Protein AF-A0A1G3A8X4-F1 (afdb_monomer_lite)

Sequence (562 aa):
MVLQKHGITQIYDESEYLGPGRPSWSQWYNFGFSRSKGTWAMYASDDLVFEKGSIAKAVNLLRSQKSRSVAGGVFFYKEVIPEYPGWEKQGICFALGHKLLMNFGLIRLDVFRELGGFDEDYVFRCPDIDLSFKIYESGRQLIPLADCLLIHNNELDELKKKNLRTADIDYEHLLRKWKHFVPSRLAPPNRLFWEPSYEAALTMPNELEDVNSGIEHFWHGLACLQIGRFQEAVRWFSQAMNASCKHWTVFWLAAEALYQIGYYEQAQKTADFVLRINPGCAEIQSLLNRLEERYAQSTADTGRNTWSRPIIYTPRSHFVIEVKYGGIGDHLFYSHLPRIAKQSGKFDRIYVSNHSEFRSPEYRRLVWECNPYVDGFCDENGEYPLFDSVEEGMNILDKIMLLQGLDDGKRFHEPELYVRFQPRPDLCDAVVYDPNFVSYVGDISSEEIESFLRNNHIHVTHQMKLWEKNCAIEYYDTILRTDSLEEFCRVIISCRQLLCLSSGTATLAAAIGKPAIVFYGNGQKPMFHPSRLHRYLNCSAKNAHRKMIEPANAMAKVFVHK

Radius of gyration: 32.56 Å; chains: 1; bounding box: 62×74×102 Å

Foldseek 3Di:
DVCVVVVNPDDDDCCVPVNPDDAAPQVVQLVVLVPDDDQKDWDDDPQKFWDPCLVVLQVVLVVLFLAPLAFWEAAFEAEPDDPDPPSNAGWFFADFPLATFRPTIMGGSVLCVVLVHFDRPAQHDDSSVVSSQSSVVVQGHYAYSAPGYMYGHPDDDPVNVVSVVCVVVNLVVVCVVCVVPGPPDDDDPGIQGHDPVCSCVRSVSSVDNHDGPLVSLQSRLNRCVVVLVLVSSLVSLVSSVVRVVPDLVSLQSNLVSCVSVPVLVSSVVSLVVSCVVPVPPPSSVVVVVVSVVVQVVVCVVPVDSPPPDDPPPPVFA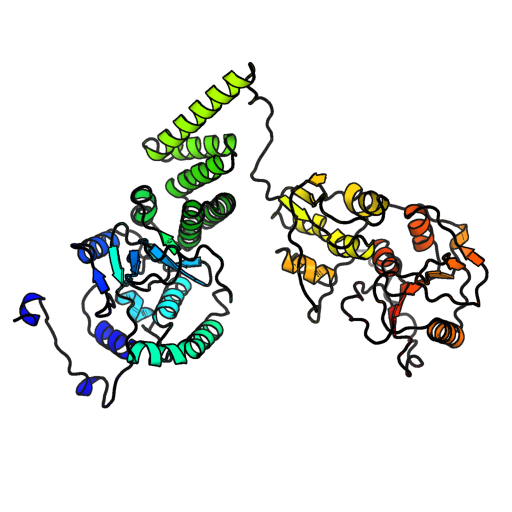EAEDAQADAFLLSLLLQLCQLVQCVVVVNGPAYAYAPNHDHPDVVSCVWRAVLRPSHPYYDNDDHDDDDDDDDDPPAASSQVRQVSSVTDPPDGLDAGATNDDADADQVQQAAEEEEFDADDAQAPDALVLVVVVCVLVVNAHAEYEDDDPDGRDHDGYNYYDYDPDVSVVLNNLVRHNAYEYELHSVQSSSRNSLHEYAYEGEPPDGCSSVRHPSYHYDHSHPPPSNDDDDDDDDDDDDDDDDD

Secondary structure (DSSP, 8-state):
-HHHHTT------HHHHT-SS---HHHHHHHHHHH--SSEEEE--TTEEEPTTHHHHHHHHHHT---TTEEEEEEEEEESS-SSTTTTS-EEEEEGGGEEP-SSEEEEHHHHHHTT-S-TT-SSS-HHHHHHHHHHHTT-EEEEEEEEEEEE-----HHHHHHHTTHHHHHHHHHHHHTTTS-SSPPSP-EEEP-GGGHHHHHGGGG-S---THHHHHHHHHHHHHTT-HHHHHHHHHHHHHTT---HHHHHHHHHHHHHTT-HHHHHHHHHHHHHH-TT-HHHHHHHHHHHHHHHHHHHHHSS----S----S---EEEE--SS-SHHHHHTTTTHHHHHHHTTS-SEEEEETTS--SSHHHIIIIIIT-TT--EEESSPPP----S---TT--HHHHHHHHTT---S--SPPP---PPPPP-GGGTT-EEEE-B-SS---B--HHHHHHHHHHTT--EEEEEPP-SSB---S-EEEEE--SSHHHHHHHHHH-SEEEEESSHHHHHHHHHT--EEEEE-BT--GGG---TTSEEEESSSTTTTS----------------

pLDDT: mean 87.61, std 15.43, range [24.56, 98.69]

Structure (mmCIF, N/CA/C/O backbone):
data_AF-A0A1G3A8X4-F1
#
_entry.id   AF-A0A1G3A8X4-F1
#
loop_
_atom_site.group_PDB
_atom_site.id
_atom_site.type_symbol
_atom_site.label_atom_id
_atom_site.label_alt_id
_atom_site.label_comp_id
_atom_site.label_asym_id
_atom_site.label_entity_id
_atom_site.label_seq_id
_atom_site.pdbx_PDB_ins_code
_atom_site.Cartn_x
_atom_site.Cartn_y
_atom_site.Cartn_z
_atom_site.occupancy
_atom_site.B_iso_or_equiv
_atom_site.auth_seq_id
_atom_site.auth_comp_id
_atom_site.auth_asym_id
_atom_site.auth_atom_id
_atom_site.pdbx_PDB_model_num
ATOM 1 N N . MET A 1 1 ? -13.192 -11.103 52.913 1.00 59.22 1 MET A N 1
ATOM 2 C CA . MET A 1 1 ? -13.469 -9.648 52.968 1.00 59.22 1 MET A CA 1
ATOM 3 C C . MET A 1 1 ? -13.326 -8.966 51.602 1.00 59.22 1 MET A C 1
ATOM 5 O O . MET A 1 1 ? -14.246 -8.259 51.218 1.00 59.22 1 MET A O 1
ATOM 9 N N . VAL A 1 2 ? -12.255 -9.214 50.829 1.00 63.50 2 VAL A N 1
ATOM 10 C CA . VAL A 1 2 ? -12.108 -8.670 49.456 1.00 63.50 2 VAL A CA 1
ATOM 11 C C . VAL A 1 2 ? -13.175 -9.218 48.496 1.00 63.50 2 VAL A C 1
ATOM 13 O O . VAL A 1 2 ? -13.886 -8.438 47.878 1.00 63.50 2 VAL A O 1
ATOM 16 N N . LEU A 1 3 ? -13.381 -10.540 48.445 1.00 67.56 3 LEU A N 1
ATOM 17 C CA . LEU A 1 3 ? -14.319 -11.170 47.497 1.00 67.56 3 LEU A CA 1
ATOM 18 C C . LEU A 1 3 ? -15.779 -10.673 47.634 1.00 67.56 3 LEU A C 1
ATOM 20 O O . LEU A 1 3 ? -16.441 -10.406 46.635 1.00 67.56 3 LEU A O 1
ATOM 24 N N . GLN A 1 4 ? -16.259 -10.464 48.867 1.00 63.56 4 GLN A N 1
ATOM 25 C CA . GLN A 1 4 ? -17.605 -9.928 49.140 1.00 63.56 4 GLN A CA 1
ATOM 26 C C . GLN A 1 4 ? -17.781 -8.475 48.675 1.00 63.56 4 GLN A C 1
ATOM 28 O O . GLN A 1 4 ? -18.867 -8.102 48.242 1.00 63.56 4 GLN A O 1
ATOM 33 N N . LYS A 1 5 ? -16.720 -7.656 48.719 1.00 74.88 5 LYS A N 1
ATOM 34 C CA . LYS A 1 5 ? -16.759 -6.247 48.290 1.00 74.88 5 LYS A CA 1
ATOM 35 C C . LYS A 1 5 ? -16.949 -6.099 46.775 1.00 74.88 5 LYS A C 1
ATOM 37 O O . LYS A 1 5 ? -17.450 -5.074 46.325 1.00 74.88 5 LYS A O 1
ATOM 42 N N . HIS A 1 6 ? -16.569 -7.114 46.001 1.00 73.06 6 HIS A N 1
ATOM 43 C CA . HIS A 1 6 ? -16.614 -7.095 44.537 1.00 73.06 6 HIS A CA 1
ATOM 44 C C . HIS A 1 6 ? -17.823 -7.832 43.945 1.00 73.06 6 HIS A C 1
ATOM 46 O O . HIS A 1 6 ? -17.859 -8.067 42.742 1.00 73.06 6 HIS A O 1
ATOM 52 N N . GLY A 1 7 ? -18.820 -8.193 44.764 1.00 74.62 7 GLY A N 1
ATOM 53 C CA . GLY A 1 7 ? -20.046 -8.826 44.270 1.00 74.62 7 GLY A CA 1
ATOM 54 C C . GLY A 1 7 ? -19.808 -10.190 43.617 1.00 74.62 7 GLY A C 1
ATOM 55 O O . GLY A 1 7 ? -20.537 -10.565 42.700 1.00 74.62 7 GLY A O 1
ATOM 56 N N . ILE A 1 8 ? -18.779 -10.925 44.054 1.00 79.88 8 ILE A N 1
ATOM 57 C CA . ILE A 1 8 ? -18.474 -12.258 43.529 1.00 79.88 8 ILE A CA 1
ATOM 58 C C . ILE A 1 8 ? -19.622 -13.199 43.883 1.00 79.88 8 ILE A C 1
ATOM 60 O O . ILE A 1 8 ? -19.922 -13.421 45.054 1.00 79.88 8 ILE A O 1
ATOM 64 N N . THR A 1 9 ? -20.271 -13.736 42.851 1.00 77.06 9 THR A N 1
ATOM 65 C CA . THR A 1 9 ? -21.468 -14.576 42.998 1.00 77.06 9 THR A CA 1
ATOM 66 C C . THR A 1 9 ? -21.179 -16.068 42.886 1.00 77.06 9 THR A C 1
ATOM 68 O O . THR A 1 9 ? -22.008 -16.870 43.308 1.00 77.06 9 THR A O 1
ATOM 71 N N . GLN A 1 10 ? -20.032 -16.449 42.317 1.00 84.56 10 GLN A N 1
ATOM 72 C CA . GLN A 1 10 ? -19.631 -17.837 42.087 1.00 84.56 10 GLN A CA 1
ATOM 73 C C . GLN A 1 10 ? -18.106 -17.973 42.163 1.00 84.56 10 GLN A C 1
ATOM 75 O O . GLN A 1 10 ? -17.385 -17.054 41.777 1.00 84.56 10 GLN A O 1
ATOM 80 N N . ILE A 1 11 ? -17.637 -19.117 42.660 1.00 87.06 11 ILE A N 1
ATOM 81 C CA . ILE A 1 11 ? -16.225 -19.506 42.755 1.00 87.06 11 ILE A CA 1
ATOM 82 C C . ILE A 1 11 ? -16.125 -20.929 42.201 1.00 87.06 11 ILE A C 1
ATOM 84 O O . ILE A 1 11 ? -16.988 -21.752 42.499 1.00 87.06 11 ILE A O 1
ATOM 88 N N . TYR A 1 12 ? -15.100 -21.194 41.395 1.00 87.44 12 TYR A N 1
ATOM 89 C CA . TYR A 1 12 ? -14.844 -22.490 40.768 1.00 87.44 12 TYR A CA 1
ATOM 90 C C . TYR A 1 12 ? -13.457 -22.986 41.181 1.00 87.44 12 TYR A C 1
ATOM 92 O O . TYR A 1 12 ? -12.520 -22.187 41.214 1.00 87.44 12 TYR A O 1
ATOM 100 N N . ASP A 1 13 ? -13.334 -24.276 41.490 1.00 86.62 13 ASP A N 1
ATOM 101 C CA . ASP A 1 13 ? -12.048 -24.916 41.777 1.00 86.62 13 ASP A CA 1
ATOM 102 C C . ASP A 1 13 ? -11.390 -25.383 40.473 1.00 86.62 13 ASP A C 1
ATOM 104 O O . ASP A 1 13 ? -11.944 -26.192 39.736 1.00 86.62 13 ASP A O 1
ATOM 108 N N . GLU A 1 14 ? -10.202 -24.876 40.163 1.00 84.81 14 GLU A N 1
ATOM 109 C CA . GLU A 1 14 ? -9.491 -25.214 38.926 1.00 84.81 14 GLU A CA 1
ATOM 110 C C . GLU A 1 14 ? -9.317 -26.725 38.722 1.00 84.81 14 GLU A C 1
ATOM 112 O O . GLU A 1 14 ? -9.570 -27.231 37.626 1.00 84.81 14 GLU A O 1
ATOM 117 N N . SER A 1 15 ? -8.936 -27.448 39.777 1.00 84.75 15 SER A N 1
ATOM 118 C CA . SER A 1 15 ? -8.628 -28.877 39.697 1.00 84.75 15 SER A CA 1
ATOM 119 C C . SER A 1 15 ? -9.865 -29.729 39.410 1.00 84.75 15 SER A C 1
ATOM 121 O O . SER A 1 15 ? -9.759 -30.782 38.778 1.00 84.75 15 SER A O 1
ATOM 123 N N . GLU A 1 16 ? -11.042 -29.251 39.822 1.00 88.06 16 GLU A N 1
ATOM 124 C CA . GLU A 1 16 ? -12.328 -29.905 39.586 1.00 88.06 16 GLU A CA 1
ATOM 125 C C . GLU A 1 16 ? -12.786 -29.750 38.129 1.00 88.06 16 GLU A C 1
ATOM 127 O O . GLU A 1 16 ? -13.306 -30.698 37.539 1.00 88.06 16 GLU A O 1
ATOM 132 N N . TYR A 1 17 ? -12.592 -28.568 37.534 1.00 87.19 17 TYR A N 1
ATOM 133 C CA . TYR A 1 17 ? -13.191 -28.234 36.235 1.00 87.19 17 TYR A CA 1
ATOM 134 C C . TYR A 1 17 ? -12.236 -28.331 35.042 1.00 87.19 17 TYR A C 1
ATOM 136 O O . TYR A 1 17 ? -12.701 -28.577 33.929 1.00 87.19 17 TYR A O 1
ATOM 144 N N . LEU A 1 18 ? -10.934 -28.124 35.247 1.00 87.38 18 LEU A N 1
ATOM 145 C CA . LEU A 1 18 ? -9.915 -28.169 34.188 1.00 87.38 18 LEU A CA 1
ATOM 146 C C . LEU A 1 18 ? -8.991 -29.389 34.305 1.00 87.38 18 LEU A C 1
ATOM 148 O O . LEU A 1 18 ? -8.191 -29.648 33.408 1.00 87.38 18 LEU A O 1
ATOM 152 N N . GLY A 1 19 ? -9.156 -30.183 35.366 1.00 82.00 19 GLY A N 1
ATOM 153 C CA . GLY A 1 19 ? -8.384 -31.393 35.614 1.00 82.00 19 GLY A CA 1
ATOM 154 C C . GLY A 1 19 ? -7.012 -31.127 36.247 1.00 82.00 19 GLY A C 1
ATOM 155 O O . GLY A 1 19 ? -6.664 -29.990 36.570 1.00 82.00 19 GLY A O 1
ATOM 156 N N . PRO A 1 20 ? -6.218 -32.188 36.474 1.00 75.88 20 PRO A N 1
ATOM 157 C CA . PRO A 1 20 ? -4.907 -32.066 37.096 1.00 75.88 20 PRO A CA 1
ATOM 158 C C . PRO A 1 20 ? -3.890 -31.447 36.125 1.00 75.88 20 PRO A C 1
ATOM 160 O O . PRO A 1 20 ? -3.692 -31.951 35.021 1.00 75.88 20 PRO A O 1
ATOM 163 N N . GLY A 1 21 ? -3.192 -30.392 36.548 1.00 80.69 21 GLY A N 1
ATOM 164 C CA . GLY A 1 21 ? -2.156 -29.735 35.747 1.00 80.69 21 GLY A CA 1
ATOM 165 C C . GLY A 1 21 ? -2.120 -28.229 35.975 1.00 80.69 21 GLY A C 1
ATOM 166 O O . GLY A 1 21 ? -2.713 -27.735 36.926 1.00 80.69 21 GLY A O 1
ATOM 167 N N . ARG A 1 22 ? -1.405 -27.504 35.108 1.00 80.38 22 ARG A N 1
ATOM 168 C CA . ARG A 1 22 ? -1.439 -26.038 35.051 1.00 80.38 22 ARG A CA 1
ATOM 169 C C . ARG A 1 22 ? -2.077 -25.638 33.718 1.00 80.38 22 ARG A C 1
ATOM 171 O O . ARG A 1 22 ? -1.382 -25.742 32.704 1.00 80.38 22 ARG A O 1
ATOM 178 N N . PRO A 1 23 ? -3.361 -25.245 33.697 1.00 85.75 23 PRO A N 1
ATOM 179 C CA . PRO A 1 23 ? -4.033 -24.830 32.474 1.00 85.75 23 PRO A CA 1
ATOM 180 C C . PRO A 1 23 ? -3.314 -23.656 31.806 1.00 85.75 23 PRO A C 1
ATOM 182 O O . PRO A 1 23 ? -2.652 -22.847 32.468 1.00 85.75 23 PRO A O 1
ATOM 185 N N . SER A 1 24 ? -3.441 -23.560 30.485 1.00 87.00 24 SER A N 1
ATOM 186 C CA . SER A 1 24 ? -2.970 -22.392 29.751 1.00 87.00 24 SER A CA 1
ATOM 187 C C . SER A 1 24 ? -3.819 -21.165 30.091 1.00 87.00 24 SER A C 1
ATOM 189 O O . SER A 1 24 ? -4.959 -21.256 30.552 1.00 87.00 24 SER A O 1
ATOM 191 N N . TRP A 1 25 ? -3.270 -19.982 29.823 1.00 87.25 25 TRP A N 1
ATOM 192 C CA . TRP A 1 25 ? -4.015 -18.733 29.962 1.00 87.25 25 TRP A CA 1
ATOM 193 C C . TRP A 1 25 ? -5.307 -18.762 29.125 1.00 87.25 25 TRP A C 1
ATOM 195 O O . TRP A 1 25 ? -6.373 -18.429 29.640 1.00 87.25 25 TRP A O 1
ATOM 205 N N . SER A 1 26 ? -5.245 -19.262 27.884 1.00 91.94 26 SER A N 1
ATOM 206 C CA . SER A 1 26 ? -6.420 -19.417 27.015 1.00 91.94 26 SER A CA 1
ATOM 207 C C . SER A 1 26 ? -7.494 -20.302 27.653 1.00 91.94 26 SER A C 1
ATOM 209 O O . SER A 1 26 ? -8.664 -19.922 27.662 1.00 91.94 26 SER A O 1
ATOM 211 N N . GLN A 1 27 ? -7.097 -21.425 28.265 1.00 91.94 27 GLN A N 1
ATOM 212 C CA . GLN A 1 27 ? -8.007 -22.343 28.962 1.00 91.94 27 GLN A CA 1
ATOM 213 C C . GLN A 1 27 ? -8.727 -21.672 30.132 1.00 91.94 27 GLN A C 1
ATOM 215 O O . GLN A 1 27 ? -9.948 -21.801 30.272 1.00 91.94 27 GLN A O 1
ATOM 220 N N . TRP A 1 28 ? -8.002 -20.902 30.949 1.00 90.56 28 TRP A N 1
ATOM 221 C CA . TRP A 1 28 ? -8.603 -20.158 32.057 1.00 90.56 28 TRP A CA 1
ATOM 222 C C . TRP A 1 28 ? -9.649 -19.157 31.586 1.00 90.56 28 TRP A C 1
ATOM 224 O O . TRP A 1 28 ? -10.750 -19.108 32.144 1.00 90.56 28 TRP A O 1
ATOM 234 N N . TYR A 1 29 ? -9.339 -18.379 30.549 1.00 93.19 29 TYR A N 1
ATOM 235 C CA . TYR A 1 29 ? -10.279 -17.387 30.040 1.00 93.19 29 TYR A CA 1
ATOM 236 C C . TYR A 1 29 ? -11.467 -18.017 29.327 1.00 93.19 29 TYR A C 1
ATOM 238 O O . TYR A 1 29 ? -12.597 -17.597 29.579 1.00 93.19 29 TYR A O 1
ATOM 246 N N . ASN A 1 30 ? -11.255 -19.058 28.519 1.00 95.56 30 ASN A N 1
ATOM 247 C CA . ASN A 1 30 ? -12.341 -19.812 27.896 1.00 95.56 30 ASN A CA 1
ATOM 248 C C . ASN A 1 30 ? -13.308 -20.356 28.951 1.00 95.56 30 ASN A C 1
ATOM 250 O O . ASN A 1 30 ? -14.520 -20.129 28.863 1.00 95.56 30 ASN A O 1
ATOM 254 N N . PHE A 1 31 ? -12.786 -20.993 30.003 1.00 94.56 31 PHE A N 1
ATOM 255 C CA . PHE A 1 31 ? -13.606 -21.492 31.100 1.00 94.56 31 PHE A CA 1
ATOM 256 C C . PHE A 1 31 ? -14.331 -20.363 31.838 1.00 94.56 31 PHE A C 1
ATOM 258 O O . PHE A 1 31 ? -15.561 -20.385 31.940 1.00 94.56 31 PHE A O 1
ATOM 265 N N . GLY A 1 32 ? -13.607 -19.344 32.307 1.00 92.50 32 GLY A N 1
ATOM 266 C CA . GLY A 1 32 ? -14.186 -18.230 33.057 1.00 92.50 32 GLY A CA 1
ATOM 267 C C . GLY A 1 32 ? -15.275 -17.498 32.270 1.00 92.50 32 GLY A C 1
ATOM 268 O O . GLY A 1 32 ? -16.361 -17.218 32.791 1.00 92.50 32 GLY A O 1
ATOM 269 N N . PHE A 1 33 ? -15.043 -17.245 30.983 1.00 95.00 33 PHE A N 1
ATOM 270 C CA . PHE A 1 33 ? -16.009 -16.586 30.107 1.00 95.00 33 PHE A CA 1
ATOM 271 C C . PHE A 1 33 ? -17.186 -17.507 29.758 1.00 95.00 33 PHE A C 1
ATOM 273 O O . PHE A 1 33 ? -18.321 -17.031 29.682 1.00 95.00 33 PHE A O 1
ATOM 280 N N . SER A 1 34 ? -16.999 -18.829 29.667 1.00 93.31 34 SER A N 1
ATOM 281 C CA . SER A 1 34 ? -18.120 -19.775 29.515 1.00 93.31 34 SER A CA 1
ATOM 282 C C . SER A 1 34 ? -19.102 -19.724 30.697 1.00 93.31 34 SER A C 1
ATOM 284 O O . SER A 1 34 ? -20.309 -19.866 30.504 1.00 93.31 34 SER A O 1
ATOM 286 N N . ARG A 1 35 ? -18.611 -19.442 31.913 1.00 92.12 35 ARG A N 1
ATOM 287 C CA . ARG A 1 35 ? -19.422 -19.361 33.144 1.00 92.12 35 ARG A CA 1
ATOM 288 C C . ARG A 1 35 ? -19.941 -17.959 33.462 1.00 92.12 35 ARG A C 1
ATOM 290 O O . ARG A 1 35 ? -20.864 -17.800 34.262 1.00 92.12 35 ARG A O 1
ATOM 297 N N . SER A 1 36 ? -19.360 -16.940 32.838 1.00 92.38 36 SER A N 1
ATOM 298 C CA . SER A 1 36 ? -19.684 -15.537 33.094 1.00 92.38 36 SER A CA 1
ATOM 299 C C . SER A 1 36 ? -21.097 -15.162 32.624 1.00 92.38 36 SER A C 1
ATOM 301 O O . SER A 1 36 ? -21.594 -15.652 31.613 1.00 92.38 36 SER A O 1
ATOM 303 N N . LYS A 1 37 ? -21.766 -14.260 33.349 1.00 90.50 37 LYS A N 1
ATOM 304 C CA . LYS A 1 37 ? -23.134 -13.791 33.029 1.00 90.50 37 LYS A CA 1
ATOM 305 C C . LYS A 1 37 ? -23.185 -12.339 32.541 1.00 90.50 37 LYS A C 1
ATOM 307 O O . LYS A 1 37 ? -24.260 -11.842 32.223 1.00 90.50 37 LYS A O 1
ATOM 312 N N . GLY A 1 38 ? -22.044 -11.649 32.528 1.00 90.81 38 GLY A N 1
ATOM 313 C CA . GLY A 1 38 ? -21.952 -10.265 32.072 1.00 90.81 38 GLY A CA 1
ATOM 314 C C . GLY A 1 38 ? -22.150 -10.137 30.562 1.00 90.81 38 GLY A C 1
ATOM 315 O O . GLY A 1 38 ? -21.908 -11.074 29.811 1.00 90.81 38 GLY A O 1
ATOM 316 N N . THR A 1 39 ? -22.567 -8.955 30.111 1.00 94.12 39 THR A N 1
ATOM 317 C CA . THR A 1 39 ? -22.624 -8.625 28.676 1.00 94.12 39 THR A CA 1
ATOM 318 C C . THR A 1 39 ? -21.228 -8.476 28.076 1.00 94.12 39 THR A C 1
ATOM 320 O O . THR A 1 39 ? -20.995 -8.873 26.939 1.00 94.12 39 THR A O 1
ATOM 323 N N . TRP A 1 40 ? -20.309 -7.910 28.856 1.00 95.62 40 TRP A N 1
ATOM 324 C CA . TRP A 1 40 ? -18.934 -7.631 28.463 1.00 95.62 40 TRP A CA 1
ATOM 325 C C . TRP A 1 40 ? -17.985 -8.465 29.313 1.00 95.62 40 TRP A C 1
ATOM 327 O O . TRP A 1 40 ? -18.190 -8.596 30.522 1.00 95.62 40 TRP A O 1
ATOM 337 N N . ALA A 1 41 ? -16.957 -9.004 28.675 1.00 94.69 41 ALA A N 1
ATOM 338 C CA . ALA A 1 41 ? -15.883 -9.748 29.303 1.00 94.69 41 ALA A CA 1
ATOM 339 C C . ALA A 1 41 ? -14.558 -9.030 29.050 1.00 94.69 41 ALA A C 1
ATOM 341 O O . ALA A 1 41 ? -14.323 -8.522 27.958 1.00 94.69 41 ALA A O 1
ATOM 342 N N . MET A 1 42 ? -13.712 -8.971 30.071 1.00 94.19 42 MET A N 1
ATOM 343 C CA . MET A 1 42 ? -12.375 -8.389 30.006 1.00 94.19 42 MET A CA 1
ATOM 344 C C . MET A 1 42 ? -11.392 -9.442 30.480 1.00 94.19 42 MET A C 1
ATOM 346 O O . MET A 1 42 ? -11.634 -10.087 31.503 1.00 94.19 42 MET A O 1
ATOM 350 N N . TYR A 1 43 ? -10.295 -9.597 29.751 1.00 91.19 43 TYR A N 1
ATOM 351 C CA . TYR A 1 43 ? -9.126 -10.309 30.242 1.00 91.19 43 TYR A CA 1
ATOM 352 C C . TYR A 1 43 ? -8.062 -9.300 30.645 1.00 91.19 43 TYR A C 1
ATOM 354 O O . TYR A 1 43 ? -7.862 -8.287 29.976 1.00 91.19 43 TYR A O 1
ATOM 362 N N . ALA A 1 44 ? -7.438 -9.550 31.790 1.00 88.69 44 ALA A N 1
ATOM 363 C CA . ALA A 1 44 ? -6.467 -8.653 32.389 1.00 88.69 44 ALA A CA 1
ATOM 364 C C . ALA A 1 44 ? -5.475 -9.463 33.224 1.00 88.69 44 ALA A C 1
ATOM 366 O O . ALA A 1 44 ? -5.862 -10.353 33.981 1.00 88.69 44 ALA A O 1
ATOM 367 N N . SER A 1 45 ? -4.198 -9.144 33.080 1.00 85.38 45 SER A N 1
ATOM 368 C CA . SER A 1 45 ? -3.120 -9.653 33.920 1.00 85.38 45 SER A CA 1
ATOM 369 C C . SER A 1 45 ? -2.917 -8.764 35.150 1.00 85.38 45 SER A C 1
ATOM 371 O O . SER A 1 45 ? -3.424 -7.644 35.240 1.00 85.38 45 SER A O 1
ATOM 373 N N . ASP A 1 46 ? -2.185 -9.288 36.127 1.00 87.62 46 ASP A N 1
ATOM 374 C CA . ASP A 1 46 ? -1.813 -8.607 37.371 1.00 87.62 46 ASP A CA 1
ATOM 375 C C . ASP A 1 46 ? -0.776 -7.486 37.177 1.00 87.62 46 ASP A C 1
ATOM 377 O O . ASP A 1 46 ? -0.524 -6.710 38.097 1.00 87.62 46 ASP A O 1
ATOM 381 N N . ASP A 1 47 ? -0.221 -7.356 35.971 1.00 90.88 47 ASP A N 1
ATOM 382 C CA . ASP A 1 47 ? 0.700 -6.297 35.565 1.00 90.88 47 ASP A CA 1
ATOM 383 C C . ASP A 1 47 ? 0.007 -5.075 34.932 1.00 90.88 47 ASP A C 1
ATOM 385 O O . ASP A 1 47 ? 0.673 -4.195 34.383 1.00 90.88 47 ASP A O 1
ATOM 389 N N . LEU A 1 48 ? -1.321 -4.979 35.033 1.00 94.62 48 LEU A N 1
ATOM 390 C CA . LEU A 1 48 ? -2.101 -3.854 34.517 1.00 94.62 48 LEU A CA 1
ATOM 391 C C . LEU A 1 48 ? -2.608 -2.953 35.644 1.00 94.62 48 LEU A C 1
ATOM 393 O O . LEU A 1 48 ? -3.267 -3.399 36.584 1.00 94.62 48 LEU A O 1
ATOM 397 N N . VAL A 1 49 ? -2.377 -1.648 35.504 1.00 96.19 49 VAL A N 1
ATOM 398 C CA . VAL A 1 49 ? -2.921 -0.622 36.400 1.00 96.19 49 VAL A CA 1
ATOM 399 C C . VAL A 1 49 ? -3.856 0.282 35.609 1.00 96.19 49 VAL A C 1
ATOM 401 O O . VAL A 1 49 ? -3.419 1.120 34.824 1.00 96.19 49 VAL A O 1
ATOM 404 N N . PHE A 1 50 ? -5.159 0.121 35.820 1.00 96.25 50 PHE A N 1
ATOM 405 C CA . PHE A 1 50 ? -6.171 0.966 35.189 1.00 96.25 50 PHE A CA 1
ATOM 406 C C . PHE A 1 50 ? -6.242 2.330 35.867 1.00 96.25 50 PHE A C 1
ATOM 408 O O . PHE A 1 50 ? -6.280 2.422 37.098 1.00 96.25 50 PHE A O 1
ATOM 415 N N . GLU A 1 51 ? -6.348 3.389 35.068 1.00 96.50 51 GLU A N 1
ATOM 416 C CA . GLU A 1 51 ? -6.675 4.698 35.614 1.00 96.50 51 GLU A CA 1
ATOM 417 C C . GLU A 1 51 ? -8.079 4.695 36.239 1.00 96.50 51 GLU A C 1
ATOM 419 O O . GLU A 1 51 ? -8.974 3.906 35.898 1.00 96.50 51 GLU A O 1
ATOM 424 N N . LYS A 1 52 ? -8.266 5.563 37.236 1.00 95.50 52 LYS A N 1
ATOM 425 C CA . LYS A 1 52 ? -9.482 5.579 38.046 1.00 95.50 52 LYS A CA 1
ATOM 426 C C . LYS A 1 52 ? -10.696 5.870 37.162 1.00 95.50 52 LYS A C 1
ATOM 428 O O . LYS A 1 52 ? -10.843 6.964 36.636 1.00 95.50 52 LYS A O 1
ATOM 433 N N . GLY A 1 53 ? -11.614 4.909 37.090 1.00 95.75 53 GLY A N 1
ATOM 434 C CA . GLY A 1 53 ? -12.856 5.037 36.325 1.00 95.75 53 GLY A CA 1
ATOM 435 C C . GLY A 1 53 ? -12.775 4.545 34.877 1.00 95.75 53 GLY A C 1
ATOM 436 O O . GLY A 1 53 ? -13.834 4.385 34.272 1.00 95.75 53 GLY A O 1
ATOM 437 N N . SER A 1 54 ? -11.588 4.202 34.357 1.00 96.56 54 SER A N 1
ATOM 438 C CA . SER A 1 54 ? -11.403 3.746 32.968 1.00 96.56 54 SER A CA 1
ATOM 439 C C . SER A 1 54 ? -12.294 2.560 32.605 1.00 96.56 54 SER A C 1
ATOM 441 O O . SER A 1 54 ? -12.942 2.572 31.566 1.00 96.56 54 SER A O 1
ATOM 443 N N . ILE A 1 55 ? -12.402 1.552 33.478 1.00 95.50 55 ILE A N 1
ATOM 444 C CA . ILE A 1 55 ? -13.246 0.373 33.218 1.00 95.50 55 ILE A CA 1
ATOM 445 C C . ILE A 1 55 ? -14.729 0.766 33.126 1.00 95.50 55 ILE A C 1
ATOM 447 O O . ILE A 1 55 ? -15.441 0.316 32.230 1.00 95.50 55 ILE A O 1
ATOM 451 N N . ALA A 1 56 ? -15.207 1.627 34.030 1.00 95.88 56 ALA A N 1
ATOM 452 C CA . ALA A 1 56 ? -16.598 2.076 34.016 1.00 95.88 56 ALA A CA 1
ATOM 453 C C . ALA A 1 56 ? -16.901 2.922 32.767 1.00 95.88 56 ALA A C 1
ATOM 455 O O . ALA A 1 56 ? -17.938 2.726 32.132 1.00 95.88 56 ALA A O 1
ATOM 456 N N . LYS A 1 57 ? -15.977 3.815 32.385 1.00 96.62 57 LYS A N 1
ATOM 457 C CA . LYS A 1 57 ? -16.064 4.617 31.157 1.00 96.62 57 LYS A CA 1
ATOM 458 C C . LYS A 1 57 ? -16.103 3.725 29.915 1.00 96.62 57 LYS A C 1
ATOM 460 O O . LYS A 1 57 ? -17.001 3.887 29.095 1.00 96.62 57 LYS A O 1
ATOM 465 N N . ALA A 1 58 ? -15.225 2.727 29.836 1.00 97.44 58 ALA A N 1
ATOM 466 C CA . ALA A 1 58 ? -15.184 1.770 28.737 1.00 97.44 58 ALA A CA 1
ATOM 467 C C . ALA A 1 58 ? -16.501 0.998 28.575 1.00 97.44 58 ALA A C 1
ATOM 469 O O . ALA A 1 58 ? -17.050 0.921 27.478 1.00 97.44 58 ALA A O 1
ATOM 470 N N . VAL A 1 59 ? -17.059 0.475 29.673 1.00 96.69 59 VAL A N 1
ATOM 471 C CA . VAL A 1 59 ? -18.356 -0.220 29.641 1.00 96.69 59 VAL A CA 1
ATOM 472 C C . VAL A 1 59 ? -19.479 0.715 29.186 1.00 96.69 59 VAL A C 1
ATOM 474 O O . VAL A 1 59 ? -20.359 0.285 28.442 1.00 96.69 59 VAL A O 1
ATOM 477 N N . ASN A 1 60 ? -19.462 1.985 29.598 1.00 96.12 60 ASN A N 1
ATOM 478 C CA . ASN A 1 60 ? -20.459 2.962 29.163 1.00 96.12 60 ASN A CA 1
ATOM 479 C C . ASN A 1 60 ? -20.336 3.288 27.667 1.00 96.12 60 ASN A C 1
ATOM 481 O O . ASN A 1 60 ? -21.355 3.264 26.982 1.00 96.12 60 ASN A O 1
ATOM 485 N N . LEU A 1 61 ? -19.118 3.501 27.156 1.00 96.00 61 LEU A N 1
ATOM 486 C CA . LEU A 1 61 ? -18.853 3.721 25.725 1.00 96.00 61 LEU A CA 1
ATOM 487 C C . LEU A 1 61 ? -19.320 2.541 24.867 1.00 96.00 61 LEU A C 1
ATOM 489 O O . LEU A 1 61 ? -19.909 2.715 23.803 1.00 96.00 61 LEU A O 1
ATOM 493 N N . LEU A 1 62 ? -19.086 1.319 25.340 1.00 96.69 62 LEU A N 1
ATOM 494 C CA . LEU A 1 62 ? -19.512 0.113 24.639 1.00 96.69 62 LEU A CA 1
ATOM 495 C C . LEU A 1 62 ? -21.032 -0.089 24.695 1.00 96.69 62 LEU A C 1
ATOM 497 O O . LEU A 1 62 ? -21.635 -0.541 23.726 1.00 96.69 62 LEU A O 1
ATOM 501 N N . ARG A 1 63 ? -21.679 0.283 25.804 1.00 95.25 63 ARG A N 1
ATOM 502 C CA . ARG A 1 63 ? -23.146 0.257 25.928 1.00 95.25 63 ARG A CA 1
ATOM 503 C C . ARG A 1 63 ? -23.843 1.317 25.081 1.00 95.25 63 ARG A C 1
ATOM 505 O O . ARG A 1 63 ? -24.991 1.098 24.714 1.00 95.25 63 ARG A O 1
ATOM 512 N N . SER A 1 64 ? -23.187 2.442 24.799 1.00 93.81 64 SER A N 1
ATOM 513 C CA . SER A 1 64 ? -23.751 3.504 23.960 1.00 93.81 64 SER A CA 1
ATOM 514 C C . SER A 1 64 ? -23.645 3.230 22.461 1.00 93.81 64 SER A C 1
ATOM 516 O O . SER A 1 64 ? -24.193 4.005 21.682 1.00 93.81 64 SER A O 1
ATOM 518 N N . GLN A 1 65 ? -22.962 2.159 22.040 1.00 95.00 65 GLN A N 1
ATOM 519 C CA . GLN A 1 65 ? -22.885 1.798 20.624 1.00 95.00 65 GLN A CA 1
ATOM 520 C C . GLN A 1 65 ? -24.271 1.471 20.073 1.00 95.00 65 GLN A C 1
ATOM 522 O O . GLN A 1 65 ? -24.971 0.600 20.595 1.00 95.00 65 GLN A O 1
ATOM 527 N N . LYS A 1 66 ? -24.641 2.138 18.979 1.00 91.75 66 LYS A N 1
ATOM 528 C CA . LYS A 1 66 ? -25.849 1.810 18.215 1.00 91.75 66 LYS A CA 1
ATOM 529 C C . LYS A 1 66 ? -25.636 0.569 17.354 1.00 91.75 66 LYS A C 1
ATOM 531 O O . LYS A 1 66 ? -26.511 -0.295 17.274 1.00 91.75 66 LYS A O 1
ATOM 536 N N . SER A 1 67 ? -24.455 0.470 16.742 1.00 91.25 67 SER A N 1
ATOM 537 C CA . SER A 1 67 ? -24.124 -0.642 15.864 1.00 91.25 67 SER A CA 1
ATOM 538 C C . SER A 1 67 ? -23.928 -1.946 16.637 1.00 91.25 67 SER A C 1
ATOM 540 O O . SER A 1 67 ? -23.140 -2.040 17.581 1.00 91.25 67 SER A O 1
ATOM 542 N N . ARG A 1 68 ? -24.579 -3.010 16.158 1.00 87.62 68 ARG A N 1
ATOM 543 C CA . ARG A 1 68 ? -24.354 -4.378 16.649 1.00 87.62 68 ARG A CA 1
ATOM 544 C C . ARG A 1 68 ? -23.050 -4.996 16.148 1.00 87.62 68 ARG A C 1
ATOM 546 O O . ARG A 1 68 ? -22.656 -6.027 16.694 1.00 87.62 68 ARG A O 1
ATOM 553 N N . SER A 1 69 ? -22.414 -4.400 15.138 1.00 95.19 69 SER A N 1
ATOM 554 C CA . SER A 1 69 ? -21.145 -4.875 14.581 1.00 95.19 69 SER A CA 1
ATOM 555 C C . SER A 1 69 ? -19.953 -4.591 15.499 1.00 95.19 69 SER A C 1
ATOM 557 O O . SER A 1 69 ? -18.911 -5.223 15.337 1.00 95.19 69 SER A O 1
ATOM 559 N N . VAL A 1 70 ? -20.095 -3.705 16.494 1.00 97.50 70 VAL A N 1
ATOM 560 C CA . VAL A 1 70 ? -19.054 -3.483 17.503 1.00 97.50 70 VAL A CA 1
ATOM 561 C C . VAL A 1 70 ? -18.991 -4.693 18.434 1.00 97.50 70 VAL A C 1
ATOM 563 O O . VAL A 1 70 ? -19.878 -4.930 19.260 1.00 97.50 70 VAL A O 1
ATOM 566 N N . ALA A 1 71 ? -17.927 -5.479 18.285 1.00 97.69 71 ALA A N 1
ATOM 567 C CA . ALA A 1 71 ? -17.680 -6.669 19.091 1.00 97.69 71 ALA A CA 1
ATOM 568 C C . ALA A 1 71 ? -17.001 -6.343 20.418 1.00 97.69 71 ALA A C 1
ATOM 570 O O . ALA A 1 71 ? -17.139 -7.101 21.372 1.00 97.69 71 ALA A O 1
ATOM 571 N N . GLY A 1 72 ? -16.260 -5.245 20.491 1.00 97.75 72 GLY A N 1
ATOM 572 C CA . GLY A 1 72 ? -15.429 -4.935 21.641 1.00 97.75 72 GLY A CA 1
ATOM 573 C C . GLY A 1 72 ? -14.689 -3.621 21.487 1.00 97.75 72 GLY A C 1
ATOM 574 O O . GLY A 1 72 ? -14.780 -2.954 20.456 1.00 97.75 72 GLY A O 1
ATOM 575 N N . GLY A 1 73 ? -13.949 -3.264 22.528 1.00 97.69 73 GLY A N 1
ATOM 576 C CA . GLY A 1 73 ? -13.129 -2.068 22.546 1.00 97.69 73 GLY A CA 1
ATOM 577 C C . GLY A 1 73 ? -11.774 -2.302 23.192 1.00 97.69 73 GLY A C 1
ATOM 578 O O . GLY A 1 73 ? -11.628 -3.167 24.057 1.00 97.69 73 GLY A O 1
ATOM 579 N N . VAL A 1 74 ? -10.793 -1.512 22.763 1.00 98.25 74 VAL A N 1
ATOM 580 C CA . VAL A 1 74 ? -9.392 -1.629 23.177 1.00 98.25 74 VAL A CA 1
ATOM 581 C C . VAL A 1 74 ? -8.996 -0.435 24.041 1.00 98.25 74 VAL A C 1
ATOM 583 O O . VAL A 1 74 ? -9.238 0.712 23.662 1.00 98.25 74 VAL A O 1
ATOM 586 N N . PHE A 1 75 ? -8.400 -0.701 25.203 1.00 98.25 75 PHE A N 1
ATOM 587 C CA . PHE A 1 75 ? -7.866 0.337 26.084 1.00 98.25 75 PHE A CA 1
ATOM 588 C C . PHE A 1 75 ? -6.581 0.926 25.503 1.00 98.25 75 PHE A C 1
ATOM 590 O O . PHE A 1 75 ? -5.755 0.211 24.931 1.00 98.25 75 PHE A O 1
ATOM 597 N N . PHE A 1 76 ? -6.379 2.222 25.717 1.00 98.12 76 PHE A N 1
ATOM 598 C CA . PHE A 1 76 ? -5.079 2.834 25.480 1.00 98.12 76 PHE A CA 1
ATOM 599 C C . PHE A 1 76 ? -4.147 2.500 26.638 1.00 98.12 76 PHE A C 1
ATOM 601 O O . PHE A 1 76 ? -4.547 2.555 27.804 1.00 98.12 76 PHE A O 1
ATOM 608 N N . TYR A 1 77 ? -2.905 2.155 26.310 1.00 97.31 77 TYR A N 1
ATOM 609 C CA . TYR A 1 77 ? -1.906 1.834 27.316 1.00 97.31 77 TYR A CA 1
ATOM 610 C C . TYR A 1 77 ? -0.537 2.426 27.002 1.00 97.31 77 TYR A C 1
ATOM 612 O O . TYR A 1 77 ? -0.199 2.695 25.846 1.00 97.31 77 TYR A O 1
ATOM 620 N N . LYS A 1 78 ? 0.273 2.580 28.044 1.00 96.75 78 LYS A N 1
ATOM 621 C CA . LYS A 1 78 ? 1.712 2.845 27.953 1.00 96.75 78 LYS A CA 1
ATOM 622 C C . LYS A 1 78 ? 2.486 1.828 28.780 1.00 96.75 78 LYS A C 1
ATOM 624 O O . LYS A 1 78 ? 1.940 1.276 29.738 1.00 96.75 78 LYS A O 1
ATOM 629 N N . GLU A 1 79 ? 3.744 1.625 28.434 1.00 95.25 79 GLU A N 1
ATOM 630 C CA . GLU A 1 79 ? 4.652 0.756 29.180 1.00 95.25 79 GLU A CA 1
ATOM 631 C C . GLU A 1 79 ? 5.415 1.530 30.255 1.00 95.25 79 GLU A C 1
ATOM 633 O O . GLU A 1 79 ? 5.745 2.707 30.086 1.00 95.25 79 GLU A O 1
ATOM 638 N N . VAL A 1 80 ? 5.696 0.857 31.374 1.00 93.94 80 VAL A N 1
ATOM 639 C CA . VAL A 1 80 ? 6.571 1.392 32.429 1.00 93.94 80 VAL A CA 1
ATOM 640 C C . VAL A 1 80 ? 8.028 1.406 31.963 1.00 93.94 80 VAL A C 1
ATOM 642 O O . VAL A 1 80 ? 8.744 2.370 32.231 1.00 93.94 80 VAL A O 1
ATOM 645 N N . ILE A 1 81 ? 8.455 0.360 31.249 1.00 91.38 81 ILE A N 1
ATOM 646 C CA . ILE A 1 81 ? 9.814 0.187 30.726 1.00 91.38 81 ILE A CA 1
ATOM 647 C C . ILE A 1 81 ? 9.738 0.149 29.189 1.00 91.38 81 ILE A C 1
ATOM 649 O O . ILE A 1 81 ? 9.726 -0.932 28.609 1.00 91.38 81 ILE A O 1
ATOM 653 N N . PRO A 1 82 ? 9.633 1.298 28.501 1.00 87.19 82 PRO A N 1
ATOM 654 C CA . PRO A 1 82 ? 9.445 1.318 27.052 1.00 87.19 82 PRO A CA 1
ATOM 655 C C . PRO A 1 82 ? 10.699 0.818 26.322 1.00 87.19 82 PRO A C 1
ATOM 657 O O . PRO A 1 82 ? 11.764 1.431 26.410 1.00 87.19 82 PRO A O 1
ATOM 660 N N . GLU A 1 83 ? 10.572 -0.274 25.564 1.00 80.56 83 GLU A N 1
ATOM 661 C CA . GLU A 1 83 ? 11.676 -0.819 24.751 1.00 80.56 83 GLU A CA 1
ATOM 662 C C . GLU A 1 83 ? 11.883 -0.042 23.438 1.00 80.56 83 GLU A C 1
ATOM 664 O O . GLU A 1 83 ? 12.986 -0.013 22.889 1.00 80.56 83 GLU A O 1
ATOM 669 N N . TYR A 1 84 ? 10.832 0.619 22.938 1.00 83.56 84 TYR A N 1
ATOM 670 C CA . TYR A 1 84 ? 10.839 1.344 21.667 1.00 83.56 84 TYR A CA 1
ATOM 671 C C . TYR A 1 84 ? 10.223 2.747 21.799 1.00 83.56 84 TYR A C 1
ATOM 673 O O . TYR A 1 84 ? 9.302 2.939 22.599 1.00 83.56 84 TYR A O 1
ATOM 681 N N . PRO A 1 85 ? 10.645 3.723 20.971 1.00 85.31 85 PRO A N 1
ATOM 682 C CA . PRO A 1 85 ? 10.042 5.054 20.956 1.00 85.31 85 PRO A CA 1
ATOM 683 C C . PRO A 1 85 ? 8.527 5.014 20.718 1.00 85.31 85 PRO A C 1
ATOM 685 O O . PRO A 1 85 ? 8.041 4.317 19.823 1.00 85.31 85 PRO A O 1
ATOM 688 N N . GLY A 1 86 ? 7.781 5.791 21.501 1.00 88.00 86 GLY A N 1
ATOM 689 C CA . GLY A 1 86 ? 6.324 5.866 21.463 1.00 88.00 86 GLY A CA 1
ATOM 690 C C . GLY A 1 86 ? 5.622 4.911 22.431 1.00 88.00 86 GLY A C 1
ATOM 691 O O . GLY A 1 86 ? 4.415 5.053 22.620 1.00 88.00 86 GLY A O 1
ATOM 692 N N . TRP A 1 87 ? 6.315 3.962 23.067 1.00 93.12 87 TRP A N 1
ATOM 693 C CA . TRP A 1 87 ? 5.716 3.070 24.077 1.00 93.12 87 TRP A CA 1
ATOM 694 C C . TRP A 1 87 ? 5.542 3.730 25.447 1.00 93.12 87 TRP A C 1
ATOM 696 O O . TRP A 1 87 ? 4.694 3.311 26.233 1.00 93.12 87 TRP A O 1
ATOM 706 N N . GLU A 1 88 ? 6.230 4.848 25.681 1.00 94.25 88 GLU A N 1
ATOM 707 C CA . GLU A 1 88 ? 5.995 5.751 26.809 1.00 94.25 88 GLU A CA 1
ATOM 708 C C . GLU A 1 88 ? 4.658 6.513 26.710 1.00 94.25 88 GLU A C 1
ATOM 710 O O . GLU A 1 88 ? 4.185 7.086 27.697 1.00 94.25 88 GLU A O 1
ATOM 715 N N . LYS A 1 89 ? 4.038 6.524 25.521 1.00 96.06 89 LYS A N 1
ATOM 716 C CA . LYS A 1 89 ? 2.769 7.207 25.236 1.00 96.06 89 LYS A CA 1
ATOM 717 C C . LYS A 1 89 ? 1.588 6.241 25.270 1.00 96.06 89 LYS A C 1
ATOM 719 O O . LYS A 1 89 ? 1.712 5.065 24.920 1.00 96.06 89 LYS A O 1
ATOM 724 N N . GLN A 1 90 ? 0.424 6.782 25.632 1.00 97.50 90 GLN A N 1
ATOM 725 C CA . GLN A 1 90 ? -0.850 6.070 25.591 1.00 97.50 90 GLN A CA 1
ATOM 726 C C . GLN A 1 90 ? -1.213 5.727 24.140 1.00 97.50 90 GLN A C 1
ATOM 728 O O . GLN A 1 90 ? -1.389 6.622 23.313 1.00 97.50 90 GLN A O 1
ATOM 733 N N . GLY A 1 91 ? -1.308 4.437 23.820 1.00 97.38 91 GLY A N 1
ATOM 734 C CA . GLY A 1 91 ? -1.539 3.959 22.459 1.00 97.38 91 GLY A CA 1
ATOM 735 C C . GLY A 1 91 ? -2.193 2.580 22.389 1.00 97.38 91 GLY A C 1
ATOM 736 O O . GLY A 1 91 ? -2.219 1.838 23.368 1.00 97.38 91 GLY A O 1
ATOM 737 N N . ILE A 1 92 ? -2.689 2.235 21.205 1.00 97.38 92 ILE A N 1
ATOM 738 C CA . ILE A 1 92 ? -3.244 0.929 20.832 1.00 97.38 92 ILE A CA 1
ATOM 739 C C . ILE A 1 92 ? -2.406 0.374 19.686 1.00 97.38 92 ILE A C 1
ATOM 741 O O . ILE A 1 92 ? -2.076 1.110 18.761 1.00 97.38 92 ILE A O 1
ATOM 745 N N . CYS A 1 93 ? -2.059 -0.909 19.725 1.00 95.62 93 CYS A N 1
ATOM 746 C CA . CYS A 1 93 ? -1.290 -1.544 18.657 1.00 95.62 93 CYS A CA 1
ATOM 747 C C . CYS A 1 93 ? -2.162 -1.939 17.460 1.00 95.62 93 CYS A C 1
ATOM 749 O O . CYS A 1 93 ? -3.336 -2.276 17.609 1.00 95.62 93 CYS A O 1
ATOM 751 N N . PHE A 1 94 ? -1.552 -1.958 16.275 1.00 95.19 94 PHE A N 1
ATOM 752 C CA . PHE A 1 94 ? -2.110 -2.625 15.102 1.00 95.19 94 PHE A CA 1
ATOM 753 C C . PHE A 1 94 ? -1.553 -4.048 14.971 1.00 95.19 94 PHE A C 1
ATOM 755 O O . PHE A 1 94 ? -0.361 -4.284 15.160 1.00 95.19 94 PHE A O 1
ATOM 762 N N . ALA A 1 95 ? -2.423 -4.984 14.606 1.00 92.62 95 ALA A N 1
ATOM 763 C CA . ALA A 1 95 ? -2.079 -6.297 14.084 1.00 92.62 95 ALA A CA 1
ATOM 764 C C . ALA A 1 95 ? -1.922 -6.251 12.549 1.00 92.62 95 ALA A C 1
ATOM 766 O O . ALA A 1 95 ? -2.124 -5.215 11.904 1.00 92.62 95 ALA A O 1
ATOM 767 N N . LEU A 1 96 ? -1.561 -7.392 11.949 1.00 87.19 96 LEU A N 1
ATOM 768 C CA . LEU A 1 96 ? -1.431 -7.536 10.494 1.00 87.19 96 LEU A CA 1
ATOM 769 C C . LEU A 1 96 ? -2.710 -7.092 9.768 1.00 87.19 96 LEU A C 1
ATOM 771 O O . LEU A 1 96 ? -3.825 -7.295 10.248 1.00 87.19 96 LEU A O 1
ATOM 775 N N . GLY A 1 97 ? -2.533 -6.472 8.599 1.00 84.62 97 GLY A N 1
ATOM 776 C CA . GLY A 1 97 ? -3.646 -5.918 7.824 1.00 84.62 97 GLY A CA 1
ATOM 777 C C . GLY A 1 97 ? -4.245 -4.635 8.408 1.00 84.62 97 GLY A C 1
ATOM 778 O O . GLY A 1 97 ? -5.379 -4.316 8.076 1.00 84.62 97 GLY A O 1
ATOM 779 N N . HIS A 1 98 ? -3.502 -3.907 9.254 1.00 87.81 98 HIS A N 1
ATOM 780 C CA . HIS A 1 98 ? -3.910 -2.612 9.829 1.00 87.81 98 HIS A CA 1
ATOM 781 C C . HIS A 1 98 ? -5.133 -2.686 10.753 1.00 87.81 98 HIS A C 1
ATOM 783 O O . HIS A 1 98 ? -5.862 -1.714 10.941 1.00 87.81 98 HIS A O 1
ATOM 789 N N . LYS A 1 99 ? -5.338 -3.851 11.363 1.00 92.56 99 LYS A N 1
ATOM 790 C CA . LYS A 1 99 ? -6.442 -4.133 12.280 1.00 92.56 99 LYS A CA 1
ATOM 791 C C . LYS A 1 99 ? -6.060 -3.717 13.694 1.00 92.56 99 LYS A C 1
ATOM 793 O O . LYS A 1 99 ? -4.934 -3.979 14.103 1.00 92.56 99 LYS A O 1
ATOM 798 N N . LEU A 1 100 ? -6.954 -3.094 14.464 1.00 96.88 100 LEU A N 1
ATOM 799 C CA . LEU A 1 100 ? -6.664 -2.830 15.880 1.00 96.88 100 LEU A CA 1
ATOM 800 C C . LEU A 1 100 ? -6.472 -4.159 16.615 1.00 96.88 100 LEU A C 1
ATOM 802 O O . LEU A 1 100 ? -7.308 -5.058 16.496 1.00 96.88 100 LEU A O 1
ATOM 806 N N . LEU A 1 101 ? -5.380 -4.264 17.366 1.00 96.25 101 LEU A N 1
ATOM 807 C CA . LEU A 1 101 ? -5.091 -5.402 18.223 1.00 96.25 101 LEU A CA 1
ATOM 808 C C . LEU A 1 101 ? -5.744 -5.180 19.583 1.00 96.25 101 LEU A C 1
ATOM 810 O O . LEU A 1 101 ? -5.364 -4.266 20.317 1.00 96.25 101 LEU A O 1
ATOM 814 N N . MET A 1 102 ? -6.679 -6.051 19.952 1.00 95.94 102 MET A N 1
ATOM 815 C CA . MET A 1 102 ? -7.176 -6.105 21.319 1.00 95.94 102 MET A CA 1
ATOM 816 C C . MET A 1 102 ? -6.136 -6.801 22.202 1.00 95.94 102 MET A C 1
ATOM 818 O O . MET A 1 102 ? -6.258 -7.979 22.481 1.00 95.94 102 MET A O 1
ATOM 822 N N . ASN A 1 103 ? -5.091 -6.095 22.629 1.00 90.94 103 ASN A N 1
ATOM 823 C CA . ASN A 1 103 ? -4.162 -6.626 23.638 1.00 90.94 103 ASN A CA 1
ATOM 824 C C . ASN A 1 103 ? -4.803 -6.528 25.035 1.00 90.94 103 ASN A C 1
ATOM 826 O O . ASN A 1 103 ? -4.912 -7.503 25.766 1.00 90.94 103 ASN A O 1
ATOM 830 N N . PHE A 1 104 ? -5.353 -5.352 25.354 1.00 94.56 104 PHE A N 1
ATOM 831 C CA . PHE A 1 104 ? -6.125 -5.107 26.570 1.00 94.56 104 PHE A CA 1
ATOM 832 C C . PHE A 1 104 ? -7.480 -4.526 26.187 1.00 94.56 104 PHE A C 1
ATOM 834 O O . PHE A 1 104 ? -7.554 -3.450 25.589 1.00 94.56 104 PHE A O 1
ATOM 841 N N . GLY A 1 105 ? -8.567 -5.221 26.509 1.00 95.94 105 GLY A N 1
ATOM 842 C CA . GLY A 1 105 ? -9.874 -4.816 26.011 1.00 95.94 105 GLY A CA 1
ATOM 843 C C . GLY A 1 105 ? -11.058 -5.510 26.654 1.00 95.94 105 GLY A C 1
ATOM 844 O O . GLY A 1 105 ? -10.932 -6.408 27.485 1.00 95.94 105 GLY A O 1
ATOM 845 N N . LEU A 1 106 ? -12.230 -5.050 26.237 1.00 97.50 106 LEU A N 1
ATOM 846 C CA . LEU A 1 106 ? -13.525 -5.622 26.569 1.00 97.50 106 LEU A CA 1
ATOM 847 C C . LEU A 1 106 ? -14.144 -6.185 25.295 1.00 97.50 106 LEU A C 1
ATOM 849 O O . LEU A 1 106 ? -14.216 -5.485 24.289 1.00 97.50 106 LEU A O 1
ATOM 853 N N . ILE A 1 107 ? -14.659 -7.406 25.360 1.00 97.62 107 ILE A N 1
ATOM 854 C CA . ILE A 1 107 ? -15.385 -8.055 24.269 1.00 97.62 107 ILE A CA 1
ATOM 855 C C . ILE A 1 107 ? -16.810 -8.385 24.706 1.00 97.62 107 ILE A C 1
ATOM 857 O O . ILE A 1 107 ? -17.069 -8.722 25.864 1.00 97.62 107 ILE A O 1
ATOM 861 N N . ARG A 1 108 ? -17.756 -8.295 23.775 1.00 97.06 108 ARG A N 1
ATOM 862 C CA . ARG A 1 108 ? -19.098 -8.841 23.925 1.00 97.06 108 ARG A CA 1
ATOM 863 C C . ARG A 1 108 ? -19.006 -10.337 24.183 1.00 97.06 108 ARG A C 1
ATOM 865 O O . ARG A 1 108 ? -18.452 -11.088 23.382 1.00 97.06 108 ARG A O 1
ATOM 872 N N . LEU A 1 109 ? -19.567 -10.776 25.302 1.00 97.00 109 LEU A N 1
ATOM 873 C CA . LEU A 1 109 ? -19.420 -12.157 25.738 1.00 97.00 109 LEU A CA 1
ATOM 874 C C . LEU A 1 109 ? -20.153 -13.146 24.816 1.00 97.00 109 LEU A C 1
ATOM 876 O O . LEU A 1 109 ? -19.709 -14.280 24.656 1.00 97.00 109 LEU A O 1
ATOM 880 N N . ASP A 1 110 ? -21.255 -12.727 24.193 1.00 96.62 110 ASP A N 1
ATOM 881 C CA . ASP A 1 110 ? -21.944 -13.532 23.183 1.00 96.62 110 ASP A CA 1
ATOM 882 C C . ASP A 1 110 ? -21.102 -13.692 21.910 1.00 96.62 110 ASP A C 1
ATOM 884 O O . ASP A 1 110 ? -20.955 -14.814 21.435 1.00 96.62 110 ASP A O 1
ATOM 888 N N . VAL A 1 111 ? -20.463 -12.618 21.433 1.00 97.44 111 VAL A N 1
ATOM 889 C CA . VAL A 1 111 ? -19.533 -12.670 20.292 1.00 97.44 111 VAL A CA 1
ATOM 890 C C . VAL A 1 111 ? -18.328 -13.561 20.600 1.00 97.44 111 VAL A C 1
ATOM 892 O O . VAL A 1 111 ? -17.978 -14.406 19.786 1.00 97.44 111 VAL A O 1
ATOM 895 N N . PHE A 1 112 ? -17.724 -13.440 21.787 1.00 97.88 112 PHE A N 1
ATOM 896 C CA . PHE A 1 112 ? -16.612 -14.307 22.196 1.00 97.88 112 PHE A CA 1
ATOM 897 C C . PHE A 1 112 ? -16.974 -15.796 22.088 1.00 97.88 112 PHE A C 1
ATOM 899 O O . PHE A 1 112 ? -16.207 -16.591 21.550 1.00 97.88 112 PHE A O 1
ATOM 906 N N . ARG A 1 113 ? -18.164 -16.170 22.575 1.00 97.44 113 ARG A N 1
ATOM 907 C CA . ARG A 1 113 ? -18.655 -17.556 22.549 1.00 97.44 113 ARG A CA 1
ATOM 908 C C . ARG A 1 113 ? -18.985 -18.029 21.142 1.00 97.44 113 ARG A C 1
ATOM 910 O O . ARG A 1 113 ? -18.661 -19.160 20.803 1.00 97.44 113 ARG A O 1
ATOM 917 N N . GLU A 1 114 ? -19.613 -17.176 20.339 1.00 97.75 114 GLU A N 1
ATOM 918 C CA . GLU A 1 114 ? -19.924 -17.464 18.937 1.00 97.75 114 GLU A CA 1
ATOM 919 C C . GLU A 1 114 ? -18.655 -17.777 18.133 1.00 97.75 114 GLU A C 1
ATOM 921 O O . GLU A 1 114 ? -18.645 -18.714 17.342 1.00 97.75 114 GLU A O 1
ATOM 926 N N . LEU A 1 115 ? -17.572 -17.037 18.385 1.00 97.56 115 LEU A N 1
ATOM 927 C CA . LEU A 1 115 ? -16.283 -17.204 17.708 1.00 97.56 115 LEU A CA 1
ATOM 928 C C . LEU A 1 115 ? -15.430 -18.359 18.265 1.00 97.56 115 LEU A C 1
ATOM 930 O O . LEU A 1 115 ? -14.290 -18.539 17.836 1.00 97.56 115 LEU A O 1
ATOM 934 N N . GLY A 1 116 ? -15.950 -19.128 19.227 1.00 96.88 116 GLY A N 1
ATOM 935 C CA . GLY A 1 116 ? -15.238 -20.252 19.838 1.00 96.88 116 GLY A CA 1
ATOM 936 C C . GLY A 1 116 ? -14.134 -19.853 20.823 1.00 96.88 116 GLY A C 1
ATOM 937 O O . GLY A 1 116 ? -13.321 -20.695 21.183 1.00 96.88 116 GLY A O 1
ATOM 938 N N . GLY A 1 117 ? -14.104 -18.594 21.271 1.00 96.62 117 GLY A N 1
ATOM 939 C CA . GLY A 1 117 ? -13.158 -18.101 22.270 1.00 96.62 117 GLY A CA 1
ATOM 940 C C . GLY A 1 117 ? -11.693 -18.067 21.822 1.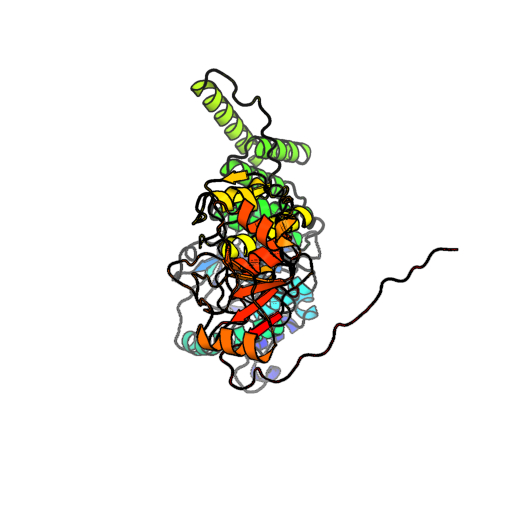00 96.62 117 GLY A C 1
ATOM 941 O O . GLY A 1 117 ? -11.370 -17.957 20.630 1.00 96.62 117 GLY A O 1
ATOM 942 N N . PHE A 1 118 ? -10.795 -18.117 22.806 1.00 96.81 118 PHE A N 1
ATOM 943 C CA . PHE A 1 118 ? -9.358 -18.200 22.575 1.00 96.81 118 PHE A CA 1
ATOM 944 C C . PHE A 1 118 ? -8.983 -19.567 22.024 1.00 96.81 118 PHE A C 1
ATOM 946 O O . PHE A 1 118 ? -9.496 -20.592 22.466 1.00 96.81 118 PHE A O 1
ATOM 953 N N . ASP A 1 119 ? -8.061 -19.571 21.070 1.00 95.56 119 ASP A N 1
ATOM 954 C CA . ASP A 1 119 ? -7.462 -20.810 20.601 1.00 95.56 119 ASP A CA 1
ATOM 955 C C . ASP A 1 119 ? -6.457 -21.320 21.649 1.00 95.56 119 ASP A C 1
ATOM 957 O O . ASP A 1 119 ? -5.592 -20.576 22.128 1.00 95.56 119 ASP A O 1
ATOM 961 N N . GLU A 1 120 ? -6.636 -22.572 22.055 1.00 93.31 120 GLU A N 1
ATOM 962 C CA . GLU A 1 120 ? -5.835 -23.230 23.088 1.00 93.31 120 GLU A CA 1
ATOM 963 C C . GLU A 1 120 ? -4.584 -23.910 22.515 1.00 93.31 120 GLU A C 1
ATOM 965 O O . GLU A 1 120 ? -3.743 -24.354 23.294 1.00 93.31 120 GLU A O 1
ATOM 970 N N . ASP A 1 121 ? -4.425 -23.933 21.185 1.00 92.00 121 ASP A N 1
ATOM 971 C CA . ASP A 1 121 ? -3.243 -24.480 20.510 1.00 92.00 121 ASP A CA 1
ATOM 972 C C . ASP A 1 121 ? -2.031 -23.530 20.556 1.00 92.00 121 ASP A C 1
ATOM 974 O O . ASP A 1 121 ? -0.912 -23.930 20.223 1.00 92.00 121 ASP A O 1
ATOM 978 N N . TYR A 1 122 ? -2.226 -22.270 20.959 1.00 90.88 122 TYR A N 1
ATOM 979 C CA . TYR A 1 122 ? -1.120 -21.349 21.228 1.00 90.88 122 TYR A CA 1
ATOM 980 C C . TYR A 1 122 ? -0.477 -21.656 22.581 1.00 90.88 122 TYR A C 1
ATOM 982 O O . TYR A 1 122 ? -1.153 -21.832 23.596 1.00 90.88 122 TYR A O 1
ATOM 990 N N . VAL A 1 123 ? 0.853 -21.656 22.610 1.00 82.38 123 VAL A N 1
ATOM 991 C CA . VAL A 1 123 ? 1.643 -21.964 23.803 1.00 82.38 123 VAL A CA 1
ATOM 992 C C . VAL A 1 123 ? 1.596 -20.804 24.797 1.00 82.38 123 VAL A C 1
ATOM 994 O O . VAL A 1 123 ? 1.416 -21.023 25.998 1.00 82.38 123 VAL A O 1
ATOM 997 N N . PHE A 1 124 ? 1.775 -19.568 24.320 1.00 80.00 124 PHE A N 1
ATOM 998 C CA . PHE A 1 124 ? 1.760 -18.381 25.177 1.00 80.00 124 PHE A CA 1
ATOM 999 C C . PHE A 1 124 ? 1.373 -17.081 24.458 1.00 80.00 124 PHE A C 1
ATOM 1001 O O . PHE A 1 124 ? 0.606 -16.294 25.009 1.00 80.00 124 PHE A O 1
ATOM 1008 N N . ARG A 1 125 ? 1.912 -16.818 23.261 1.00 83.81 125 ARG A N 1
ATOM 1009 C CA . ARG A 1 125 ? 1.676 -15.580 22.498 1.00 83.81 125 ARG A CA 1
ATOM 1010 C C . ARG A 1 125 ? 0.637 -15.797 21.408 1.00 83.81 125 ARG A C 1
ATOM 1012 O O . ARG A 1 125 ? 0.466 -16.907 20.927 1.00 83.81 125 ARG A O 1
ATOM 1019 N N . CYS A 1 126 ? -0.027 -14.711 21.011 1.00 91.50 126 CYS A N 1
ATOM 1020 C CA . CYS A 1 126 ? -0.978 -14.637 19.899 1.00 91.50 126 CYS A CA 1
ATOM 1021 C C . CYS A 1 126 ? -2.453 -15.062 20.110 1.00 91.50 126 CYS A C 1
ATOM 1023 O O . CYS A 1 126 ? -3.204 -14.799 19.167 1.00 91.50 126 CYS A O 1
ATOM 1025 N N . PRO A 1 127 ? -2.957 -15.601 21.250 1.00 93.69 127 PRO A N 1
ATOM 1026 C CA . PRO A 1 127 ? -4.404 -15.805 21.414 1.00 93.69 127 PRO A CA 1
ATOM 1027 C C . PRO A 1 127 ? -5.241 -14.531 21.229 1.00 93.69 127 PRO A C 1
ATOM 1029 O O . PRO A 1 127 ? -6.343 -14.572 20.687 1.00 93.69 127 PRO A O 1
ATOM 1032 N N . ASP A 1 128 ? -4.714 -13.394 21.672 1.00 94.06 128 ASP A N 1
ATOM 1033 C CA . ASP A 1 128 ? -5.301 -12.060 21.554 1.00 94.06 128 ASP A CA 1
ATOM 1034 C C . ASP A 1 128 ? -5.341 -11.561 20.097 1.00 94.06 128 ASP A C 1
ATOM 1036 O O . ASP A 1 128 ? -6.357 -11.021 19.639 1.00 94.06 128 ASP A O 1
ATOM 1040 N N . ILE A 1 129 ? -4.265 -11.801 19.341 1.00 95.56 129 ILE A N 1
ATOM 1041 C CA . ILE A 1 129 ? -4.191 -11.496 17.907 1.00 95.56 129 ILE A CA 1
ATOM 1042 C C . ILE A 1 129 ? -5.154 -12.398 17.119 1.00 95.56 129 ILE A C 1
ATOM 1044 O O . ILE A 1 129 ? -5.914 -11.905 16.287 1.00 95.56 129 ILE A O 1
ATOM 1048 N N . ASP A 1 130 ? -5.171 -13.700 17.414 1.00 97.25 130 ASP A N 1
ATOM 1049 C CA . ASP A 1 130 ? -6.078 -14.679 16.805 1.00 97.25 130 ASP A CA 1
ATOM 1050 C C . ASP A 1 130 ? -7.548 -14.322 17.043 1.00 97.25 130 ASP A C 1
ATOM 1052 O O . ASP A 1 130 ? -8.339 -14.276 16.100 1.00 97.25 130 ASP A O 1
ATOM 1056 N N . LEU A 1 131 ? -7.908 -13.997 18.290 1.00 97.50 131 LEU A N 1
ATOM 1057 C CA . LEU A 1 131 ? -9.254 -13.550 18.635 1.00 97.50 131 LEU A CA 1
ATOM 1058 C C . LEU A 1 131 ? -9.618 -12.258 17.899 1.00 97.50 131 LEU A C 1
ATOM 1060 O O . LEU A 1 131 ? -10.733 -12.140 17.391 1.00 97.50 131 LEU A O 1
ATOM 1064 N N . SER A 1 132 ? -8.683 -11.310 17.799 1.00 97.75 132 SER A N 1
ATOM 1065 C CA . SER A 1 132 ? -8.892 -10.089 17.018 1.00 97.75 132 SER A CA 1
ATOM 1066 C C . SER A 1 132 ? -9.214 -10.437 15.559 1.00 97.75 132 SER A C 1
ATOM 1068 O O . SER A 1 132 ? -10.210 -9.955 15.026 1.00 97.75 132 SER A O 1
ATOM 1070 N N . PHE A 1 133 ? -8.457 -11.330 14.916 1.00 97.94 133 PHE A N 1
ATOM 1071 C CA . PHE A 1 133 ? -8.734 -11.745 13.536 1.00 97.94 133 PHE A CA 1
ATOM 1072 C C . PHE A 1 133 ? -10.065 -12.482 13.369 1.00 97.94 133 PHE A C 1
ATOM 1074 O O . PHE A 1 133 ? -10.784 -12.158 12.425 1.00 97.94 133 PHE A O 1
ATOM 1081 N N . LYS A 1 134 ? -10.463 -13.357 14.304 1.00 98.25 134 LYS A N 1
ATOM 1082 C CA . LYS A 1 134 ? -11.808 -13.972 14.315 1.00 98.25 134 LYS A CA 1
ATOM 1083 C C . LYS A 1 134 ? -12.919 -12.920 14.319 1.00 98.25 134 LYS A C 1
ATOM 1085 O O . LYS A 1 134 ? -13.911 -13.060 13.606 1.00 98.25 134 LYS A O 1
ATOM 1090 N N . ILE A 1 135 ? -12.754 -11.849 15.101 1.00 98.12 135 ILE A N 1
ATOM 1091 C CA . ILE A 1 135 ? -13.718 -10.740 15.148 1.00 98.12 135 ILE A CA 1
ATOM 1092 C C . ILE A 1 135 ? -13.842 -10.095 13.766 1.00 98.12 135 ILE A C 1
ATOM 1094 O O . ILE A 1 135 ? -14.953 -10.019 13.235 1.00 98.12 135 ILE A O 1
ATOM 1098 N N . TYR A 1 136 ? -12.721 -9.691 13.166 1.00 97.75 136 TYR A N 1
ATOM 1099 C CA . TYR A 1 136 ? -12.731 -9.019 11.864 1.00 97.75 136 TYR A CA 1
ATOM 1100 C C . TYR A 1 136 ? -13.205 -9.924 10.723 1.00 97.75 136 TYR A C 1
ATOM 1102 O O . TYR A 1 136 ? -13.948 -9.465 9.859 1.00 97.75 136 TYR A O 1
ATOM 1110 N N . GLU A 1 137 ? -12.817 -11.202 10.709 1.00 97.12 137 GLU A N 1
ATOM 1111 C CA . GLU A 1 137 ? -13.254 -12.168 9.691 1.00 97.12 137 GLU A CA 1
ATOM 1112 C C . GLU A 1 137 ? -14.772 -12.394 9.749 1.00 97.12 137 GLU A C 1
ATOM 1114 O O . GLU A 1 137 ? -15.417 -12.555 8.715 1.00 97.12 137 GLU A O 1
ATOM 1119 N N . SER A 1 138 ? -15.376 -12.287 10.939 1.00 96.88 138 SER A N 1
ATOM 1120 C CA . SER A 1 138 ? -16.835 -12.325 11.106 1.00 96.88 138 SER A CA 1
ATOM 1121 C C . SER A 1 138 ? -17.566 -11.048 10.653 1.00 96.88 138 SER A C 1
ATOM 1123 O O . SER A 1 138 ? -18.782 -10.944 10.817 1.00 96.88 138 SER A O 1
ATOM 1125 N N . GLY A 1 139 ? -16.845 -10.055 10.118 1.00 95.44 139 GLY A N 1
ATOM 1126 C CA . GLY A 1 139 ? -17.388 -8.759 9.698 1.00 95.44 139 GLY A CA 1
ATOM 1127 C C . GLY A 1 139 ? -17.644 -7.780 10.848 1.00 95.44 139 GLY A C 1
ATOM 1128 O O . GLY A 1 139 ? -18.243 -6.725 10.638 1.00 95.44 139 GLY A O 1
ATOM 1129 N N . ARG A 1 140 ? -17.202 -8.109 12.067 1.00 97.25 140 ARG A N 1
ATOM 1130 C CA . ARG A 1 140 ? -17.344 -7.265 13.259 1.00 97.25 140 ARG A CA 1
ATOM 1131 C C . ARG A 1 140 ? -16.103 -6.415 13.485 1.00 97.25 140 ARG A C 1
ATOM 1133 O O . ARG A 1 140 ? -15.035 -6.698 12.957 1.00 97.25 140 ARG A O 1
ATOM 1140 N N . GLN A 1 141 ? -16.253 -5.368 14.286 1.00 97.56 141 GLN A N 1
ATOM 1141 C CA . GLN A 1 141 ? -15.232 -4.342 14.461 1.00 97.56 141 GLN A CA 1
ATOM 1142 C C . GLN A 1 141 ? -14.861 -4.154 15.931 1.00 97.56 141 GLN A C 1
ATOM 1144 O O . GLN A 1 141 ? -15.705 -4.253 16.829 1.00 97.56 141 GLN A O 1
ATOM 1149 N N . LEU A 1 142 ? -13.580 -3.866 16.158 1.00 98.25 142 LEU A N 1
ATOM 1150 C CA . LEU A 1 142 ? -13.071 -3.339 17.419 1.00 98.25 142 LEU A CA 1
ATOM 1151 C C . LEU A 1 142 ? -12.957 -1.819 17.316 1.00 98.25 142 LEU A C 1
ATOM 1153 O O . LEU A 1 142 ? -12.621 -1.281 16.259 1.00 98.25 142 LEU A O 1
ATOM 1157 N N . ILE A 1 143 ? -13.204 -1.134 18.430 1.00 97.88 143 ILE A N 1
ATOM 1158 C CA . ILE A 1 143 ? -13.094 0.325 18.510 1.00 97.88 143 ILE A CA 1
ATOM 1159 C C . ILE A 1 143 ? -12.089 0.758 19.588 1.00 97.88 143 ILE A C 1
ATOM 1161 O O . ILE A 1 143 ? -11.921 0.064 20.594 1.00 97.88 143 ILE A O 1
ATOM 1165 N N . PRO A 1 144 ? -11.425 1.912 19.432 1.00 98.12 144 PRO A N 1
ATOM 1166 C CA . PRO A 1 144 ? -10.686 2.531 20.522 1.00 98.12 144 PRO A CA 1
ATOM 1167 C C . PRO A 1 144 ? -11.629 2.920 21.665 1.00 98.12 144 PRO A C 1
ATOM 1169 O O . PRO A 1 144 ? -12.691 3.499 21.440 1.00 98.12 144 PRO A O 1
ATOM 1172 N N . LEU A 1 145 ? -11.233 2.652 22.907 1.00 97.62 145 LEU A N 1
ATOM 1173 C CA . LEU A 1 145 ? -11.934 3.151 24.087 1.00 97.62 145 LEU A CA 1
ATOM 1174 C C . LEU A 1 145 ? -11.338 4.507 24.472 1.00 97.62 145 LEU A C 1
ATOM 1176 O O . LEU A 1 145 ? -10.407 4.582 25.272 1.00 97.62 145 LEU A O 1
ATOM 1180 N N . ALA A 1 146 ? -11.848 5.573 23.850 1.00 96.62 146 ALA A N 1
ATOM 1181 C CA . ALA A 1 146 ? -11.387 6.947 24.060 1.00 96.62 146 ALA A CA 1
ATOM 1182 C C . ALA A 1 146 ? -11.266 7.294 25.556 1.00 96.62 146 ALA A C 1
ATOM 1184 O O . ALA A 1 146 ? -12.195 7.050 26.334 1.00 96.62 146 ALA A O 1
ATOM 1185 N N . ASP A 1 147 ? -10.108 7.841 25.947 1.00 96.25 147 ASP A N 1
ATOM 1186 C CA . ASP A 1 147 ? -9.770 8.229 27.327 1.00 96.25 147 ASP A CA 1
ATOM 1187 C C . ASP A 1 147 ? -9.963 7.106 28.371 1.00 96.25 147 ASP A C 1
ATOM 1189 O O . ASP A 1 147 ? -10.201 7.342 29.555 1.00 96.25 147 ASP A O 1
ATOM 1193 N N . CYS A 1 148 ? -9.914 5.845 27.938 1.00 97.69 148 CYS A N 1
ATOM 1194 C CA . CYS A 1 148 ? -9.890 4.691 28.825 1.00 97.69 148 CYS A CA 1
ATOM 1195 C C . CYS A 1 148 ? -8.449 4.194 28.885 1.00 97.69 148 CYS A C 1
ATOM 1197 O O . CYS A 1 148 ? -7.994 3.441 28.020 1.00 97.69 148 CYS A O 1
ATOM 1199 N N . LEU A 1 149 ? -7.734 4.674 29.899 1.00 97.69 149 LEU A N 1
ATOM 1200 C CA . LEU A 1 149 ? -6.284 4.572 29.994 1.00 97.69 149 LEU A CA 1
ATOM 1201 C C . LEU A 1 149 ? -5.859 3.514 31.016 1.00 97.69 149 LEU A C 1
ATOM 1203 O O . LEU A 1 149 ? -6.499 3.350 32.067 1.00 97.69 149 LEU A O 1
ATOM 1207 N N . LEU A 1 150 ? -4.758 2.826 30.721 1.00 96.75 150 LEU A N 1
ATOM 1208 C CA . LEU A 1 150 ? -4.063 1.947 31.658 1.00 96.75 150 LEU A CA 1
ATOM 1209 C C . LEU A 1 150 ? -2.537 2.049 31.520 1.00 96.75 150 LEU A C 1
ATOM 1211 O O . LEU A 1 150 ? -2.003 2.593 30.553 1.00 96.75 150 LEU A O 1
ATOM 1215 N N . ILE A 1 151 ? -1.829 1.536 32.519 1.00 97.00 151 ILE A N 1
ATOM 1216 C CA . ILE A 1 151 ? -0.374 1.383 32.532 1.00 97.00 151 ILE A CA 1
ATOM 1217 C C . ILE A 1 151 ? -0.064 -0.111 32.547 1.00 97.00 151 ILE A C 1
ATOM 1219 O O . ILE A 1 151 ? -0.599 -0.840 33.383 1.00 97.00 151 ILE A O 1
ATOM 1223 N N . HIS A 1 152 ? 0.803 -0.552 31.638 1.00 95.06 152 HIS A N 1
ATOM 1224 C CA . HIS A 1 152 ? 1.304 -1.920 31.589 1.00 95.06 152 HIS A CA 1
ATOM 1225 C C . HIS A 1 152 ? 2.694 -1.986 32.224 1.00 95.06 152 HIS A C 1
ATOM 1227 O O . HIS A 1 152 ? 3.651 -1.390 31.726 1.00 95.06 152 HIS A O 1
ATOM 1233 N N . ASN A 1 153 ? 2.801 -2.694 33.347 1.00 92.56 153 ASN A N 1
ATOM 1234 C CA . ASN A 1 153 ? 4.072 -2.983 33.995 1.00 92.56 153 ASN A CA 1
ATOM 1235 C C . ASN A 1 153 ? 4.757 -4.169 33.303 1.00 92.56 153 ASN A C 1
ATOM 1237 O O . ASN A 1 153 ? 4.662 -5.319 33.727 1.00 92.56 153 ASN A O 1
ATOM 1241 N N . ASN A 1 154 ? 5.452 -3.875 32.212 1.00 87.44 154 ASN A N 1
ATOM 1242 C CA . ASN A 1 154 ? 6.079 -4.854 31.331 1.00 87.44 154 ASN A CA 1
ATOM 1243 C C . ASN A 1 154 ? 7.408 -5.430 31.864 1.00 87.44 154 ASN A C 1
ATOM 1245 O O . ASN A 1 154 ? 8.195 -5.983 31.098 1.00 87.44 154 ASN A O 1
ATOM 1249 N N . GLU A 1 155 ? 7.660 -5.348 33.173 1.00 85.12 155 GLU A N 1
ATOM 1250 C CA . GLU A 1 155 ? 8.809 -6.003 33.788 1.00 85.12 155 GLU A CA 1
ATOM 1251 C C . GLU A 1 155 ? 8.725 -7.528 33.596 1.00 85.12 155 GLU A C 1
ATOM 1253 O O . GLU A 1 155 ? 7.738 -8.193 33.939 1.00 85.12 155 GLU A O 1
ATOM 1258 N N . LEU A 1 156 ? 9.775 -8.085 32.990 1.00 78.75 156 LEU A N 1
ATOM 1259 C CA . LEU A 1 156 ? 9.862 -9.505 32.684 1.00 78.75 156 LEU A CA 1
ATOM 1260 C C . LEU A 1 156 ? 10.467 -10.264 33.864 1.00 78.75 156 LEU A C 1
ATOM 1262 O O . LEU A 1 156 ? 11.682 -10.235 34.081 1.00 78.75 156 LEU A O 1
ATOM 1266 N N . ASP A 1 157 ? 9.629 -11.017 34.571 1.00 80.81 157 ASP A N 1
ATOM 1267 C CA . ASP A 1 157 ? 10.106 -12.058 35.476 1.00 80.81 157 ASP A CA 1
ATOM 1268 C C . ASP A 1 157 ? 10.696 -13.257 34.697 1.00 80.81 157 ASP A C 1
ATOM 1270 O O . ASP A 1 157 ? 10.563 -13.386 33.474 1.00 80.81 157 ASP A O 1
ATOM 1274 N N . GLU A 1 158 ? 11.377 -14.160 35.405 1.00 81.00 158 GLU A N 1
ATOM 1275 C CA . GLU A 1 158 ? 12.013 -15.334 34.792 1.00 81.00 158 GLU A CA 1
ATOM 1276 C C . GLU A 1 158 ? 11.017 -16.278 34.095 1.00 81.00 158 GLU A C 1
ATOM 1278 O O . GLU A 1 158 ? 11.371 -16.939 33.113 1.00 81.00 158 GLU A O 1
ATOM 1283 N N . LEU A 1 159 ? 9.760 -16.327 34.550 1.00 77.69 159 LEU A N 1
ATOM 1284 C CA . LEU A 1 159 ? 8.714 -17.127 33.918 1.00 77.69 159 LEU A CA 1
ATOM 1285 C C . LEU A 1 159 ? 8.283 -16.498 32.586 1.00 77.69 159 LEU A C 1
ATOM 1287 O O . LEU A 1 159 ? 8.248 -17.203 31.576 1.00 77.69 159 LEU A O 1
ATOM 1291 N N . LYS A 1 160 ? 8.037 -15.183 32.547 1.00 75.81 160 LYS A N 1
ATOM 1292 C CA . LYS A 1 160 ? 7.729 -14.435 31.319 1.00 75.81 160 LYS A CA 1
ATOM 1293 C C . LYS A 1 160 ? 8.870 -14.576 30.310 1.00 75.81 160 LYS A C 1
ATOM 1295 O O . LYS A 1 160 ? 8.619 -14.933 29.161 1.00 75.81 160 LYS A O 1
ATOM 1300 N N . LYS A 1 161 ? 10.133 -14.428 30.736 1.00 80.50 161 LYS A N 1
ATOM 1301 C CA . LYS A 1 161 ? 11.310 -14.656 29.867 1.00 80.50 161 LYS A CA 1
ATOM 1302 C C . LYS A 1 161 ? 11.366 -16.074 29.303 1.00 80.50 161 LYS A C 1
ATOM 1304 O O . LYS A 1 161 ? 11.732 -16.261 28.145 1.00 80.50 161 LYS A O 1
ATOM 1309 N N . LYS A 1 162 ? 11.034 -17.089 30.107 1.00 79.94 162 LYS A N 1
ATOM 1310 C CA . LYS A 1 162 ? 10.991 -18.483 29.646 1.00 79.94 162 LYS A CA 1
ATOM 1311 C C . LYS A 1 162 ? 9.890 -18.689 28.605 1.00 79.94 162 LYS A C 1
ATOM 1313 O O . LYS A 1 162 ? 10.162 -19.304 27.578 1.00 79.94 162 LYS A O 1
ATOM 1318 N N . ASN A 1 163 ? 8.700 -18.142 28.843 1.00 76.19 163 ASN A N 1
ATOM 1319 C CA . ASN A 1 163 ? 7.563 -18.241 27.927 1.00 76.19 163 ASN A CA 1
ATOM 1320 C C . ASN A 1 163 ? 7.818 -17.520 26.592 1.00 76.19 163 ASN A C 1
ATOM 1322 O O . ASN A 1 163 ? 7.368 -17.973 25.547 1.00 76.19 163 ASN A O 1
ATOM 1326 N N . LEU A 1 164 ? 8.604 -16.438 26.588 1.00 74.75 164 LEU A N 1
ATOM 1327 C CA . LEU A 1 164 ? 8.973 -15.731 25.356 1.00 74.75 164 LEU A CA 1
ATOM 1328 C C . LEU A 1 164 ? 9.824 -16.571 24.391 1.00 74.75 164 LEU A C 1
ATOM 1330 O O . LEU A 1 164 ? 9.838 -16.277 23.199 1.00 74.75 164 LEU A O 1
ATOM 1334 N N . ARG A 1 165 ? 10.491 -17.636 24.859 1.00 78.38 165 ARG A N 1
ATOM 1335 C CA . ARG A 1 165 ? 11.319 -18.505 23.999 1.00 78.38 165 ARG A CA 1
ATOM 1336 C C . ARG A 1 165 ? 10.506 -19.321 22.995 1.00 78.38 165 ARG A C 1
ATOM 1338 O O . ARG A 1 165 ? 11.086 -19.846 22.053 1.00 78.38 165 ARG A O 1
ATOM 1345 N N . THR A 1 166 ? 9.196 -19.451 23.200 1.00 78.94 166 THR A N 1
ATOM 1346 C CA . THR A 1 166 ? 8.286 -20.147 22.279 1.00 78.94 166 THR A CA 1
ATOM 1347 C C . THR A 1 166 ? 7.474 -19.184 21.414 1.00 78.94 166 THR A C 1
ATOM 1349 O O . THR A 1 166 ? 6.635 -19.635 20.643 1.00 78.94 166 THR A O 1
ATOM 1352 N N . ALA A 1 167 ? 7.723 -17.871 21.504 1.00 81.19 167 ALA A N 1
ATOM 1353 C CA . ALA A 1 167 ? 6.958 -16.857 20.779 1.00 81.19 167 ALA A CA 1
ATOM 1354 C C . ALA A 1 167 ? 6.993 -17.041 19.254 1.00 81.19 167 ALA A C 1
ATOM 1356 O O . ALA A 1 167 ? 5.988 -16.790 18.594 1.00 81.19 167 ALA A O 1
ATOM 1357 N N . ASP A 1 168 ? 8.122 -17.494 18.705 1.00 85.44 168 ASP A N 1
ATOM 1358 C CA . ASP A 1 168 ? 8.267 -17.705 17.261 1.00 85.44 168 ASP A CA 1
ATOM 1359 C C . ASP A 1 168 ? 7.367 -18.845 16.762 1.00 85.44 168 ASP A C 1
ATOM 1361 O O . ASP A 1 168 ? 6.781 -18.740 15.688 1.00 85.44 168 ASP A O 1
ATOM 1365 N N . ILE A 1 169 ? 7.177 -19.895 17.574 1.00 88.62 169 ILE A N 1
ATOM 1366 C CA . ILE A 1 169 ? 6.301 -21.033 17.249 1.00 88.62 169 ILE A CA 1
ATOM 1367 C C . ILE A 1 169 ? 4.851 -20.558 17.121 1.00 88.62 169 ILE A C 1
ATOM 1369 O O . ILE A 1 169 ? 4.168 -20.877 16.145 1.00 88.62 169 ILE A O 1
ATOM 1373 N N . ASP A 1 170 ? 4.398 -19.763 18.091 1.00 91.56 170 ASP A N 1
ATOM 1374 C CA . ASP A 1 170 ? 3.052 -19.194 18.093 1.00 91.56 170 ASP A CA 1
ATOM 1375 C C . ASP A 1 170 ? 2.845 -18.238 16.912 1.00 91.56 170 ASP A C 1
ATOM 1377 O O . ASP A 1 170 ? 1.808 -18.273 16.247 1.00 91.56 170 ASP A O 1
ATOM 1381 N N . TYR A 1 171 ? 3.852 -17.420 16.597 1.00 89.81 171 TYR A N 1
ATOM 1382 C CA . TYR A 1 171 ? 3.781 -16.487 15.477 1.00 89.81 171 TYR A CA 1
ATOM 1383 C C . TYR A 1 171 ? 3.740 -17.206 14.120 1.00 89.81 171 TYR A C 1
ATOM 1385 O O . TYR A 1 171 ? 2.942 -16.849 13.252 1.00 89.81 171 TYR A O 1
ATOM 1393 N N . GLU A 1 172 ? 4.536 -18.262 13.934 1.00 90.56 172 GLU A N 1
ATOM 1394 C CA . GLU A 1 172 ? 4.468 -19.108 12.739 1.00 90.56 172 GLU A CA 1
ATOM 1395 C C . GLU A 1 172 ? 3.112 -19.807 12.602 1.00 90.56 172 GLU A C 1
ATOM 1397 O O . GLU A 1 172 ? 2.577 -19.906 11.490 1.00 90.56 172 GLU A O 1
ATOM 1402 N N . HIS A 1 173 ? 2.538 -20.280 13.714 1.00 93.00 173 HIS A N 1
ATOM 1403 C CA . HIS A 1 173 ? 1.193 -20.847 13.724 1.00 93.00 173 HIS A CA 1
ATOM 1404 C C . HIS A 1 173 ? 0.164 -19.793 13.284 1.00 93.00 173 HIS A C 1
ATOM 1406 O O . HIS A 1 173 ? -0.577 -20.032 12.325 1.00 93.00 173 HIS A O 1
ATOM 1412 N N . LEU A 1 174 ? 0.186 -18.603 13.891 1.00 94.00 174 LEU A N 1
ATOM 1413 C CA . LEU A 1 174 ? -0.698 -17.490 13.545 1.00 94.00 174 LEU A CA 1
ATOM 1414 C C . LEU A 1 174 ? -0.612 -17.149 12.046 1.00 94.00 174 LEU A C 1
ATOM 1416 O O . LEU A 1 174 ? -1.636 -17.102 11.363 1.00 94.00 174 LEU A O 1
ATOM 1420 N N . LEU A 1 175 ? 0.597 -16.967 11.502 1.00 91.69 175 LEU A N 1
ATOM 1421 C CA . LEU A 1 175 ? 0.794 -16.650 10.082 1.00 91.69 175 LEU A CA 1
ATOM 1422 C C . LEU A 1 175 ? 0.265 -17.753 9.162 1.00 91.69 175 LEU A C 1
ATOM 1424 O O . LEU A 1 175 ? -0.378 -17.466 8.152 1.00 91.69 175 LEU A O 1
ATOM 1428 N N . ARG A 1 176 ? 0.510 -19.025 9.498 1.00 93.69 176 ARG A N 1
ATOM 1429 C CA . ARG A 1 176 ? 0.027 -20.162 8.704 1.00 93.69 176 ARG A CA 1
ATOM 1430 C C . ARG A 1 176 ? -1.498 -20.227 8.685 1.00 93.69 176 ARG A C 1
ATOM 1432 O O . ARG A 1 176 ? -2.065 -20.508 7.628 1.00 93.69 176 ARG A O 1
ATOM 1439 N N . LYS A 1 177 ? -2.127 -19.976 9.836 1.00 95.44 177 LYS A N 1
ATOM 1440 C CA . LYS A 1 177 ? -3.579 -20.020 10.035 1.00 95.44 177 LYS A CA 1
ATOM 1441 C C . LYS A 1 177 ? -4.300 -18.873 9.328 1.00 95.44 177 LYS A C 1
ATOM 1443 O O . LYS A 1 177 ? -5.350 -19.108 8.748 1.00 95.44 177 LYS A O 1
ATOM 1448 N N . TRP A 1 178 ? -3.726 -17.669 9.332 1.00 95.50 178 TRP A N 1
ATOM 1449 C CA . TRP A 1 178 ? -4.401 -16.447 8.872 1.00 95.50 178 TRP A CA 1
ATOM 1450 C C . TRP A 1 178 ? -3.916 -15.893 7.527 1.00 95.50 178 TRP A C 1
ATOM 1452 O O . TRP A 1 178 ? -4.365 -14.827 7.104 1.00 95.50 178 TRP A O 1
ATOM 1462 N N . LYS A 1 179 ? -3.042 -16.610 6.809 1.00 92.75 179 LYS A N 1
ATOM 1463 C CA . LYS A 1 179 ? -2.506 -16.189 5.496 1.00 92.75 179 LYS A CA 1
ATOM 1464 C C . LYS A 1 179 ? -3.563 -15.886 4.425 1.00 92.75 179 LYS A C 1
ATOM 1466 O O . LYS A 1 179 ? -3.247 -15.230 3.439 1.00 92.75 179 LYS A O 1
ATOM 1471 N N . HIS A 1 180 ? -4.781 -16.415 4.561 1.00 93.69 180 HIS A N 1
ATOM 1472 C CA . HIS A 1 180 ? -5.893 -16.148 3.641 1.00 93.69 180 HIS A CA 1
ATOM 1473 C C . HIS A 1 180 ? -6.586 -14.813 3.922 1.00 93.69 180 HIS A C 1
ATOM 1475 O O . HIS A 1 180 ? -7.298 -14.315 3.055 1.00 93.69 180 HIS A O 1
ATOM 1481 N N . PHE A 1 181 ? -6.393 -14.255 5.117 1.00 90.69 181 PHE A N 1
ATOM 1482 C CA . PHE A 1 181 ? -7.137 -13.102 5.609 1.00 90.69 181 PHE A CA 1
ATOM 1483 C C . PHE A 1 181 ? -6.267 -11.856 5.796 1.00 90.69 181 PHE A C 1
ATOM 1485 O O . PHE A 1 181 ? -6.712 -10.747 5.506 1.00 90.69 181 PHE A O 1
ATOM 1492 N N . VAL A 1 182 ? -5.022 -12.020 6.256 1.00 85.75 182 VAL A N 1
ATOM 1493 C CA . VAL A 1 182 ? -4.095 -10.906 6.509 1.00 85.75 182 VAL A CA 1
ATOM 1494 C C . VAL A 1 182 ? -2.759 -11.101 5.786 1.00 85.75 182 VAL A C 1
ATOM 1496 O O . VAL A 1 182 ? -2.321 -12.237 5.588 1.00 85.75 182 VAL A O 1
ATOM 1499 N N . PRO A 1 183 ? -2.083 -10.006 5.386 1.00 80.44 183 PRO A N 1
ATOM 1500 C CA . PRO A 1 183 ? -0.756 -10.082 4.785 1.00 80.44 183 PRO A CA 1
ATOM 1501 C C . PRO A 1 183 ? 0.280 -10.611 5.785 1.00 80.44 183 PRO A C 1
ATOM 1503 O O . PRO A 1 183 ? 0.106 -10.518 6.997 1.00 80.44 183 PRO A O 1
ATOM 1506 N N . SER A 1 184 ? 1.415 -11.095 5.278 1.00 69.62 184 SER A N 1
ATOM 1507 C CA . SER A 1 184 ? 2.504 -11.649 6.098 1.00 69.62 184 SER A CA 1
ATOM 1508 C C . SER A 1 184 ? 3.422 -10.601 6.743 1.00 69.62 184 SER A C 1
ATOM 1510 O O . SER A 1 184 ? 4.357 -10.967 7.453 1.00 69.62 184 SER A O 1
ATOM 1512 N N . ARG A 1 185 ? 3.192 -9.302 6.506 1.00 69.88 185 ARG A N 1
ATOM 1513 C CA . ARG A 1 185 ? 4.024 -8.213 7.035 1.00 69.88 185 ARG A CA 1
ATOM 1514 C C . ARG A 1 185 ? 3.176 -7.075 7.593 1.00 69.88 185 ARG A C 1
ATOM 1516 O O . ARG A 1 185 ? 2.222 -6.634 6.956 1.00 69.88 185 ARG A O 1
ATOM 1523 N N . LEU A 1 186 ? 3.578 -6.568 8.759 1.00 70.88 186 LEU A N 1
ATOM 1524 C CA . LEU A 1 186 ? 3.042 -5.340 9.339 1.00 70.88 186 LEU A CA 1
ATOM 1525 C C . LEU A 1 186 ? 3.751 -4.130 8.719 1.00 70.88 186 LEU A C 1
ATOM 1527 O O . LEU A 1 186 ? 4.984 -4.073 8.704 1.00 70.88 186 LEU A O 1
ATOM 1531 N N . ALA A 1 187 ? 2.980 -3.172 8.212 1.00 68.62 187 ALA A N 1
ATOM 1532 C CA . ALA A 1 187 ? 3.492 -1.885 7.755 1.00 68.62 187 ALA A CA 1
ATOM 1533 C C . ALA A 1 187 ? 3.190 -0.794 8.802 1.00 68.62 187 ALA A C 1
ATOM 1535 O O . ALA A 1 187 ? 2.125 -0.837 9.423 1.00 68.62 187 ALA A O 1
ATOM 1536 N N . PRO A 1 188 ? 4.110 0.167 9.017 1.00 77.12 188 PRO A N 1
ATOM 1537 C CA . PRO A 1 188 ? 3.890 1.267 9.951 1.00 77.12 188 PRO A CA 1
ATOM 1538 C C . PRO A 1 188 ? 2.740 2.178 9.483 1.00 77.12 188 PRO A C 1
ATOM 1540 O O . PRO A 1 188 ? 2.520 2.275 8.276 1.00 77.12 188 PRO A O 1
ATOM 1543 N N . PRO A 1 189 ? 2.080 2.921 10.395 1.00 86.25 189 PRO A N 1
ATOM 1544 C CA . PRO A 1 189 ? 2.288 2.979 11.848 1.00 86.25 189 PRO A CA 1
ATOM 1545 C C . PRO A 1 189 ? 1.883 1.705 12.601 1.00 86.25 189 PRO A C 1
ATOM 1547 O O . PRO A 1 189 ? 0.886 1.064 12.288 1.00 86.25 189 PRO A O 1
ATOM 1550 N N . ASN A 1 190 ? 2.633 1.395 13.662 1.00 89.12 190 ASN A N 1
ATOM 1551 C CA . ASN A 1 190 ? 2.378 0.229 14.518 1.00 89.12 190 ASN A CA 1
ATOM 1552 C C . ASN A 1 190 ? 1.433 0.539 15.692 1.00 89.12 190 ASN A C 1
ATOM 1554 O O . ASN A 1 190 ? 0.959 -0.390 16.346 1.00 89.12 190 ASN A O 1
ATOM 1558 N N . ARG A 1 191 ? 1.173 1.825 15.982 1.00 95.38 191 ARG A N 1
ATOM 1559 C CA . ARG A 1 191 ? 0.282 2.261 17.066 1.00 95.38 191 ARG A CA 1
ATOM 1560 C C . ARG A 1 191 ? -0.599 3.439 16.650 1.00 95.38 191 ARG A C 1
ATOM 1562 O O . ARG A 1 191 ? -0.160 4.294 15.886 1.00 95.38 191 ARG A O 1
ATOM 1569 N N . LEU A 1 192 ? -1.808 3.474 17.199 1.00 97.38 192 LEU A N 1
ATOM 1570 C CA . LEU A 1 192 ? -2.718 4.619 17.240 1.00 97.38 192 LEU A CA 1
ATOM 1571 C C . LEU A 1 192 ? -2.628 5.249 18.635 1.00 97.38 192 LEU A C 1
ATOM 1573 O O . LEU A 1 192 ? -2.793 4.537 19.623 1.00 97.38 192 LEU A O 1
ATOM 1577 N N . PHE A 1 193 ? -2.373 6.551 18.740 1.00 97.56 193 PHE A N 1
ATOM 1578 C CA . PHE A 1 193 ? -2.168 7.225 20.024 1.00 97.56 193 PHE A CA 1
ATOM 1579 C C . PHE A 1 193 ? -3.440 7.880 20.564 1.00 97.56 193 PHE A C 1
ATOM 1581 O O . PHE A 1 193 ? -4.297 8.340 19.807 1.00 97.56 193 PHE A O 1
ATOM 1588 N N . TRP A 1 194 ? -3.546 7.937 21.892 1.00 97.25 194 TRP A N 1
ATOM 1589 C CA . TRP A 1 194 ? -4.509 8.792 22.574 1.00 97.25 194 TRP A CA 1
ATOM 1590 C C . TRP A 1 194 ? -3.949 10.209 22.655 1.00 97.25 194 TRP A C 1
ATOM 1592 O O . TRP A 1 194 ? -2.917 10.434 23.289 1.00 97.25 194 TRP A O 1
ATOM 1602 N N . GLU A 1 195 ? -4.664 11.162 22.065 1.00 94.31 195 GLU A N 1
ATOM 1603 C CA . GLU A 1 195 ? -4.439 12.587 22.292 1.00 94.31 195 GLU A CA 1
ATOM 1604 C C . GLU A 1 195 ? -5.800 13.273 22.466 1.00 94.31 195 GLU A C 1
ATOM 1606 O O . GLU A 1 195 ? -6.709 12.999 21.675 1.00 94.31 195 GLU A O 1
ATOM 1611 N N . PRO A 1 196 ? -5.959 14.176 23.452 1.00 92.56 196 PRO A N 1
ATOM 1612 C CA . PRO A 1 196 ? -7.237 14.847 23.697 1.00 92.56 196 PRO A CA 1
ATOM 1613 C C . PRO A 1 196 ? -7.809 15.579 22.472 1.00 92.56 196 PRO A C 1
ATOM 1615 O O . PRO A 1 196 ? -9.020 15.627 22.289 1.00 92.56 196 PRO A O 1
ATOM 1618 N N . SER A 1 197 ? -6.949 16.095 21.587 1.00 89.69 197 SER A N 1
ATOM 1619 C CA . SER A 1 197 ? -7.338 16.747 20.326 1.00 89.69 197 SER A CA 1
ATOM 1620 C C . SER A 1 197 ? -8.083 15.826 19.351 1.00 89.69 197 SER A C 1
ATOM 1622 O O . SER A 1 197 ? -8.801 16.318 18.484 1.00 89.69 197 SER A O 1
ATOM 1624 N N . TYR A 1 198 ? -7.938 14.505 19.487 1.00 92.88 198 TYR A N 1
ATOM 1625 C CA . TYR A 1 198 ? -8.602 13.508 18.646 1.00 92.88 198 TYR A CA 1
ATOM 1626 C C . TYR A 1 198 ? -9.765 12.798 19.357 1.00 92.88 198 TYR A C 1
ATOM 1628 O O . TYR A 1 198 ? -10.279 11.813 18.831 1.00 92.88 198 TYR A O 1
ATOM 1636 N N . GLU A 1 199 ? -10.228 13.274 20.520 1.00 91.56 199 GLU A N 1
ATOM 1637 C CA . GLU A 1 199 ? -11.325 12.629 21.263 1.00 91.56 199 GLU A CA 1
ATOM 1638 C C . GLU A 1 199 ? -12.600 12.465 20.415 1.00 91.56 199 GLU A C 1
ATOM 1640 O O . GLU A 1 199 ? -13.189 11.381 20.382 1.00 91.56 199 GLU A O 1
ATOM 1645 N N . ALA A 1 200 ? -12.985 13.495 19.654 1.00 88.56 200 ALA A N 1
ATOM 1646 C CA . ALA A 1 200 ? -14.129 13.427 18.740 1.00 88.56 200 ALA A CA 1
ATOM 1647 C C . ALA A 1 200 ? -13.940 12.351 17.654 1.00 88.56 200 ALA A C 1
ATOM 1649 O O . ALA A 1 200 ? -14.866 11.621 17.309 1.00 88.56 200 ALA A O 1
ATOM 1650 N N . ALA A 1 201 ? -12.714 12.188 17.150 1.00 94.00 201 ALA A N 1
ATOM 1651 C CA . ALA A 1 201 ? -12.404 11.171 16.153 1.00 94.00 201 ALA A CA 1
ATOM 1652 C C . ALA A 1 201 ? -12.448 9.751 16.728 1.00 94.00 201 ALA A C 1
ATOM 1654 O O . ALA A 1 201 ? -12.916 8.825 16.068 1.00 94.00 201 ALA A O 1
ATOM 1655 N N . LEU A 1 202 ? -11.993 9.583 17.968 1.00 96.25 202 LEU A N 1
ATOM 1656 C CA . LEU A 1 202 ? -11.956 8.292 18.651 1.00 96.25 202 LEU A CA 1
ATOM 1657 C C . LEU A 1 202 ? -13.330 7.859 19.182 1.00 96.25 202 LEU A C 1
ATOM 1659 O O . LEU A 1 202 ? -13.564 6.666 19.347 1.00 96.25 202 LEU A O 1
ATOM 1663 N N . THR A 1 203 ? -14.249 8.800 19.410 1.00 94.50 203 THR A N 1
ATOM 1664 C CA . THR A 1 203 ? -15.637 8.516 19.822 1.00 94.50 203 THR A CA 1
ATOM 1665 C C . THR A 1 203 ? -16.629 8.443 18.658 1.00 94.50 203 THR A C 1
ATOM 1667 O O . THR A 1 203 ? -17.754 7.988 18.859 1.00 94.50 203 THR A O 1
ATOM 1670 N N . MET A 1 204 ? -16.196 8.775 17.435 1.00 94.44 204 MET A N 1
ATOM 1671 C CA . MET A 1 204 ? -16.983 8.714 16.195 1.00 94.44 204 MET A CA 1
ATOM 1672 C C . MET A 1 204 ? -17.814 7.428 16.002 1.00 94.44 204 MET A C 1
ATOM 1674 O O . MET A 1 204 ? -18.956 7.546 15.557 1.00 94.44 204 MET A O 1
ATOM 1678 N N . PRO A 1 205 ? -17.351 6.212 16.373 1.00 95.88 205 PRO A N 1
ATOM 1679 C CA . PRO A 1 205 ? -18.182 5.009 16.276 1.00 95.88 205 PRO A CA 1
ATOM 1680 C C . PRO A 1 205 ? -19.533 5.099 17.003 1.00 95.88 205 PRO A C 1
ATOM 1682 O O . PRO A 1 205 ? -20.496 4.489 16.548 1.00 95.88 205 PRO A O 1
ATOM 1685 N N . ASN A 1 206 ? -19.644 5.904 18.070 1.00 94.12 206 ASN A N 1
ATOM 1686 C CA . ASN A 1 206 ? -20.900 6.128 18.801 1.00 94.12 206 ASN A CA 1
ATOM 1687 C C . ASN A 1 206 ? -21.984 6.786 17.932 1.00 94.12 206 ASN A C 1
ATOM 1689 O O . ASN A 1 206 ? -23.179 6.643 18.203 1.00 94.12 206 ASN A O 1
ATOM 1693 N N . GLU A 1 207 ? -21.569 7.550 16.923 1.00 92.50 207 GLU A N 1
ATOM 1694 C CA . GLU A 1 207 ? -22.456 8.295 16.030 1.00 92.50 207 GLU A CA 1
ATOM 1695 C C . GLU A 1 207 ? -22.904 7.447 14.831 1.00 92.50 207 GLU A C 1
ATOM 1697 O O . GLU A 1 207 ? -23.916 7.758 14.199 1.00 92.50 207 GLU A O 1
ATOM 1702 N N . LEU A 1 208 ? -22.200 6.345 14.549 1.00 92.06 208 LEU A N 1
ATOM 1703 C CA . LEU A 1 208 ? -22.458 5.480 13.405 1.00 92.06 208 LEU A CA 1
ATOM 1704 C C . LEU A 1 208 ? -23.590 4.481 13.680 1.00 92.06 208 LEU A C 1
ATOM 1706 O O . LEU A 1 208 ? -23.595 3.764 14.680 1.00 92.06 208 LEU A O 1
ATOM 1710 N N . GLU A 1 209 ? -24.532 4.389 12.739 1.00 90.38 209 GLU A N 1
ATOM 1711 C CA . GLU A 1 209 ? -25.584 3.360 12.762 1.00 90.38 209 GLU A CA 1
ATOM 1712 C C . GLU A 1 209 ? -25.026 1.963 12.443 1.00 90.38 209 GLU A C 1
ATOM 1714 O O . GLU A 1 209 ? -25.506 0.962 12.973 1.00 90.38 209 GLU A O 1
ATOM 1719 N N . ASP A 1 210 ? -23.980 1.902 11.616 1.00 92.25 210 ASP A N 1
ATOM 1720 C CA . ASP A 1 210 ? -23.228 0.689 11.311 1.00 92.25 210 ASP A CA 1
ATOM 1721 C C . ASP A 1 210 ? -21.722 0.976 11.305 1.00 92.25 210 ASP A C 1
ATOM 1723 O O . ASP A 1 210 ? -21.262 1.982 10.761 1.00 92.25 210 ASP A O 1
ATOM 1727 N N . VAL A 1 211 ? -20.954 0.069 11.907 1.00 93.44 211 VAL A N 1
ATOM 1728 C CA . VAL A 1 211 ? -19.490 0.144 11.987 1.00 93.44 211 VAL A CA 1
ATOM 1729 C C . VAL A 1 211 ? -18.933 -1.007 11.157 1.00 93.44 211 VAL A C 1
ATOM 1731 O O . VAL A 1 211 ? -18.914 -2.153 11.599 1.00 93.44 211 VAL A O 1
ATOM 1734 N N . ASN A 1 212 ? -18.509 -0.710 9.935 1.00 91.00 212 ASN A N 1
ATOM 1735 C CA . ASN A 1 212 ? -18.010 -1.696 8.975 1.00 91.00 212 ASN A CA 1
ATOM 1736 C C . ASN A 1 212 ? -16.481 -1.628 8.836 1.00 91.00 212 ASN A C 1
ATOM 1738 O O . ASN A 1 212 ? -15.819 -0.829 9.497 1.00 91.00 212 ASN A O 1
ATOM 1742 N N . SER A 1 213 ? -15.916 -2.442 7.942 1.00 89.75 213 SER A N 1
ATOM 1743 C CA . SER A 1 213 ? -14.467 -2.520 7.711 1.00 89.75 213 SER A CA 1
ATOM 1744 C C . SER A 1 213 ? -13.827 -1.204 7.250 1.00 89.75 213 SER A C 1
ATOM 1746 O O . SER A 1 213 ? -12.617 -1.042 7.376 1.00 89.75 213 SER A O 1
ATOM 1748 N N . GLY A 1 214 ? -14.601 -0.225 6.764 1.00 91.56 214 GLY A N 1
ATOM 1749 C CA . GLY A 1 214 ? -14.080 1.105 6.454 1.00 91.56 214 GLY A CA 1
ATOM 1750 C C . GLY A 1 214 ? -13.511 1.834 7.675 1.00 91.56 214 GLY A C 1
ATOM 1751 O O . GLY A 1 214 ? -12.613 2.663 7.518 1.00 91.56 214 GLY A O 1
ATOM 1752 N N . ILE A 1 215 ? -13.964 1.493 8.890 1.00 95.25 215 ILE A N 1
ATOM 1753 C CA . ILE A 1 215 ? -13.411 2.054 10.129 1.00 95.25 215 ILE A CA 1
ATOM 1754 C C . ILE A 1 215 ? -11.951 1.628 10.356 1.00 95.25 215 ILE A C 1
ATOM 1756 O O . ILE A 1 215 ? -11.177 2.372 10.951 1.00 95.25 215 ILE A O 1
ATOM 1760 N N . GLU A 1 216 ? -11.539 0.467 9.837 1.00 93.62 216 GLU A N 1
ATOM 1761 C CA . GLU A 1 216 ? -10.163 -0.031 9.957 1.00 93.62 216 GLU A CA 1
ATOM 1762 C C . GLU A 1 216 ? -9.193 0.900 9.213 1.00 93.62 216 GLU A C 1
ATOM 1764 O O . GLU A 1 216 ? -8.178 1.337 9.760 1.00 93.62 216 GLU A O 1
ATOM 1769 N N . HIS A 1 217 ? -9.562 1.294 7.988 1.00 93.56 217 HIS A N 1
ATOM 1770 C CA . HIS A 1 217 ? -8.822 2.280 7.199 1.00 93.56 217 HIS A CA 1
ATOM 1771 C C . HIS A 1 217 ? -8.789 3.649 7.881 1.00 93.56 217 HIS A C 1
ATOM 1773 O O . HIS A 1 217 ? -7.767 4.334 7.835 1.00 93.56 217 HIS A O 1
ATOM 1779 N N . PHE A 1 218 ? -9.881 4.040 8.543 1.00 96.88 218 PHE A N 1
ATOM 1780 C CA . PHE A 1 218 ? -9.932 5.289 9.293 1.00 96.88 218 PHE A CA 1
ATOM 1781 C C . PHE A 1 218 ? -8.919 5.309 10.442 1.00 96.88 218 PHE A C 1
ATOM 1783 O O . PHE A 1 218 ? -8.146 6.263 10.548 1.00 96.88 218 PHE A O 1
ATOM 1790 N N . TRP A 1 219 ? -8.866 4.252 11.260 1.00 97.81 219 TRP A N 1
ATOM 1791 C CA . TRP A 1 219 ? -7.911 4.166 12.369 1.00 97.81 219 TRP A CA 1
ATOM 1792 C C . TRP A 1 219 ? -6.471 4.247 11.893 1.00 97.81 219 TRP A C 1
ATOM 1794 O O . TRP A 1 219 ? -5.658 4.959 12.485 1.00 97.81 219 TRP A O 1
ATOM 1804 N N . HIS A 1 220 ? -6.157 3.555 10.802 1.00 95.56 220 HIS A N 1
ATOM 1805 C CA . HIS A 1 220 ? -4.813 3.579 10.257 1.00 95.56 220 HIS A CA 1
ATOM 1806 C C . HIS A 1 220 ? -4.462 4.943 9.635 1.00 95.56 220 HIS A C 1
ATOM 1808 O O . HIS A 1 220 ? -3.354 5.442 9.829 1.00 95.56 220 HIS A O 1
ATOM 1814 N N . GLY A 1 221 ? -5.421 5.612 8.984 1.00 96.12 221 GLY A N 1
ATOM 1815 C CA . GLY A 1 221 ? -5.265 6.989 8.507 1.00 96.12 221 GLY A CA 1
ATOM 1816 C C . GLY A 1 221 ? -5.020 7.992 9.636 1.00 96.12 221 GLY A C 1
ATOM 1817 O O . GLY A 1 221 ? -4.117 8.823 9.529 1.00 96.12 221 GLY A O 1
ATOM 1818 N N . LEU A 1 222 ? -5.752 7.871 10.747 1.00 98.06 222 LEU A N 1
ATOM 1819 C CA . LEU A 1 222 ? -5.549 8.691 11.943 1.00 98.06 222 LEU A CA 1
ATOM 1820 C C . LEU A 1 222 ? -4.164 8.456 12.561 1.00 98.06 222 LEU A C 1
ATOM 1822 O O . LEU A 1 222 ? -3.473 9.411 12.907 1.00 98.06 222 LEU A O 1
ATOM 1826 N N . ALA A 1 223 ? -3.712 7.205 12.630 1.00 97.50 223 ALA A N 1
ATOM 1827 C CA . ALA A 1 223 ? -2.367 6.898 13.100 1.00 97.50 223 ALA A CA 1
ATOM 1828 C C . ALA A 1 223 ? -1.283 7.497 12.181 1.00 97.50 223 ALA A C 1
ATOM 1830 O O . ALA A 1 223 ? -0.311 8.065 12.676 1.00 97.50 223 ALA A O 1
ATOM 1831 N N . CYS A 1 224 ? -1.458 7.441 10.852 1.00 94.38 224 CYS A N 1
ATOM 1832 C CA . CYS A 1 224 ? -0.551 8.088 9.896 1.00 94.38 224 CYS A CA 1
ATOM 1833 C C . CYS A 1 224 ? -0.494 9.606 10.104 1.00 94.38 224 CYS A C 1
ATOM 1835 O O . CYS A 1 224 ? 0.593 10.185 10.076 1.00 94.38 224 CYS A O 1
ATOM 1837 N N . LEU A 1 225 ? -1.647 10.238 10.343 1.00 96.12 225 LEU A N 1
ATOM 1838 C CA . LEU A 1 225 ? -1.752 11.667 10.633 1.00 96.12 225 LEU A CA 1
ATOM 1839 C C . LEU A 1 225 ? -0.959 12.039 11.897 1.00 96.12 225 LEU A C 1
ATOM 1841 O O . LEU A 1 225 ? -0.155 12.967 11.854 1.00 96.12 225 LEU A O 1
ATOM 1845 N N . GLN A 1 226 ? -1.118 11.274 12.982 1.00 95.75 226 GLN A N 1
ATOM 1846 C CA . GLN A 1 226 ? -0.429 11.498 14.261 1.00 95.75 226 GLN A CA 1
ATOM 1847 C C . GLN A 1 226 ? 1.099 11.422 14.152 1.00 95.75 226 GLN A C 1
ATOM 1849 O O . GLN A 1 226 ? 1.805 12.152 14.843 1.00 95.75 226 GLN A O 1
ATOM 1854 N N . ILE A 1 227 ? 1.626 10.563 13.274 1.00 93.38 227 ILE A N 1
ATOM 1855 C CA . ILE A 1 227 ? 3.076 10.422 13.069 1.00 93.38 227 ILE A CA 1
ATOM 1856 C C . ILE A 1 227 ? 3.624 11.282 11.918 1.00 93.38 227 ILE A C 1
ATOM 1858 O O . ILE A 1 227 ? 4.765 11.089 11.500 1.00 93.38 227 ILE A O 1
ATOM 1862 N N . GLY A 1 228 ? 2.826 12.210 11.380 1.00 91.88 228 GLY A N 1
ATOM 1863 C CA . GLY A 1 228 ? 3.250 13.146 10.332 1.00 91.88 228 GLY A CA 1
ATOM 1864 C C . GLY A 1 228 ? 3.328 12.555 8.920 1.00 91.88 228 GLY A C 1
ATOM 1865 O O . GLY A 1 228 ? 3.854 13.186 8.005 1.00 91.88 228 GLY A O 1
ATOM 1866 N N . ARG A 1 229 ? 2.792 11.351 8.696 1.00 85.25 229 ARG A N 1
ATOM 1867 C CA . ARG A 1 229 ? 2.719 10.707 7.374 1.00 85.25 229 ARG A CA 1
ATOM 1868 C C . ARG A 1 229 ? 1.470 11.156 6.621 1.00 85.25 229 ARG A C 1
ATOM 1870 O O . ARG A 1 229 ? 0.579 10.369 6.302 1.00 85.25 229 ARG A O 1
ATOM 1877 N N . PHE A 1 230 ? 1.404 12.452 6.339 1.00 86.06 230 PHE A N 1
ATOM 1878 C CA . PHE A 1 230 ? 0.192 13.114 5.855 1.00 86.06 230 PHE A CA 1
ATOM 1879 C C . PHE A 1 230 ? -0.308 12.593 4.499 1.00 86.06 230 PHE A C 1
ATOM 1881 O O . PHE A 1 230 ? -1.507 12.388 4.326 1.00 86.06 230 PHE A O 1
ATOM 1888 N N . GLN A 1 231 ? 0.592 12.298 3.555 1.00 76.75 231 GLN A N 1
ATOM 1889 C CA . GLN A 1 231 ? 0.207 11.714 2.263 1.00 76.75 231 GLN A CA 1
ATOM 1890 C C . GLN A 1 231 ? -0.446 10.333 2.423 1.00 76.75 231 GLN A C 1
ATOM 1892 O O . GLN A 1 231 ? -1.436 10.029 1.759 1.00 76.75 231 GLN A O 1
ATOM 1897 N N . GLU A 1 232 ? 0.089 9.497 3.317 1.00 76.19 232 GLU A N 1
ATOM 1898 C CA . GLU A 1 232 ? -0.494 8.188 3.615 1.00 76.19 232 GLU A CA 1
ATOM 1899 C C . GLU A 1 232 ? -1.854 8.344 4.296 1.00 76.19 232 GLU A C 1
ATOM 1901 O O . GLU A 1 232 ? -2.801 7.652 3.929 1.00 76.19 232 GLU A O 1
ATOM 1906 N N . ALA A 1 233 ? -1.976 9.296 5.228 1.00 89.44 233 ALA A N 1
ATOM 1907 C CA . ALA A 1 233 ? -3.233 9.604 5.901 1.00 89.44 233 ALA A CA 1
ATOM 1908 C C . ALA A 1 233 ? -4.345 9.959 4.898 1.00 89.44 233 ALA A C 1
ATOM 1910 O O . ALA A 1 233 ? -5.421 9.367 4.954 1.00 89.44 233 ALA A O 1
ATOM 1911 N N . VAL A 1 234 ? -4.073 10.828 3.912 1.00 84.69 234 VAL A N 1
ATOM 1912 C CA . VAL A 1 234 ? -5.035 11.164 2.840 1.00 84.69 234 VAL A CA 1
ATOM 1913 C C . VAL A 1 234 ? -5.490 9.915 2.076 1.00 84.69 234 VAL A C 1
ATOM 1915 O O . VAL A 1 234 ? -6.687 9.752 1.812 1.00 84.69 234 VAL A O 1
ATOM 1918 N N . ARG A 1 235 ? -4.564 9.004 1.737 1.00 83.88 235 ARG A N 1
ATOM 1919 C CA . ARG A 1 235 ? -4.904 7.749 1.043 1.00 83.88 235 ARG A CA 1
ATOM 1920 C C . ARG A 1 235 ? -5.800 6.857 1.895 1.00 83.88 235 ARG A C 1
ATOM 1922 O O . ARG A 1 235 ? -6.806 6.362 1.395 1.00 83.88 235 ARG A O 1
ATOM 1929 N N . TRP A 1 236 ? -5.470 6.679 3.169 1.00 87.81 236 TRP A N 1
ATOM 1930 C CA . TRP A 1 236 ? -6.248 5.839 4.079 1.00 87.81 236 TRP A CA 1
ATOM 1931 C C . TRP A 1 236 ? -7.629 6.414 4.380 1.00 87.81 236 TRP A C 1
ATOM 1933 O O . TRP A 1 236 ? -8.607 5.672 4.342 1.00 87.81 236 TRP A O 1
ATOM 1943 N N . PHE A 1 237 ? -7.757 7.731 4.561 1.00 90.94 237 PHE A N 1
ATOM 1944 C CA . PHE A 1 237 ? -9.072 8.364 4.673 1.00 90.94 237 PHE A CA 1
ATOM 1945 C C . PHE A 1 237 ? -9.892 8.193 3.391 1.00 90.94 237 PHE A C 1
ATOM 1947 O O . PHE A 1 237 ? -11.086 7.914 3.459 1.00 90.94 237 PHE A O 1
ATOM 1954 N N . SER A 1 238 ? -9.260 8.263 2.216 1.00 84.00 238 SER A N 1
ATOM 1955 C CA . SER A 1 238 ? -9.934 7.979 0.941 1.00 84.00 238 SER A CA 1
ATOM 1956 C C . SER A 1 238 ? -10.435 6.536 0.854 1.00 84.00 238 SER A C 1
ATOM 1958 O O . SER A 1 238 ? -11.566 6.298 0.431 1.00 84.00 238 SER A O 1
ATOM 1960 N N . GLN A 1 239 ? -9.640 5.568 1.315 1.00 83.94 239 GLN A N 1
ATOM 1961 C CA . GLN A 1 239 ? -10.070 4.171 1.403 1.00 83.94 239 GLN A CA 1
ATOM 1962 C C . GLN A 1 239 ? -11.208 3.980 2.410 1.00 83.94 239 GLN A C 1
ATOM 1964 O O . GLN A 1 239 ? -12.169 3.283 2.095 1.00 83.94 239 GLN A O 1
ATOM 1969 N N . ALA A 1 240 ? -11.160 4.645 3.568 1.00 89.88 240 ALA A N 1
ATOM 1970 C CA . ALA A 1 240 ? -12.244 4.627 4.548 1.00 89.88 240 ALA A CA 1
ATOM 1971 C C . ALA A 1 240 ? -13.564 5.120 3.929 1.00 89.88 240 ALA A C 1
ATOM 1973 O O . ALA A 1 240 ? -14.590 4.448 4.038 1.00 89.88 240 ALA A O 1
ATOM 1974 N N . MET A 1 241 ? -13.525 6.237 3.194 1.00 87.56 241 MET A N 1
ATOM 1975 C CA . MET A 1 241 ? -14.690 6.792 2.493 1.00 87.56 241 MET A CA 1
ATOM 1976 C C . MET A 1 241 ? -15.241 5.848 1.414 1.00 87.56 241 MET A C 1
ATOM 1978 O O . MET A 1 241 ? -16.461 5.686 1.295 1.00 87.56 241 MET A O 1
ATOM 1982 N N . ASN A 1 242 ? -14.356 5.208 0.643 1.00 83.31 242 ASN A N 1
ATOM 1983 C CA . ASN A 1 242 ? -14.725 4.234 -0.389 1.00 83.31 242 ASN A CA 1
ATOM 1984 C C . ASN A 1 242 ? -15.320 2.954 0.210 1.00 83.31 242 ASN A C 1
ATOM 1986 O O . ASN A 1 242 ? -16.256 2.389 -0.350 1.00 83.31 242 ASN A O 1
ATOM 1990 N N . ALA A 1 243 ? -14.838 2.547 1.383 1.00 79.62 243 ALA A N 1
ATOM 1991 C CA . ALA A 1 243 ? -15.361 1.436 2.170 1.00 79.62 243 ALA A CA 1
ATOM 1992 C C . ALA A 1 243 ? -16.570 1.832 3.045 1.00 79.62 243 ALA A C 1
ATOM 1994 O O . ALA A 1 243 ? -16.881 1.159 4.019 1.00 79.62 243 ALA A O 1
ATOM 1995 N N . SER A 1 244 ? -17.284 2.904 2.686 1.00 84.94 244 SER A N 1
ATOM 1996 C CA . SER A 1 244 ? -18.524 3.362 3.333 1.00 84.94 244 SER A CA 1
ATOM 1997 C C . SER A 1 244 ? -18.393 3.946 4.747 1.00 84.94 244 SER A C 1
ATOM 1999 O O . SER A 1 244 ? -19.412 4.186 5.391 1.00 84.94 244 SER A O 1
ATOM 2001 N N . CYS A 1 245 ? -17.192 4.291 5.216 1.00 87.25 245 CYS A N 1
ATOM 2002 C CA . CYS A 1 245 ? -17.016 5.129 6.407 1.00 87.25 245 CYS A CA 1
ATOM 2003 C C . CYS A 1 245 ? -17.089 6.616 6.008 1.00 87.25 245 CYS A C 1
ATOM 2005 O O . CYS A 1 245 ? -16.077 7.274 5.771 1.00 87.25 245 CYS A O 1
ATOM 2007 N N . LYS A 1 246 ? -18.311 7.147 5.859 1.00 85.88 246 LYS A N 1
ATOM 2008 C CA . LYS A 1 246 ? -18.576 8.509 5.341 1.00 85.88 246 LYS A CA 1
ATOM 2009 C C . LYS A 1 246 ? -18.978 9.504 6.436 1.00 85.88 246 LYS A C 1
ATOM 2011 O O . LYS A 1 246 ? -19.868 10.326 6.234 1.00 85.88 246 LYS A O 1
ATOM 2016 N N . HIS A 1 247 ? -18.337 9.421 7.597 1.00 92.19 247 HIS A N 1
ATOM 2017 C CA . HIS A 1 247 ? -18.570 10.361 8.693 1.00 92.19 247 HIS A CA 1
ATOM 2018 C C . HIS A 1 247 ? -17.865 11.697 8.452 1.00 92.19 247 HIS A C 1
ATOM 2020 O O . HIS A 1 247 ? -16.761 11.711 7.907 1.00 92.19 247 HIS A O 1
ATOM 2026 N N . TRP A 1 248 ? -18.440 12.812 8.917 1.00 92.81 248 TRP A N 1
ATOM 2027 C CA . TRP A 1 248 ? -17.851 14.149 8.745 1.00 92.81 248 TRP A CA 1
ATOM 2028 C C . TRP A 1 248 ? -16.427 14.245 9.314 1.00 92.81 248 TRP A C 1
ATOM 2030 O O . TRP A 1 248 ? -15.575 14.900 8.718 1.00 92.81 248 TRP A O 1
ATOM 2040 N N . THR A 1 249 ? -16.132 13.518 10.396 1.00 94.62 249 THR A N 1
ATOM 2041 C CA . THR A 1 249 ? -14.790 13.427 10.996 1.00 94.62 249 THR A CA 1
ATOM 2042 C C . THR A 1 249 ? -13.742 12.890 10.017 1.00 94.62 249 THR A C 1
ATOM 2044 O O . THR A 1 249 ? -12.614 13.374 10.008 1.00 94.62 249 THR A O 1
ATOM 2047 N N . VAL A 1 250 ? -14.101 11.924 9.160 1.00 94.75 250 VAL A N 1
ATOM 2048 C CA . VAL A 1 250 ? -13.182 11.369 8.150 1.00 94.75 250 VAL A CA 1
ATOM 2049 C C . VAL A 1 250 ? -12.771 12.459 7.162 1.00 94.75 250 VAL A C 1
ATOM 2051 O O . VAL A 1 250 ? -11.590 12.613 6.860 1.00 94.75 250 VAL A O 1
ATOM 2054 N N . PHE A 1 251 ? -13.736 13.262 6.708 1.00 94.00 251 PHE A N 1
ATOM 2055 C CA . PHE A 1 251 ? -13.486 14.382 5.801 1.00 94.00 251 PHE A CA 1
ATOM 2056 C C . PHE A 1 251 ? -12.700 15.506 6.480 1.00 94.00 251 PHE A C 1
ATOM 2058 O O . PHE A 1 251 ? -11.793 16.060 5.868 1.00 94.00 251 PHE A O 1
ATOM 2065 N N . TRP A 1 252 ? -13.001 15.822 7.742 1.00 94.06 252 TRP A N 1
ATOM 2066 C CA . TRP A 1 252 ? -12.251 16.823 8.503 1.00 94.06 252 TRP A CA 1
ATOM 2067 C C . TRP A 1 252 ? -10.773 16.442 8.633 1.00 94.06 252 TRP A C 1
ATOM 2069 O O . TRP A 1 252 ? -9.904 17.234 8.275 1.00 94.06 252 TRP A O 1
ATOM 2079 N N . LEU A 1 253 ? -10.474 15.216 9.064 1.00 96.69 253 LEU A N 1
ATOM 2080 C CA . LEU A 1 253 ? -9.089 14.765 9.208 1.00 96.69 253 LEU A CA 1
ATOM 2081 C C . LEU A 1 253 ? -8.380 14.615 7.855 1.00 96.69 253 LEU A C 1
ATOM 2083 O O . LEU A 1 253 ? -7.179 14.870 7.760 1.00 96.69 253 LEU A O 1
ATOM 2087 N N . ALA A 1 254 ? -9.113 14.283 6.788 1.00 94.06 254 ALA A N 1
ATOM 2088 C CA . ALA A 1 254 ? -8.583 14.349 5.431 1.00 94.06 254 ALA A CA 1
ATOM 2089 C C . ALA A 1 254 ? -8.242 15.790 5.014 1.00 94.06 254 ALA A C 1
ATOM 2091 O O . ALA A 1 254 ? -7.187 16.009 4.421 1.00 94.06 254 ALA A O 1
ATOM 2092 N N . ALA A 1 255 ? -9.084 16.772 5.348 1.00 94.50 255 ALA A N 1
ATOM 2093 C CA . ALA A 1 255 ? -8.817 18.187 5.092 1.00 94.50 255 ALA A CA 1
ATOM 2094 C C . ALA A 1 255 ? -7.586 18.678 5.868 1.00 94.50 255 ALA A C 1
ATOM 2096 O O . ALA A 1 255 ? -6.751 19.382 5.299 1.00 94.50 255 ALA A O 1
ATOM 2097 N N . GLU A 1 256 ? -7.428 18.249 7.123 1.00 95.31 256 GLU A N 1
ATOM 2098 C CA . GLU A 1 256 ? -6.229 18.530 7.916 1.00 95.31 256 GLU A CA 1
ATOM 2099 C C . GLU A 1 256 ? -4.983 17.940 7.248 1.00 95.31 256 GLU A C 1
ATOM 2101 O O . GLU A 1 256 ? -4.008 18.649 7.012 1.00 95.31 256 GLU A O 1
ATOM 2106 N N . ALA A 1 257 ? -5.022 16.665 6.856 1.00 92.38 257 ALA A N 1
ATOM 2107 C CA . ALA A 1 257 ? -3.902 16.018 6.178 1.00 92.38 257 ALA A CA 1
ATOM 2108 C C . ALA A 1 257 ? -3.543 16.713 4.848 1.00 92.38 257 ALA A C 1
ATOM 2110 O O . ALA A 1 257 ? -2.362 16.914 4.564 1.00 92.38 257 ALA A O 1
ATOM 2111 N N . LEU A 1 258 ? -4.545 17.129 4.060 1.00 85.50 258 LEU A N 1
ATOM 2112 C CA . LEU A 1 258 ? -4.369 17.899 2.820 1.00 85.50 258 LEU A CA 1
ATOM 2113 C C . LEU A 1 258 ? -3.718 19.263 3.077 1.00 85.50 258 LEU A C 1
ATOM 2115 O O . LEU A 1 258 ? -2.822 19.667 2.334 1.00 85.50 258 LEU A O 1
ATOM 2119 N N . TYR A 1 259 ? -4.126 19.957 4.140 1.00 91.38 259 TYR A N 1
ATOM 2120 C CA . TYR A 1 259 ? -3.514 21.218 4.550 1.00 91.38 259 TYR A CA 1
ATOM 2121 C C . TYR A 1 259 ? -2.029 21.042 4.876 1.00 91.38 259 TYR A C 1
ATOM 2123 O O . TYR A 1 259 ? -1.202 21.819 4.396 1.00 91.38 259 TYR A O 1
ATOM 2131 N N . GLN A 1 260 ? -1.678 19.994 5.629 1.00 90.75 260 GLN A N 1
ATOM 2132 C CA . GLN A 1 260 ? -0.293 19.724 6.031 1.00 90.75 260 GLN A CA 1
ATOM 2133 C C . GLN A 1 260 ? 0.632 19.434 4.836 1.00 90.75 260 GLN A C 1
ATOM 2135 O O . GLN A 1 260 ? 1.809 19.784 4.878 1.00 90.75 260 GLN A O 1
ATOM 2140 N N . ILE A 1 261 ? 0.114 18.856 3.744 1.00 83.19 261 ILE A N 1
ATOM 2141 C CA . ILE A 1 261 ? 0.886 18.628 2.505 1.00 83.19 261 ILE A CA 1
ATOM 2142 C C . ILE A 1 261 ? 0.828 19.794 1.505 1.00 83.19 261 ILE A C 1
ATOM 2144 O O . ILE A 1 261 ? 1.380 19.682 0.412 1.00 83.19 261 ILE A O 1
ATOM 2148 N N . GLY A 1 262 ? 0.169 20.906 1.847 1.00 83.31 262 GLY A N 1
ATOM 2149 C CA . GLY A 1 262 ? 0.095 22.111 1.009 1.00 83.31 262 GLY A CA 1
ATOM 2150 C C . GLY A 1 262 ? -1.020 22.117 -0.044 1.00 83.31 262 GLY A C 1
ATOM 2151 O O . GLY A 1 262 ? -1.050 22.996 -0.904 1.00 83.31 262 GLY A O 1
ATOM 2152 N N . TYR A 1 263 ? -1.959 21.171 0.012 1.00 76.75 263 TYR A N 1
ATOM 2153 C CA . TYR A 1 263 ? -3.070 21.040 -0.939 1.00 76.75 263 TYR A CA 1
ATOM 2154 C C . TYR A 1 263 ? -4.260 21.884 -0.462 1.00 76.75 263 TYR A C 1
ATOM 2156 O O . TYR A 1 263 ? -5.335 21.378 -0.133 1.00 76.75 263 TYR A O 1
ATOM 2164 N N . TYR A 1 264 ? -4.039 23.197 -0.361 1.00 82.38 264 TYR A N 1
ATOM 2165 C CA . TYR A 1 264 ? -4.942 24.124 0.329 1.00 82.38 264 TYR A CA 1
ATOM 2166 C C . TYR A 1 264 ? -6.318 24.267 -0.337 1.00 82.38 264 TYR A C 1
ATOM 2168 O O . TYR A 1 264 ? -7.321 24.370 0.363 1.00 82.38 264 TYR A O 1
ATOM 2176 N N . GLU A 1 265 ? -6.405 24.214 -1.670 1.00 78.88 265 GLU A N 1
ATOM 2177 C CA . GLU A 1 265 ? -7.692 24.293 -2.381 1.00 78.88 265 GLU A CA 1
ATOM 2178 C C . GLU A 1 265 ? -8.560 23.052 -2.110 1.00 78.88 265 GLU A C 1
ATOM 2180 O O . GLU A 1 265 ? -9.771 23.144 -1.909 1.00 78.88 265 GLU A O 1
ATOM 2185 N N . GLN A 1 266 ? -7.944 21.870 -2.085 1.00 79.50 266 GLN A N 1
ATOM 2186 C CA . GLN A 1 266 ? -8.616 20.605 -1.800 1.00 79.50 266 GLN A CA 1
ATOM 2187 C C . GLN A 1 266 ? -8.993 20.533 -0.320 1.00 79.50 266 GLN A C 1
ATOM 2189 O O . GLN A 1 266 ? -10.098 20.090 -0.002 1.00 79.50 266 GLN A O 1
ATOM 2194 N N . ALA A 1 267 ? -8.119 21.012 0.572 1.00 85.94 267 ALA A N 1
ATOM 2195 C CA . ALA A 1 267 ? -8.424 21.165 1.989 1.00 85.94 267 ALA A CA 1
ATOM 2196 C C . ALA A 1 267 ? -9.642 22.081 2.190 1.00 85.94 267 ALA A C 1
ATOM 2198 O O . ALA A 1 267 ? -10.586 21.672 2.859 1.00 85.94 267 ALA A O 1
ATOM 2199 N N . GLN A 1 268 ? -9.684 23.244 1.524 1.00 87.94 268 GLN A N 1
ATOM 2200 C CA . GLN A 1 268 ? -10.825 24.168 1.545 1.00 87.94 268 GLN A CA 1
ATOM 2201 C C . GLN A 1 268 ? -12.107 23.494 1.043 1.00 87.94 268 GLN A C 1
ATOM 2203 O O . GLN A 1 268 ? -13.109 23.476 1.746 1.00 87.94 268 GLN A O 1
ATOM 2208 N N . LYS A 1 269 ? -12.081 22.861 -0.137 1.00 85.06 269 LYS A N 1
ATOM 2209 C CA . LYS A 1 269 ? -13.255 22.159 -0.693 1.00 85.06 269 LYS A CA 1
ATOM 2210 C C . LYS A 1 269 ? -13.770 21.053 0.229 1.00 85.06 269 LYS A C 1
ATOM 2212 O O . LYS A 1 269 ? -14.979 20.833 0.325 1.00 85.06 269 LYS A O 1
ATOM 2217 N N . THR A 1 270 ? -12.856 20.342 0.884 1.00 84.44 270 THR A N 1
ATOM 2218 C CA . THR A 1 270 ? -13.197 19.286 1.843 1.00 84.44 270 THR A CA 1
ATOM 2219 C C . THR A 1 270 ? -13.771 19.890 3.125 1.00 84.44 270 THR A C 1
ATOM 2221 O O . THR A 1 270 ? -14.773 19.390 3.631 1.00 84.44 270 THR A O 1
ATOM 2224 N N . ALA A 1 271 ? -13.222 21.010 3.597 1.00 88.38 271 ALA A N 1
ATOM 2225 C CA . ALA A 1 271 ? -13.746 21.772 4.725 1.00 88.38 271 ALA A CA 1
ATOM 2226 C C . ALA A 1 271 ? -15.157 22.323 4.462 1.00 88.38 271 ALA A C 1
ATOM 2228 O O . ALA A 1 271 ? -16.055 22.134 5.282 1.00 88.38 271 ALA A O 1
ATOM 2229 N N . ASP A 1 272 ? -15.398 22.892 3.281 1.00 85.94 272 ASP A N 1
ATOM 2230 C CA . ASP A 1 272 ? -16.724 23.349 2.855 1.00 85.94 272 ASP A CA 1
ATOM 2231 C C . ASP A 1 272 ? -17.721 22.179 2.791 1.00 85.94 272 ASP A C 1
ATOM 2233 O O . ASP A 1 272 ? -18.906 22.320 3.099 1.00 85.94 272 ASP A O 1
ATOM 2237 N N . PHE A 1 273 ? -17.263 20.986 2.389 1.00 89.12 273 PHE A N 1
ATOM 2238 C CA . PHE A 1 273 ? -18.089 19.782 2.442 1.00 89.12 273 PHE A CA 1
ATOM 2239 C C . PHE A 1 273 ? -18.442 19.386 3.878 1.00 89.12 273 PHE A C 1
ATOM 2241 O O . PHE A 1 273 ? -19.618 19.132 4.132 1.00 89.12 273 PHE A O 1
ATOM 2248 N N . VAL A 1 274 ? -17.479 19.405 4.806 1.00 92.69 274 VAL A N 1
ATOM 2249 C CA . VAL A 1 274 ? -17.728 19.161 6.236 1.00 92.69 274 VAL A CA 1
ATOM 2250 C C . VAL A 1 274 ? -18.763 20.142 6.779 1.00 92.69 274 VAL A C 1
ATOM 2252 O O . VAL A 1 274 ? -19.733 19.697 7.378 1.00 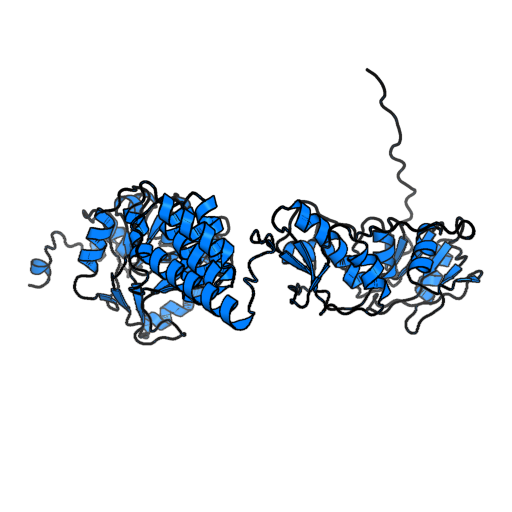92.69 274 VAL A O 1
ATOM 2255 N N . LEU A 1 275 ? -18.639 21.443 6.499 1.00 89.75 275 LEU A N 1
ATOM 2256 C CA . LEU A 1 275 ? -19.616 22.447 6.943 1.00 89.75 275 LEU A CA 1
ATOM 2257 C C . LEU A 1 275 ? -21.018 22.239 6.357 1.00 89.75 275 LEU A C 1
ATOM 2259 O O . LEU A 1 275 ? -22.006 22.566 7.007 1.00 89.75 275 LEU A O 1
ATOM 2263 N N . ARG A 1 276 ? -21.147 21.677 5.149 1.00 90.88 276 ARG A N 1
ATOM 2264 C CA . ARG A 1 276 ? -22.470 21.351 4.584 1.00 90.88 276 ARG A CA 1
ATOM 2265 C C . ARG A 1 276 ? -23.165 20.212 5.322 1.00 90.88 276 ARG A C 1
ATOM 2267 O O . ARG A 1 276 ? -24.388 20.235 5.428 1.00 90.88 276 ARG A O 1
ATOM 2274 N N . ILE A 1 277 ? -22.413 19.215 5.788 1.00 89.06 277 ILE A N 1
ATOM 2275 C CA . ILE A 1 277 ? -22.972 18.029 6.463 1.00 89.06 277 ILE A CA 1
ATOM 2276 C C . ILE A 1 277 ? -22.990 18.162 7.991 1.00 89.06 277 ILE A C 1
ATOM 2278 O O . ILE A 1 277 ? -23.821 17.539 8.643 1.00 89.06 277 ILE A O 1
ATOM 2282 N N . ASN A 1 278 ? -22.108 18.986 8.554 1.00 89.62 278 ASN A N 1
ATOM 2283 C CA . ASN A 1 278 ? -22.034 19.332 9.967 1.00 89.62 278 ASN A CA 1
ATOM 2284 C C . ASN A 1 278 ? -21.676 20.829 10.132 1.00 89.62 278 ASN A C 1
ATOM 2286 O O . ASN A 1 278 ? -20.514 21.167 10.381 1.00 89.62 278 ASN A O 1
ATOM 2290 N N . PRO A 1 279 ? -22.661 21.741 10.010 1.00 87.62 279 PRO A N 1
ATOM 2291 C CA . PRO A 1 279 ? -22.429 23.189 10.063 1.00 87.62 279 PRO A CA 1
ATOM 2292 C C . PRO A 1 279 ? -21.822 23.706 11.373 1.00 87.62 279 PRO A C 1
ATOM 2294 O O . PRO A 1 279 ? -21.278 24.805 11.398 1.00 87.62 279 PRO A O 1
ATOM 2297 N N . GLY A 1 280 ? -21.936 22.941 12.464 1.00 84.62 280 GLY A N 1
ATOM 2298 C CA . GLY A 1 280 ? -21.431 23.302 13.791 1.00 84.62 280 GLY A CA 1
ATOM 2299 C C . GLY A 1 280 ? -20.052 22.731 14.129 1.00 84.62 280 GLY A C 1
ATOM 2300 O O . GLY A 1 280 ? -19.665 22.780 15.293 1.00 84.62 280 GLY A O 1
ATOM 2301 N N . CYS A 1 281 ? -19.330 22.153 13.163 1.00 85.25 281 CYS A N 1
ATOM 2302 C CA . CYS A 1 281 ? -18.002 21.584 13.398 1.00 85.25 281 CYS A CA 1
ATOM 2303 C C . CYS A 1 281 ? -16.999 22.688 13.781 1.00 85.25 281 CYS A C 1
ATOM 2305 O O . CYS A 1 281 ? -16.571 23.481 12.943 1.00 85.25 281 CYS A O 1
ATOM 2307 N N . ALA A 1 282 ? -16.610 22.753 15.054 1.00 86.19 282 ALA A N 1
ATOM 2308 C CA . ALA A 1 282 ? -15.662 23.756 15.539 1.00 86.19 282 ALA A CA 1
ATOM 2309 C C . ALA A 1 282 ? -14.241 23.497 15.009 1.00 86.19 282 ALA A C 1
ATOM 2311 O O . ALA A 1 282 ? -13.478 24.428 14.741 1.00 86.19 282 ALA A O 1
ATOM 2312 N N . GLU A 1 283 ? -13.895 22.227 14.815 1.00 84.88 283 GLU A N 1
ATOM 2313 C CA . GLU A 1 283 ? -12.576 21.791 14.378 1.00 84.88 283 GLU A CA 1
ATOM 2314 C C . GLU A 1 283 ? -12.276 22.240 12.947 1.00 84.88 283 GLU A C 1
ATOM 2316 O O . GLU A 1 283 ? -11.159 22.673 12.649 1.00 84.88 283 GLU A O 1
ATOM 2321 N N . ILE A 1 284 ? -13.282 22.213 12.066 1.00 89.56 284 ILE A N 1
ATOM 2322 C CA . ILE A 1 284 ? -13.105 22.679 10.691 1.00 89.56 284 ILE A CA 1
ATOM 2323 C C . ILE A 1 284 ? -12.987 24.203 10.615 1.00 89.56 284 ILE A C 1
ATOM 2325 O O . ILE A 1 284 ? -12.234 24.709 9.786 1.00 89.56 284 ILE A O 1
ATOM 2329 N N . GLN A 1 285 ? -13.638 24.944 11.517 1.00 88.12 285 GLN A N 1
ATOM 2330 C CA . GLN A 1 285 ? -13.507 26.401 11.565 1.00 88.12 285 GLN A CA 1
ATOM 2331 C C . GLN A 1 285 ? -12.062 26.827 11.866 1.00 88.12 285 GLN A C 1
ATOM 2333 O O . GLN A 1 285 ? -11.554 27.771 11.264 1.00 88.12 285 GLN A O 1
ATOM 2338 N N . SER A 1 286 ? -11.365 26.099 12.745 1.00 88.75 286 SER A N 1
ATOM 2339 C CA . SER A 1 286 ? -9.940 26.339 13.008 1.00 88.75 286 SER A CA 1
ATOM 2340 C C . SER A 1 286 ? -9.073 26.132 11.758 1.00 88.75 286 SER A C 1
ATOM 2342 O O . SER A 1 286 ? -8.146 26.906 11.510 1.00 88.75 286 SER A O 1
ATOM 2344 N N . LEU A 1 287 ? -9.373 25.110 10.949 1.00 91.19 287 LEU A N 1
ATOM 2345 C CA . LEU A 1 287 ? -8.685 24.876 9.679 1.00 91.19 287 LEU A CA 1
ATOM 2346 C C . LEU A 1 287 ? -8.950 26.000 8.667 1.00 91.19 287 LEU A C 1
ATOM 2348 O O . LEU A 1 287 ? -8.013 26.464 8.021 1.00 91.19 287 LEU A O 1
ATOM 2352 N N . LEU A 1 288 ? -10.196 26.465 8.560 1.00 89.12 288 LEU A N 1
ATOM 2353 C CA . LEU A 1 288 ? -10.574 27.564 7.666 1.00 89.12 288 LEU A CA 1
ATOM 2354 C C . LEU A 1 288 ? -9.855 28.866 8.022 1.00 89.12 288 LEU A C 1
ATOM 2356 O O . LEU A 1 288 ? -9.276 29.491 7.141 1.00 89.12 288 LEU A O 1
ATOM 2360 N N . ASN A 1 289 ? -9.781 29.218 9.308 1.00 90.06 289 ASN A N 1
ATOM 2361 C CA . ASN A 1 289 ? -9.042 30.404 9.748 1.00 90.06 289 ASN A CA 1
ATOM 2362 C C . ASN A 1 289 ? -7.551 30.309 9.365 1.00 90.06 289 ASN A C 1
ATOM 2364 O O . ASN A 1 289 ? -6.973 31.261 8.847 1.00 90.06 289 ASN A O 1
ATOM 2368 N N . ARG A 1 290 ? -6.927 29.135 9.547 1.00 92.44 290 ARG A N 1
ATOM 2369 C CA . ARG A 1 290 ? -5.534 28.899 9.125 1.00 92.44 290 ARG A CA 1
ATOM 2370 C C . ARG A 1 290 ? -5.347 28.951 7.609 1.00 92.44 290 ARG A C 1
ATOM 2372 O O . ARG A 1 290 ? -4.276 29.344 7.146 1.00 92.44 290 ARG A O 1
ATOM 2379 N N . LEU A 1 291 ? -6.341 28.523 6.830 1.00 87.50 291 LEU A N 1
ATOM 2380 C CA . LEU A 1 291 ? -6.345 28.671 5.373 1.00 87.50 291 LEU A CA 1
ATOM 2381 C C . LEU A 1 291 ? -6.428 30.157 4.990 1.00 87.50 291 LEU A C 1
ATOM 2383 O O . LEU A 1 291 ? -5.617 30.611 4.188 1.00 87.50 291 LEU A O 1
ATOM 2387 N N . GLU A 1 292 ? -7.327 30.927 5.607 1.00 85.94 292 GLU A N 1
ATOM 2388 C CA . GLU A 1 292 ? -7.478 32.380 5.417 1.00 85.94 292 GLU A CA 1
ATOM 2389 C C . GLU A 1 292 ? -6.204 33.163 5.751 1.00 85.94 292 GLU A C 1
ATOM 2391 O O . GLU A 1 292 ? -5.746 33.974 4.943 1.00 85.94 292 GLU A O 1
ATOM 2396 N N . GLU A 1 293 ? -5.573 32.884 6.892 1.00 84.94 293 GLU A N 1
ATOM 2397 C CA . GLU A 1 293 ? -4.289 33.487 7.266 1.00 84.94 293 GLU A CA 1
ATOM 2398 C C . GLU A 1 293 ? -3.204 33.194 6.221 1.00 84.94 293 GLU A C 1
ATOM 2400 O O . GLU A 1 293 ? -2.430 34.081 5.841 1.00 84.94 293 GLU A O 1
ATOM 2405 N N . ARG A 1 294 ? -3.174 31.961 5.700 1.00 82.38 294 ARG A N 1
ATOM 2406 C CA . ARG A 1 294 ? -2.240 31.552 4.645 1.00 82.38 294 ARG A CA 1
ATOM 2407 C C . ARG A 1 294 ? -2.510 32.288 3.330 1.00 82.38 294 ARG A C 1
ATOM 2409 O O . ARG A 1 294 ? -1.556 32.705 2.669 1.00 82.38 294 ARG A O 1
ATOM 2416 N N . TYR A 1 295 ? -3.780 32.492 2.970 1.00 70.19 295 TYR A N 1
ATOM 2417 C CA . TYR A 1 295 ? -4.175 33.313 1.820 1.00 70.19 295 TYR A CA 1
ATOM 2418 C C . TYR A 1 295 ? -3.693 34.760 1.980 1.00 70.19 295 TYR A C 1
ATOM 2420 O O . TYR A 1 295 ? -3.068 35.300 1.065 1.00 70.19 295 TYR A O 1
ATOM 2428 N N . ALA A 1 296 ? -3.914 35.369 3.149 1.00 71.69 296 ALA A N 1
ATOM 2429 C CA . ALA A 1 296 ? -3.508 36.744 3.426 1.00 71.69 296 ALA A CA 1
ATOM 2430 C C . ALA A 1 296 ? -1.982 36.929 3.314 1.00 71.69 296 ALA A C 1
ATOM 2432 O O . ALA A 1 296 ? -1.522 37.837 2.616 1.00 71.69 296 ALA A O 1
ATOM 2433 N N . GLN A 1 297 ? -1.194 36.025 3.905 1.00 71.00 297 GLN A N 1
ATOM 2434 C CA . GLN A 1 297 ? 0.274 36.043 3.812 1.00 71.00 297 GLN A CA 1
ATOM 2435 C C . GLN A 1 297 ? 0.765 35.922 2.359 1.00 71.00 297 GLN A C 1
ATOM 2437 O O . GLN A 1 297 ? 1.581 36.724 1.911 1.00 71.00 297 GLN A O 1
ATOM 2442 N N . SER A 1 298 ? 0.202 34.990 1.581 1.00 65.19 298 SER A N 1
ATOM 2443 C CA . SER A 1 298 ? 0.567 34.803 0.168 1.00 65.19 298 SER A CA 1
ATOM 2444 C C . SER A 1 298 ? 0.293 36.046 -0.691 1.00 65.19 298 SER A C 1
ATOM 2446 O O . SER A 1 298 ? 1.046 36.331 -1.626 1.00 65.19 298 SER A O 1
ATOM 2448 N N . THR A 1 299 ? -0.790 36.777 -0.410 1.00 56.78 299 THR A N 1
ATOM 2449 C CA . THR A 1 299 ? -1.126 38.013 -1.138 1.00 56.78 299 THR A CA 1
ATOM 2450 C C . THR A 1 299 ? -0.220 39.187 -0.767 1.00 56.78 299 THR A C 1
ATOM 2452 O O . THR A 1 299 ? 0.103 39.996 -1.639 1.00 56.78 299 THR A O 1
ATOM 2455 N N . ALA A 1 300 ? 0.229 39.257 0.491 1.00 58.72 300 ALA A N 1
ATOM 2456 C CA . ALA A 1 300 ? 1.135 40.295 0.975 1.00 58.72 300 ALA A CA 1
ATOM 2457 C C . ALA A 1 300 ? 2.544 40.166 0.368 1.00 58.72 300 ALA A C 1
ATOM 2459 O O . ALA A 1 300 ? 3.123 41.176 -0.026 1.00 58.72 300 ALA A O 1
ATOM 2460 N N . ASP A 1 301 ? 3.052 38.940 0.208 1.00 53.28 301 ASP A N 1
ATOM 2461 C CA . ASP A 1 301 ? 4.398 38.689 -0.333 1.00 53.28 301 ASP A CA 1
ATOM 2462 C C . ASP A 1 301 ? 4.515 38.918 -1.850 1.00 53.28 301 ASP A C 1
ATOM 2464 O O . ASP A 1 301 ? 5.601 39.194 -2.359 1.00 53.28 301 ASP A O 1
ATOM 2468 N N . THR A 1 302 ? 3.416 38.801 -2.605 1.00 52.44 302 THR A N 1
ATOM 2469 C CA . THR A 1 302 ? 3.462 38.773 -4.083 1.00 52.44 302 THR A CA 1
ATOM 2470 C C . THR A 1 302 ? 2.717 39.920 -4.773 1.00 52.44 302 THR A C 1
ATOM 2472 O O . THR A 1 302 ? 2.806 40.057 -5.995 1.00 52.44 302 THR A O 1
ATOM 2475 N N . GLY A 1 303 ? 1.974 40.757 -4.033 1.00 49.56 303 GLY A N 1
ATOM 2476 C CA . GLY A 1 303 ? 1.219 41.901 -4.573 1.00 49.56 303 GLY A CA 1
ATOM 2477 C C . GLY A 1 303 ? 0.116 41.535 -5.583 1.00 49.56 303 GLY A C 1
ATOM 2478 O O . GLY A 1 303 ? -0.507 42.414 -6.180 1.00 49.56 303 GLY A O 1
ATOM 2479 N N . ARG A 1 304 ? -0.134 40.240 -5.798 1.00 46.22 304 ARG A N 1
ATOM 2480 C CA . ARG A 1 304 ? -1.196 39.671 -6.632 1.00 46.22 304 ARG A CA 1
ATOM 2481 C C . ARG A 1 304 ? -1.739 38.442 -5.925 1.00 46.22 304 ARG A C 1
ATOM 2483 O O . ARG A 1 304 ? -0.983 37.681 -5.339 1.00 46.22 304 ARG A O 1
ATOM 2490 N N . ASN A 1 305 ? -3.044 38.207 -6.028 1.00 48.31 305 ASN A N 1
ATOM 2491 C CA . ASN A 1 305 ? -3.601 36.928 -5.611 1.00 48.31 305 ASN A CA 1
ATOM 2492 C C . ASN A 1 305 ? -3.134 35.843 -6.597 1.00 48.31 305 ASN A C 1
ATOM 2494 O O . ASN A 1 305 ? -3.709 35.675 -7.675 1.00 48.31 305 ASN A O 1
ATOM 2498 N N . THR A 1 306 ? -2.047 35.147 -6.260 1.00 46.44 306 THR A N 1
ATOM 2499 C CA . THR A 1 306 ? -1.475 34.056 -7.065 1.00 46.44 306 THR A CA 1
ATOM 2500 C C . THR A 1 306 ? -2.373 32.817 -7.110 1.00 46.44 306 THR A C 1
ATOM 2502 O O . THR A 1 306 ? -2.110 31.906 -7.893 1.00 46.44 306 THR A O 1
ATOM 2505 N N . TRP A 1 307 ? -3.512 32.825 -6.411 1.00 48.12 307 TRP A N 1
ATOM 2506 C CA . TRP A 1 307 ? -4.602 31.869 -6.602 1.00 48.12 307 TRP A CA 1
ATOM 2507 C C . TRP A 1 307 ? -5.491 32.256 -7.792 1.00 48.12 307 TRP A C 1
ATOM 2509 O O . TRP A 1 307 ? -6.694 32.459 -7.675 1.00 48.12 307 TRP A O 1
ATOM 2519 N N . SER A 1 308 ? -4.891 32.387 -8.976 1.00 39.28 308 SER A N 1
ATOM 2520 C CA . SER A 1 308 ? -5.630 32.410 -10.245 1.00 39.28 308 SER A CA 1
ATOM 2521 C C . SER A 1 308 ? -4.821 31.782 -11.376 1.00 39.28 308 SER A C 1
ATOM 2523 O O . SER A 1 308 ? -4.532 32.373 -12.413 1.00 39.28 308 SER A O 1
ATOM 2525 N N . ARG A 1 309 ? -4.518 30.502 -11.178 1.00 31.28 309 ARG A N 1
ATOM 2526 C CA . ARG A 1 309 ? -4.562 29.480 -12.223 1.00 31.28 309 ARG A CA 1
ATOM 2527 C C . ARG A 1 309 ? -4.962 28.175 -11.540 1.00 31.28 309 ARG A C 1
ATOM 2529 O O . ARG A 1 309 ? -4.317 27.825 -10.556 1.00 31.28 309 ARG A O 1
ATOM 2536 N N . PRO A 1 310 ? -5.984 27.453 -12.026 1.00 29.50 310 PRO A N 1
ATOM 2537 C CA . PRO A 1 310 ? -6.234 26.115 -11.535 1.00 29.50 310 PRO A CA 1
ATOM 2538 C C . PRO A 1 310 ? -5.021 25.279 -11.932 1.00 29.50 310 PRO A C 1
ATOM 2540 O O . PRO A 1 310 ? -4.868 24.894 -13.092 1.00 29.50 310 PRO A O 1
ATOM 2543 N N . ILE A 1 311 ? -4.150 24.976 -10.976 1.00 32.88 311 ILE A N 1
ATOM 2544 C CA . ILE A 1 311 ? -3.525 23.668 -11.035 1.00 32.88 311 ILE A CA 1
ATOM 2545 C C . ILE A 1 311 ? -4.675 22.749 -10.660 1.00 32.88 311 ILE A C 1
ATOM 2547 O O . ILE A 1 311 ? -5.067 22.686 -9.501 1.00 32.88 311 ILE A O 1
ATOM 2551 N N . ILE A 1 312 ? -5.291 22.106 -11.654 1.00 32.28 312 ILE A N 1
ATOM 2552 C CA . ILE A 1 312 ? -6.161 20.964 -11.385 1.00 32.28 312 ILE A CA 1
ATOM 2553 C C . ILE A 1 312 ? -5.268 19.927 -10.700 1.00 32.28 312 ILE A C 1
ATOM 2555 O O . ILE A 1 312 ? -4.616 19.119 -11.362 1.00 32.28 312 ILE A O 1
ATOM 2559 N N . TYR A 1 313 ? -5.210 20.004 -9.377 1.00 32.34 313 TYR A N 1
ATOM 2560 C CA . TYR A 1 313 ? -4.768 18.944 -8.501 1.00 32.34 313 TYR A CA 1
ATOM 2561 C C . TYR A 1 313 ? -6.054 18.298 -7.973 1.00 32.34 313 TYR A C 1
ATOM 2563 O O . TYR A 1 313 ? -6.499 18.496 -6.849 1.00 32.34 313 TYR A O 1
ATOM 2571 N N . THR A 1 314 ? -6.700 17.477 -8.799 1.00 31.98 314 THR A N 1
ATOM 2572 C CA . THR A 1 314 ? -7.157 16.203 -8.222 1.00 31.98 314 THR A CA 1
ATOM 2573 C C . THR A 1 314 ? -5.923 15.596 -7.540 1.00 31.98 314 THR A C 1
ATOM 2575 O O . THR A 1 314 ? -4.839 15.811 -8.084 1.00 31.98 314 THR A O 1
ATOM 2578 N N . PRO A 1 315 ? -5.980 14.939 -6.364 1.00 35.50 315 PRO A N 1
ATOM 2579 C CA . PRO A 1 315 ? -4.818 14.203 -5.879 1.00 35.50 315 PRO A CA 1
ATOM 2580 C C . PRO A 1 315 ? -4.484 13.173 -6.953 1.00 35.50 315 PRO A C 1
ATOM 2582 O O . PRO A 1 315 ? -5.108 12.122 -7.048 1.00 35.50 315 PRO A O 1
ATOM 2585 N N . ARG A 1 316 ? -3.564 13.553 -7.833 1.00 42.28 316 ARG A N 1
ATOM 2586 C CA . ARG A 1 316 ? -3.088 12.733 -8.912 1.00 42.28 316 ARG A CA 1
ATOM 2587 C C . ARG A 1 316 ? -2.108 11.832 -8.220 1.00 42.28 316 ARG A C 1
ATOM 2589 O O . ARG A 1 316 ? -0.997 12.256 -7.942 1.00 42.28 316 ARG A O 1
ATOM 2596 N N . SER A 1 317 ? -2.535 10.633 -7.862 1.00 68.94 317 SER A N 1
ATOM 2597 C CA . SER A 1 317 ? -1.590 9.551 -7.647 1.00 68.94 317 SER A CA 1
ATOM 2598 C C . SER A 1 317 ? -0.674 9.547 -8.866 1.00 68.94 317 SER A C 1
ATOM 2600 O O . SER A 1 317 ? -1.109 9.258 -9.980 1.00 68.94 317 SER A O 1
ATOM 2602 N N . HIS A 1 318 ? 0.563 10.001 -8.704 1.00 77.38 318 HIS A N 1
ATOM 2603 C CA . HIS A 1 318 ? 1.541 9.943 -9.769 1.00 77.38 318 HIS A CA 1
ATOM 2604 C C . HIS A 1 318 ? 2.505 8.806 -9.498 1.00 77.38 318 HIS A C 1
ATOM 2606 O O . HIS A 1 318 ? 2.842 8.508 -8.356 1.00 77.38 318 HIS A O 1
ATOM 2612 N N . PHE A 1 319 ? 2.870 8.113 -10.562 1.00 92.56 319 PHE A N 1
ATOM 2613 C CA . PHE A 1 319 ? 3.792 6.996 -10.511 1.00 92.56 319 PHE A CA 1
ATOM 2614 C C . PHE A 1 319 ? 5.134 7.471 -11.047 1.00 92.56 319 PHE A C 1
ATOM 2616 O O . PHE A 1 319 ? 5.210 7.906 -12.198 1.00 92.56 319 PHE A O 1
ATOM 2623 N N . VAL A 1 320 ? 6.166 7.435 -10.207 1.00 94.81 320 VAL A N 1
ATOM 2624 C CA . VAL A 1 320 ? 7.523 7.844 -10.579 1.00 94.81 320 VAL A CA 1
ATOM 2625 C C . VAL A 1 320 ? 8.352 6.601 -10.859 1.00 94.81 320 VAL A C 1
ATOM 2627 O O . VAL A 1 320 ? 8.565 5.777 -9.974 1.00 94.81 320 VAL A O 1
ATOM 2630 N N . ILE A 1 321 ? 8.827 6.483 -12.093 1.00 96.56 321 ILE A N 1
ATOM 2631 C CA . ILE A 1 321 ? 9.719 5.412 -12.530 1.00 96.56 321 ILE A CA 1
ATOM 2632 C C . ILE A 1 321 ? 11.156 5.908 -12.412 1.00 96.56 321 ILE A C 1
ATOM 2634 O O . ILE A 1 321 ? 11.503 6.938 -12.991 1.00 96.56 321 ILE A O 1
ATOM 2638 N N . GLU A 1 322 ? 12.006 5.158 -11.718 1.00 95.69 322 GLU A N 1
ATOM 2639 C CA . GLU A 1 322 ? 13.439 5.437 -11.635 1.00 95.69 322 GLU A CA 1
ATOM 2640 C C . GLU A 1 322 ? 14.263 4.236 -12.091 1.00 95.69 322 GLU A C 1
ATOM 2642 O O . GLU A 1 322 ? 14.097 3.117 -11.606 1.00 95.69 322 GLU A O 1
ATOM 2647 N N . VAL A 1 323 ? 15.170 4.476 -13.038 1.00 95.19 323 VAL A N 1
ATOM 2648 C CA . VAL A 1 323 ? 16.044 3.440 -13.593 1.00 95.19 323 VAL A CA 1
ATOM 2649 C C . VAL A 1 323 ? 17.465 3.660 -13.099 1.00 95.19 323 VAL A C 1
ATOM 2651 O O . VAL A 1 323 ? 18.147 4.595 -13.512 1.00 95.19 323 VAL A O 1
ATOM 2654 N N . LYS A 1 324 ? 17.924 2.760 -12.228 1.00 90.88 324 LYS A N 1
ATOM 2655 C CA . LYS A 1 324 ? 19.244 2.858 -11.597 1.00 90.88 324 LYS A CA 1
ATOM 2656 C C . LYS A 1 324 ? 20.414 2.653 -12.559 1.00 90.88 324 LYS A C 1
ATOM 2658 O O . LYS A 1 324 ? 21.454 3.256 -12.365 1.00 90.88 324 LYS A O 1
ATOM 2663 N N . TYR A 1 325 ? 20.280 1.773 -13.549 1.00 91.38 325 TYR A N 1
ATOM 2664 C CA . TYR A 1 325 ? 21.368 1.443 -14.473 1.00 91.38 325 TYR A CA 1
ATOM 2665 C C . TYR A 1 325 ? 21.085 2.028 -15.853 1.00 91.38 325 TYR A C 1
ATOM 2667 O O . TYR A 1 325 ? 20.026 1.788 -16.416 1.00 91.38 325 TYR A O 1
ATOM 2675 N N . GLY A 1 326 ? 22.040 2.758 -16.431 1.00 91.44 326 GLY A N 1
ATOM 2676 C CA . GLY A 1 326 ? 21.778 3.516 -17.662 1.00 91.44 326 GLY A CA 1
ATOM 2677 C C . GLY A 1 326 ? 21.818 2.754 -18.992 1.00 91.44 326 GLY A C 1
ATOM 2678 O O . GLY A 1 326 ? 22.022 3.384 -20.032 1.00 91.44 326 GLY A O 1
ATOM 2679 N N . GLY A 1 327 ? 21.733 1.420 -19.013 1.00 94.50 327 GLY A N 1
ATOM 2680 C CA . GLY A 1 327 ? 21.710 0.647 -20.259 1.00 94.50 327 GLY A CA 1
ATOM 2681 C C . GLY A 1 327 ? 20.351 0.699 -20.966 1.00 94.50 327 GLY A C 1
ATOM 2682 O O . GLY A 1 327 ? 19.309 0.812 -20.330 1.00 94.50 327 GLY A O 1
ATOM 2683 N N . ILE A 1 328 ? 20.330 0.549 -22.297 1.00 95.38 328 ILE A N 1
ATOM 2684 C CA . ILE A 1 328 ? 19.062 0.532 -23.052 1.00 95.38 328 ILE A CA 1
ATOM 2685 C C . ILE A 1 328 ? 18.132 -0.607 -22.602 1.00 95.38 328 ILE A C 1
ATOM 2687 O O . ILE A 1 328 ? 16.932 -0.400 -22.458 1.00 95.38 328 ILE A O 1
ATOM 2691 N N . GLY A 1 329 ? 18.689 -1.789 -22.313 1.00 95.31 329 GLY A N 1
ATOM 2692 C CA . GLY A 1 329 ? 17.922 -2.916 -21.778 1.00 95.31 329 GLY A CA 1
ATOM 2693 C C . GLY A 1 329 ? 17.322 -2.615 -20.403 1.00 95.31 329 GLY A C 1
ATOM 2694 O O . GLY A 1 329 ? 16.169 -2.960 -20.167 1.00 95.31 329 GLY A O 1
ATOM 2695 N N . ASP A 1 330 ? 18.068 -1.907 -19.548 1.00 95.12 330 ASP A N 1
ATOM 2696 C CA . ASP A 1 330 ? 17.622 -1.521 -18.208 1.00 95.12 330 ASP A CA 1
ATOM 2697 C C . ASP A 1 330 ? 16.409 -0.587 -18.277 1.00 95.12 330 ASP A C 1
ATOM 2699 O O . ASP A 1 330 ? 15.431 -0.822 -17.579 1.00 95.12 330 ASP A O 1
ATOM 2703 N N . HIS A 1 331 ? 16.408 0.411 -19.169 1.00 97.44 331 HIS A N 1
ATOM 2704 C CA . HIS A 1 331 ? 15.228 1.262 -19.375 1.00 97.44 331 HIS A CA 1
ATOM 2705 C C . HIS A 1 331 ? 14.051 0.497 -19.983 1.00 97.44 331 HIS A C 1
ATOM 2707 O O . HIS A 1 331 ? 12.906 0.679 -19.567 1.00 97.44 331 HIS A O 1
ATOM 2713 N N . LEU A 1 332 ? 14.316 -0.372 -20.959 1.00 97.88 332 LEU A N 1
ATOM 2714 C CA . LEU A 1 332 ? 13.263 -1.130 -21.627 1.00 97.88 332 LEU A CA 1
ATOM 2715 C C . LEU A 1 332 ? 12.560 -2.116 -20.684 1.00 97.88 332 LEU A C 1
ATOM 2717 O O . LEU A 1 332 ? 11.369 -2.354 -20.872 1.00 97.88 332 LEU A O 1
ATOM 2721 N N . PHE A 1 333 ? 13.214 -2.600 -19.623 1.00 97.44 333 PHE A N 1
ATOM 2722 C CA . PHE A 1 333 ? 12.550 -3.409 -18.592 1.00 97.44 333 PHE A CA 1
ATOM 2723 C C . PHE A 1 333 ? 11.431 -2.679 -17.829 1.00 97.44 333 PHE A C 1
ATOM 2725 O O . PHE A 1 333 ? 10.603 -3.336 -17.203 1.00 97.44 333 PHE A O 1
ATOM 2732 N N . TYR A 1 334 ? 11.387 -1.345 -17.886 1.00 97.94 334 TYR A N 1
ATOM 2733 C CA . TYR A 1 334 ? 10.367 -0.511 -17.237 1.00 97.94 334 TYR A CA 1
ATOM 2734 C C . TYR A 1 334 ? 9.398 0.131 -18.250 1.00 97.94 334 TYR A C 1
ATOM 2736 O O . TYR A 1 334 ? 8.434 0.787 -17.859 1.00 97.94 334 TYR A O 1
ATOM 2744 N N . SER A 1 335 ? 9.646 -0.024 -19.553 1.00 98.12 335 SER A N 1
ATOM 2745 C CA . SER A 1 335 ? 8.972 0.739 -20.618 1.00 98.12 335 SER A CA 1
ATOM 2746 C C . SER A 1 335 ? 7.470 0.458 -20.777 1.00 98.12 335 SER A C 1
ATOM 2748 O O . SER A 1 335 ? 6.738 1.317 -21.269 1.00 98.12 335 SER A O 1
ATOM 2750 N N . HIS A 1 336 ? 6.997 -0.706 -20.321 1.00 98.12 336 HIS A N 1
ATOM 2751 C CA . HIS A 1 336 ? 5.585 -1.115 -20.328 1.00 98.12 336 HIS A CA 1
ATOM 2752 C C . HIS A 1 336 ? 4.779 -0.546 -19.152 1.00 98.12 336 HIS A C 1
ATOM 2754 O O . HIS A 1 336 ? 3.550 -0.448 -19.218 1.00 98.12 336 HIS A O 1
ATOM 2760 N N . LEU A 1 337 ? 5.455 -0.151 -18.069 1.00 97.56 337 LEU A N 1
ATOM 2761 C CA . LEU A 1 337 ? 4.804 0.293 -16.838 1.00 97.56 337 LEU A CA 1
ATOM 2762 C C . LEU A 1 337 ? 3.921 1.533 -17.021 1.00 97.56 337 LEU A C 1
ATOM 2764 O O . LEU A 1 337 ? 2.823 1.518 -16.468 1.00 97.56 337 LEU A O 1
ATOM 2768 N N . PRO A 1 338 ? 4.304 2.578 -17.789 1.00 97.69 338 PRO A N 1
ATOM 2769 C CA . PRO A 1 338 ? 3.459 3.756 -17.969 1.00 97.69 338 PRO A CA 1
ATOM 2770 C C . PRO A 1 338 ? 2.059 3.427 -18.489 1.00 97.69 338 PRO A C 1
ATOM 2772 O O . PRO A 1 338 ? 1.062 3.893 -17.933 1.00 97.69 338 PRO A O 1
ATOM 2775 N N . ARG A 1 339 ? 1.964 2.565 -19.510 1.00 97.00 339 ARG A N 1
ATOM 2776 C CA . ARG A 1 339 ? 0.681 2.121 -20.062 1.00 97.00 339 ARG A CA 1
ATOM 2777 C C . ARG A 1 339 ? -0.145 1.389 -19.011 1.00 97.00 339 ARG A C 1
ATOM 2779 O O . ARG A 1 339 ? -1.326 1.691 -18.848 1.00 97.00 339 ARG A O 1
ATOM 2786 N N . ILE A 1 340 ? 0.465 0.436 -18.308 1.00 96.81 340 ILE A N 1
ATOM 2787 C CA . ILE A 1 340 ? -0.212 -0.392 -17.301 1.00 96.81 340 ILE A CA 1
ATOM 2788 C C . ILE A 1 340 ? -0.683 0.464 -16.124 1.00 96.81 340 ILE A C 1
ATOM 2790 O O . ILE A 1 340 ? -1.830 0.358 -15.696 1.00 96.81 340 ILE A O 1
ATOM 2794 N N . ALA A 1 341 ? 0.164 1.371 -15.648 1.00 93.12 341 ALA A N 1
ATOM 2795 C CA . ALA A 1 341 ? -0.162 2.300 -14.581 1.00 93.12 341 ALA A CA 1
ATOM 2796 C C . ALA A 1 341 ? -1.347 3.202 -14.960 1.00 93.12 341 ALA A C 1
ATOM 2798 O O . ALA A 1 341 ? -2.295 3.304 -14.180 1.00 93.12 341 ALA A O 1
ATOM 2799 N N . LYS A 1 342 ? -1.374 3.753 -16.183 1.00 85.50 342 LYS A N 1
ATOM 2800 C CA . LYS A 1 342 ? -2.531 4.506 -16.704 1.00 85.50 342 LYS A CA 1
ATOM 2801 C C . LYS A 1 342 ? -3.792 3.643 -16.808 1.00 85.50 342 LYS A C 1
ATOM 2803 O O . LYS A 1 342 ? -4.864 4.068 -16.389 1.00 85.50 342 LYS A O 1
ATOM 2808 N N . GLN A 1 343 ? -3.678 2.429 -17.346 1.00 87.19 343 GLN A N 1
ATOM 2809 C CA . GLN A 1 343 ? -4.812 1.512 -17.530 1.00 87.19 343 GLN A CA 1
ATOM 2810 C C . GLN A 1 343 ? -5.389 0.998 -16.210 1.00 87.19 343 GLN A C 1
ATOM 2812 O O . GLN A 1 343 ? -6.586 0.734 -16.133 1.00 87.19 343 GLN A O 1
ATOM 2817 N N . SER A 1 344 ? -4.565 0.893 -15.166 1.00 83.81 344 SER A N 1
ATOM 2818 C CA . SER A 1 344 ? -5.009 0.470 -13.838 1.00 83.81 344 SER A CA 1
ATOM 2819 C C . SER A 1 344 ? -5.989 1.452 -13.186 1.00 83.81 344 SER A C 1
ATOM 2821 O O . SER A 1 344 ? -6.648 1.096 -12.212 1.00 83.81 344 SER A O 1
ATOM 2823 N N . GLY A 1 345 ? -6.039 2.704 -13.662 1.00 76.56 345 GLY A N 1
ATOM 2824 C CA . GLY A 1 345 ? -6.789 3.790 -13.030 1.00 76.56 345 GLY A CA 1
ATOM 2825 C C . GLY A 1 345 ? -6.249 4.200 -11.655 1.00 76.56 345 GLY A C 1
ATOM 2826 O O . GLY A 1 345 ? -6.820 5.081 -11.022 1.00 76.56 345 GLY A O 1
ATOM 2827 N N . LYS A 1 346 ? -5.153 3.580 -11.184 1.00 75.62 346 LYS A N 1
ATOM 2828 C CA . LYS A 1 346 ? -4.519 3.894 -9.900 1.00 75.62 346 LYS A CA 1
ATOM 2829 C C . LYS A 1 346 ? -3.727 5.186 -9.942 1.00 75.62 346 LYS A C 1
ATOM 2831 O O . LYS A 1 346 ? -3.510 5.739 -8.872 1.00 75.62 346 LYS A O 1
ATOM 2836 N N . PHE A 1 347 ? -3.267 5.621 -11.119 1.00 82.06 347 PHE A N 1
ATOM 2837 C CA . PHE A 1 347 ? -2.366 6.759 -11.283 1.00 82.06 347 PHE A CA 1
ATOM 2838 C C . PHE A 1 347 ? -2.838 7.709 -12.382 1.00 82.06 347 PHE A C 1
ATOM 2840 O O . PHE A 1 347 ? -3.056 7.307 -13.526 1.00 82.06 347 PHE A O 1
ATOM 2847 N N . ASP A 1 348 ? -2.929 8.992 -12.050 1.00 74.62 348 ASP A N 1
ATOM 2848 C CA . ASP A 1 348 ? -3.345 10.037 -12.979 1.00 74.62 348 ASP A CA 1
ATOM 2849 C C . ASP A 1 348 ? -2.171 10.574 -13.814 1.00 74.62 348 ASP A C 1
ATOM 2851 O O . ASP A 1 348 ? -2.373 11.025 -14.947 1.00 74.62 348 ASP A O 1
ATOM 2855 N N . ARG A 1 349 ? -0.940 10.548 -13.281 1.00 85.12 349 ARG A N 1
ATOM 2856 C CA . ARG A 1 349 ? 0.285 10.967 -13.989 1.00 85.12 349 ARG A CA 1
ATOM 2857 C C . ARG A 1 349 ? 1.390 9.934 -13.851 1.00 85.12 349 ARG A C 1
ATOM 2859 O O . ARG A 1 349 ? 1.542 9.345 -12.793 1.00 85.12 349 ARG A O 1
ATOM 2866 N N . ILE A 1 350 ? 2.180 9.747 -14.893 1.00 94.50 350 ILE A N 1
ATOM 2867 C CA . ILE A 1 350 ? 3.368 8.904 -14.873 1.00 94.50 350 ILE A CA 1
ATOM 2868 C C . ILE A 1 350 ? 4.570 9.782 -15.183 1.00 94.50 350 ILE A C 1
ATOM 2870 O O . ILE A 1 350 ? 4.606 10.427 -16.229 1.00 94.50 350 ILE A O 1
ATOM 2874 N N . TYR A 1 351 ? 5.553 9.795 -14.295 1.00 96.56 351 TYR A N 1
ATOM 2875 C CA . TYR A 1 351 ? 6.786 10.543 -14.480 1.00 96.56 351 TYR A CA 1
ATOM 2876 C C . TYR A 1 351 ? 7.986 9.607 -14.500 1.00 96.56 351 TYR A C 1
ATOM 2878 O O . TYR A 1 351 ? 7.970 8.532 -13.903 1.00 96.56 351 TYR A O 1
ATOM 2886 N N . VAL A 1 352 ? 9.043 10.039 -15.176 1.00 96.38 352 VAL A N 1
ATOM 2887 C CA . VAL A 1 352 ? 10.362 9.413 -15.081 1.00 96.38 352 VAL A CA 1
ATOM 2888 C C . VAL A 1 352 ? 11.255 10.306 -14.225 1.00 96.38 352 VAL A C 1
ATOM 2890 O O . VAL A 1 352 ? 11.381 11.504 -14.485 1.00 96.38 352 VAL A O 1
ATOM 2893 N N . SER A 1 353 ? 11.865 9.730 -13.194 1.00 95.75 353 SER A N 1
ATOM 2894 C CA . SER A 1 353 ? 12.790 10.428 -12.300 1.00 95.75 353 SER A CA 1
ATOM 2895 C C . SER A 1 353 ? 14.006 10.934 -13.080 1.00 95.75 353 SER A C 1
ATOM 2897 O O . SER A 1 353 ? 14.644 10.174 -13.820 1.00 95.75 353 SER A O 1
ATOM 2899 N N . ASN A 1 354 ? 14.365 12.205 -12.885 1.00 93.81 354 ASN A N 1
ATOM 2900 C CA . ASN A 1 354 ? 15.604 12.802 -13.386 1.00 93.81 354 ASN A CA 1
ATOM 2901 C C . ASN A 1 354 ? 16.854 12.213 -12.708 1.00 93.81 354 ASN A C 1
ATOM 2903 O O . ASN A 1 354 ? 17.956 12.440 -13.202 1.00 93.81 354 ASN A O 1
ATOM 2907 N N . HIS A 1 355 ? 16.697 11.428 -11.637 1.00 94.31 355 HIS A N 1
ATOM 2908 C CA . HIS A 1 355 ? 17.777 10.649 -11.029 1.00 94.31 355 HIS A CA 1
ATOM 2909 C C . HIS A 1 355 ? 18.080 9.343 -11.779 1.00 94.31 355 HIS A C 1
ATOM 2911 O O . HIS A 1 355 ? 19.072 8.687 -11.468 1.00 94.31 355 HIS A O 1
ATOM 2917 N N . SER A 1 356 ? 17.277 8.975 -12.786 1.00 94.50 356 SER A N 1
ATOM 2918 C CA . SER A 1 356 ? 17.566 7.810 -13.627 1.00 94.50 356 SER A CA 1
ATOM 2919 C C . SER A 1 356 ? 18.889 7.985 -14.377 1.00 94.50 356 SER A C 1
ATOM 2921 O O . SER A 1 356 ? 19.127 9.016 -15.011 1.00 94.50 356 SER A O 1
ATOM 2923 N N . GLU A 1 357 ? 19.733 6.956 -14.366 1.00 94.50 357 GLU A N 1
ATOM 2924 C CA . GLU A 1 357 ? 20.973 6.961 -15.139 1.00 94.50 357 GLU A CA 1
ATOM 2925 C C . GLU A 1 357 ? 20.677 6.772 -16.629 1.00 94.50 357 GLU A C 1
ATOM 2927 O O . GLU A 1 357 ? 19.844 5.954 -16.996 1.00 94.50 357 GLU A O 1
ATOM 2932 N N . PHE A 1 358 ? 21.406 7.468 -17.504 1.00 93.00 358 PHE A N 1
ATOM 2933 C CA . PHE A 1 358 ? 21.321 7.301 -18.957 1.00 93.00 358 PHE A CA 1
ATOM 2934 C C . PHE A 1 358 ? 22.732 7.228 -19.548 1.00 93.00 358 PHE A C 1
ATOM 2936 O O . PHE A 1 358 ? 23.475 8.205 -19.483 1.00 93.00 358 PHE A O 1
ATOM 2943 N N . ARG A 1 359 ? 23.118 6.105 -2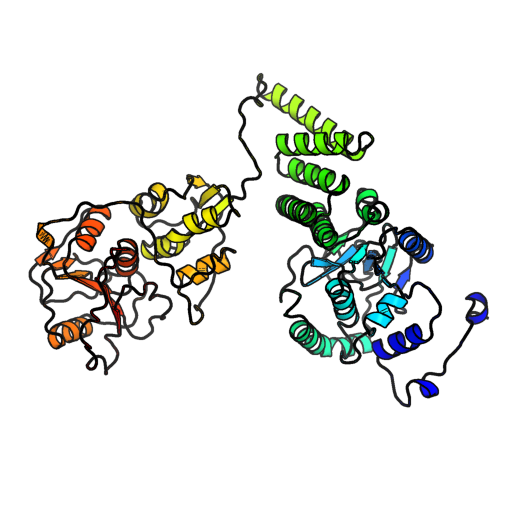0.177 1.00 91.75 359 ARG A N 1
ATOM 2944 C CA . ARG A 1 359 ? 24.409 6.029 -20.902 1.00 91.75 359 ARG A CA 1
ATOM 2945 C C . ARG A 1 359 ? 24.383 6.773 -22.240 1.00 91.75 359 ARG A C 1
ATOM 2947 O O . ARG A 1 359 ? 25.440 7.073 -22.783 1.00 91.75 359 ARG A O 1
ATOM 2954 N N . SER A 1 360 ? 23.196 7.051 -22.779 1.00 90.56 360 SER A N 1
ATOM 2955 C CA . SER A 1 360 ? 23.003 7.894 -23.960 1.00 90.56 360 SER A CA 1
ATOM 2956 C C . SER A 1 360 ? 21.742 8.748 -23.797 1.00 90.56 360 SER A C 1
ATOM 2958 O O . SER A 1 360 ? 20.708 8.218 -23.374 1.00 90.56 360 SER A O 1
ATOM 2960 N N . PRO A 1 361 ? 21.772 10.041 -24.175 1.00 88.94 361 PRO A N 1
ATOM 2961 C CA . PRO A 1 361 ? 20.577 10.886 -24.183 1.00 88.94 361 PRO A CA 1
ATOM 2962 C C . PRO A 1 361 ? 19.501 10.373 -25.155 1.00 88.94 361 PRO A C 1
ATOM 2964 O O . PRO A 1 361 ? 18.319 10.653 -24.968 1.00 88.94 361 PRO A O 1
ATOM 2967 N N . GLU A 1 362 ? 19.870 9.566 -26.157 1.00 93.81 362 GLU A N 1
ATOM 2968 C CA . GLU A 1 362 ? 18.903 8.964 -27.082 1.00 93.81 362 GLU A CA 1
ATOM 2969 C C . GLU A 1 362 ? 17.947 7.986 -26.389 1.00 93.81 362 GLU A C 1
ATOM 2971 O O . GLU A 1 362 ? 16.823 7.810 -26.854 1.00 93.81 362 GLU A O 1
ATOM 2976 N N . TYR A 1 363 ? 18.356 7.378 -25.269 1.00 94.62 363 TYR A N 1
ATOM 2977 C CA . TYR A 1 363 ? 17.507 6.459 -24.502 1.00 94.62 363 TYR A CA 1
ATOM 2978 C C . TYR A 1 363 ? 16.355 7.220 -23.844 1.00 94.62 363 TYR A C 1
ATOM 2980 O O . TYR A 1 363 ? 15.212 6.768 -23.887 1.00 94.62 363 TYR A O 1
ATOM 2988 N N . ARG A 1 364 ? 16.648 8.415 -23.306 1.00 93.00 364 ARG A N 1
ATOM 2989 C CA . ARG A 1 364 ? 15.645 9.338 -22.763 1.00 93.00 364 ARG A CA 1
ATOM 2990 C C . ARG A 1 364 ? 14.599 9.677 -23.819 1.00 93.00 364 ARG A C 1
ATOM 2992 O O . ARG A 1 364 ? 13.407 9.512 -23.571 1.00 93.00 364 ARG A O 1
ATOM 2999 N N . ARG A 1 365 ? 15.063 10.059 -25.012 1.00 93.38 365 ARG A N 1
ATOM 3000 C CA . ARG A 1 365 ? 14.193 10.397 -26.140 1.00 93.38 365 ARG A CA 1
ATOM 3001 C C . ARG A 1 365 ? 13.328 9.214 -26.578 1.00 93.38 365 ARG A C 1
ATOM 3003 O O . ARG A 1 365 ? 12.106 9.296 -26.563 1.00 93.38 365 ARG A O 1
ATOM 3010 N N . LEU A 1 366 ? 13.961 8.110 -26.973 1.00 93.56 366 LEU A N 1
ATOM 3011 C CA . LEU A 1 366 ? 13.277 7.009 -27.656 1.00 93.56 366 LEU A CA 1
ATOM 3012 C C . LEU A 1 366 ? 12.387 6.173 -26.730 1.00 93.56 366 LEU A C 1
ATOM 3014 O O . LEU A 1 366 ? 11.320 5.744 -27.166 1.00 93.56 366 LEU A O 1
ATOM 3018 N N . VAL A 1 367 ? 12.803 5.940 -25.480 1.00 97.44 367 VAL A N 1
ATOM 3019 C CA . VAL A 1 367 ? 12.046 5.096 -24.539 1.00 97.44 367 VAL A CA 1
ATOM 3020 C C . VAL A 1 367 ? 10.993 5.898 -23.782 1.00 97.44 367 VAL A C 1
ATOM 3022 O O . VAL A 1 367 ? 9.887 5.403 -23.592 1.00 97.44 367 VAL A O 1
ATOM 3025 N N . TRP A 1 368 ? 11.315 7.123 -23.353 1.00 97.19 368 TRP A N 1
ATOM 3026 C CA . TRP A 1 368 ? 10.481 7.864 -22.403 1.00 97.19 368 TRP A CA 1
ATOM 3027 C C . TRP A 1 368 ? 9.762 9.058 -23.027 1.00 97.19 368 TRP A C 1
ATOM 3029 O O . TRP A 1 368 ? 8.546 9.139 -22.904 1.00 97.19 368 TRP A O 1
ATOM 3039 N N . GLU A 1 369 ? 10.457 9.957 -23.733 1.00 91.19 369 GLU A N 1
ATOM 3040 C CA . GLU A 1 369 ? 9.814 11.143 -24.339 1.00 91.19 369 GLU A CA 1
ATOM 3041 C C . GLU A 1 369 ? 8.827 10.768 -25.449 1.00 91.19 369 GLU A C 1
ATOM 3043 O O . GLU A 1 369 ? 7.817 11.440 -25.643 1.00 91.19 369 GLU A O 1
ATOM 3048 N N . CYS A 1 370 ? 9.097 9.682 -26.174 1.00 91.25 370 CYS A N 1
ATOM 3049 C CA . CYS A 1 370 ? 8.183 9.169 -27.188 1.00 91.25 370 CYS A CA 1
ATOM 3050 C C . CYS A 1 370 ? 7.057 8.286 -26.626 1.00 91.25 370 CYS A C 1
ATOM 3052 O O . CYS A 1 370 ? 6.147 7.942 -27.379 1.00 91.25 370 CYS A O 1
ATOM 3054 N N . ASN A 1 371 ? 7.093 7.901 -25.346 1.00 96.50 371 ASN A N 1
ATOM 3055 C CA . ASN A 1 371 ? 6.061 7.062 -24.742 1.00 96.50 371 ASN A CA 1
ATOM 3056 C C . ASN A 1 371 ? 4.827 7.914 -24.387 1.00 96.50 371 ASN A C 1
ATOM 3058 O O . ASN A 1 371 ? 4.905 8.759 -23.498 1.00 96.50 371 ASN A O 1
ATOM 3062 N N . PRO A 1 372 ? 3.663 7.694 -25.029 1.00 89.81 372 PRO A N 1
ATOM 3063 C CA . PRO A 1 372 ? 2.494 8.561 -24.888 1.00 89.81 372 PRO A CA 1
ATOM 3064 C C . PRO A 1 372 ? 1.826 8.457 -23.512 1.00 89.81 372 PRO A C 1
ATOM 3066 O O . PRO A 1 372 ? 0.934 9.246 -23.202 1.00 89.81 372 PRO A O 1
ATOM 3069 N N . TYR A 1 373 ? 2.215 7.471 -22.702 1.00 94.12 373 TYR A N 1
ATOM 3070 C CA . TYR A 1 373 ? 1.702 7.278 -21.351 1.00 94.12 373 TYR A CA 1
ATOM 3071 C C . TYR A 1 373 ? 2.578 7.941 -20.281 1.00 94.12 373 TYR A C 1
ATOM 3073 O O . TYR A 1 373 ? 2.162 7.987 -19.124 1.00 94.12 373 TYR A O 1
ATOM 3081 N N . VAL A 1 374 ? 3.753 8.458 -20.657 1.00 94.19 374 VAL A N 1
ATOM 3082 C CA . VAL A 1 374 ? 4.634 9.249 -19.792 1.00 94.19 374 VAL A CA 1
ATOM 3083 C C . VAL A 1 374 ? 4.231 10.718 -19.891 1.00 94.19 374 VAL A C 1
ATOM 3085 O O . VAL A 1 374 ? 4.195 11.304 -20.968 1.00 94.19 374 VAL A O 1
ATOM 3088 N N . ASP A 1 375 ? 3.925 11.330 -18.753 1.00 90.94 375 ASP A N 1
ATOM 3089 C CA . ASP A 1 375 ? 3.501 12.728 -18.668 1.00 90.94 375 ASP A CA 1
ATOM 3090 C C . ASP A 1 375 ? 4.672 13.712 -18.553 1.00 90.94 375 ASP A C 1
ATOM 3092 O O . ASP A 1 375 ? 4.473 14.919 -18.698 1.00 90.94 375 ASP A O 1
ATOM 3096 N N . GLY A 1 376 ? 5.880 13.219 -18.278 1.00 89.56 376 GLY A N 1
ATOM 3097 C CA . GLY A 1 376 ? 7.098 14.019 -18.259 1.00 89.56 376 GLY A CA 1
ATOM 3098 C C . GLY A 1 376 ? 8.172 13.453 -17.339 1.00 89.56 376 GLY A C 1
ATOM 3099 O O . GLY A 1 376 ? 8.171 12.272 -16.994 1.00 89.56 376 GLY A O 1
ATOM 3100 N N . PHE A 1 377 ? 9.072 14.333 -16.914 1.00 92.81 377 PHE A N 1
ATOM 3101 C CA . PHE A 1 377 ? 10.135 14.025 -15.965 1.00 92.81 377 PHE A CA 1
ATOM 3102 C C . PHE A 1 377 ? 10.008 14.898 -14.718 1.00 92.81 377 PHE A C 1
ATOM 3104 O O . PHE A 1 377 ? 9.509 16.022 -14.804 1.00 92.81 377 PHE A O 1
ATOM 3111 N N . CYS A 1 378 ? 10.474 14.392 -13.580 1.00 88.06 378 CYS A N 1
ATOM 3112 C CA . CYS A 1 378 ? 10.459 15.095 -12.297 1.00 88.06 378 CYS A CA 1
ATOM 3113 C C . CYS A 1 378 ? 11.730 14.812 -11.489 1.00 88.06 378 CYS A C 1
ATOM 3115 O O . CYS A 1 378 ? 12.420 13.832 -11.750 1.00 88.06 378 CYS A O 1
ATOM 3117 N N . ASP A 1 379 ? 12.000 15.628 -10.472 1.00 90.75 379 ASP A N 1
ATOM 3118 C CA . ASP A 1 379 ? 13.140 15.454 -9.553 1.00 90.75 379 ASP A CA 1
ATOM 3119 C C . ASP A 1 379 ? 12.783 14.610 -8.311 1.00 90.75 379 ASP A C 1
ATOM 3121 O O . ASP A 1 379 ? 13.466 14.653 -7.294 1.00 90.75 379 ASP A O 1
ATOM 3125 N N . GLU A 1 380 ? 11.669 13.876 -8.358 1.00 86.38 380 GLU A N 1
ATOM 3126 C CA . GLU A 1 380 ? 11.290 12.932 -7.305 1.00 86.38 380 GLU A CA 1
ATOM 3127 C C . GLU A 1 380 ? 11.977 11.581 -7.512 1.00 86.38 380 GLU A C 1
ATOM 3129 O O . GLU A 1 380 ? 12.137 11.134 -8.648 1.00 86.38 380 GLU A O 1
ATOM 3134 N N . ASN A 1 381 ? 12.324 10.907 -6.411 1.00 85.06 381 ASN A N 1
ATOM 3135 C CA . ASN A 1 381 ? 12.857 9.549 -6.471 1.00 85.06 381 ASN A CA 1
ATOM 3136 C C . ASN A 1 381 ? 11.745 8.546 -6.803 1.00 85.06 381 ASN A C 1
ATOM 3138 O O . ASN A 1 381 ? 10.657 8.603 -6.224 1.00 85.06 381 ASN A O 1
ATOM 3142 N N . GLY A 1 382 ? 12.040 7.599 -7.688 1.00 82.88 382 GLY A N 1
ATOM 3143 C CA . GLY A 1 382 ? 11.189 6.431 -7.923 1.00 82.88 382 GLY A CA 1
ATOM 3144 C C . GLY A 1 382 ? 11.559 5.264 -7.008 1.00 82.88 382 GLY A C 1
ATOM 3145 O O . GLY A 1 382 ? 12.689 5.157 -6.529 1.00 82.88 382 GLY A O 1
ATOM 3146 N N . GLU A 1 383 ? 10.616 4.353 -6.768 1.00 81.56 383 GLU A N 1
ATOM 3147 C CA . GLU A 1 383 ? 10.932 3.107 -6.066 1.00 81.56 383 GLU A CA 1
ATOM 3148 C C . GLU A 1 383 ? 11.741 2.178 -6.976 1.00 81.56 383 GLU A C 1
ATOM 3150 O O . GLU A 1 383 ? 11.303 1.806 -8.065 1.00 81.56 383 GLU A O 1
ATOM 3155 N N . TYR A 1 384 ? 12.920 1.764 -6.509 1.00 80.25 384 TYR A N 1
ATOM 3156 C CA . TYR A 1 384 ? 13.764 0.811 -7.220 1.00 80.25 384 TYR A CA 1
ATOM 3157 C C . TYR A 1 384 ? 13.583 -0.612 -6.659 1.00 80.25 384 TYR A C 1
ATOM 3159 O O . TYR A 1 384 ? 14.012 -0.885 -5.530 1.00 80.25 384 TYR A O 1
ATOM 3167 N N . PRO A 1 385 ? 12.981 -1.546 -7.417 1.00 78.06 385 PRO A N 1
ATOM 3168 C CA . PRO A 1 385 ? 12.758 -2.907 -6.946 1.00 78.06 385 PRO A CA 1
ATOM 3169 C C . PRO A 1 385 ? 14.065 -3.715 -6.910 1.00 78.06 385 PRO A C 1
ATOM 3171 O O . PRO A 1 385 ? 14.679 -3.980 -7.943 1.00 78.06 385 PRO A O 1
ATOM 3174 N N . LEU A 1 386 ? 14.471 -4.161 -5.716 1.00 78.62 386 LEU A N 1
ATOM 3175 C CA . LEU A 1 386 ? 15.615 -5.059 -5.515 1.00 78.62 386 LEU A CA 1
ATOM 3176 C C . LEU A 1 386 ? 15.165 -6.525 -5.505 1.00 78.62 386 LEU A C 1
ATOM 3178 O O . LEU A 1 386 ? 14.348 -6.920 -4.674 1.00 78.62 386 LEU A O 1
ATOM 3182 N N . PHE A 1 387 ? 15.714 -7.338 -6.410 1.00 85.75 387 PHE A N 1
ATOM 3183 C CA . PHE A 1 387 ? 15.457 -8.778 -6.476 1.00 85.75 387 PHE A CA 1
ATOM 3184 C C . PHE A 1 387 ? 16.573 -9.521 -7.228 1.00 85.75 387 PHE A C 1
ATOM 3186 O O . PHE A 1 387 ? 17.158 -8.995 -8.171 1.00 85.75 387 PHE A O 1
ATOM 3193 N N . ASP A 1 388 ? 16.829 -10.773 -6.835 1.00 84.12 388 ASP A N 1
ATOM 3194 C CA . ASP A 1 388 ? 17.914 -11.601 -7.397 1.00 84.12 388 ASP A CA 1
ATOM 3195 C C . ASP A 1 388 ? 17.440 -12.762 -8.284 1.00 84.12 388 ASP A C 1
ATOM 3197 O O . ASP A 1 388 ? 18.267 -13.460 -8.889 1.00 84.12 388 ASP A O 1
ATOM 3201 N N . SER A 1 389 ? 16.124 -12.982 -8.347 1.00 86.81 389 SER A N 1
ATOM 3202 C CA . SER A 1 389 ? 15.478 -14.038 -9.130 1.00 86.81 389 SER A CA 1
ATOM 3203 C C . SER A 1 389 ? 14.058 -13.640 -9.546 1.00 86.81 389 SER A C 1
ATOM 3205 O O . SER A 1 389 ? 13.467 -12.717 -8.982 1.00 86.81 389 SER A O 1
ATOM 3207 N N . VAL A 1 390 ? 13.534 -14.340 -10.552 1.00 90.00 390 VAL A N 1
ATOM 3208 C CA . VAL A 1 390 ? 12.172 -14.191 -11.079 1.00 90.00 390 VAL A CA 1
ATOM 3209 C C . VAL A 1 390 ? 11.485 -15.547 -10.968 1.00 90.00 390 VAL A C 1
ATOM 3211 O O . VAL A 1 390 ? 12.087 -16.564 -11.318 1.00 90.00 390 VAL A O 1
ATOM 3214 N N . GLU A 1 391 ? 10.261 -15.569 -10.449 1.00 89.44 391 GLU A N 1
ATOM 3215 C CA . GLU A 1 391 ? 9.490 -16.796 -10.263 1.00 89.44 391 GLU A CA 1
ATOM 3216 C C . GLU A 1 391 ? 9.077 -17.441 -11.595 1.00 89.44 391 GLU A C 1
ATOM 3218 O O . GLU A 1 391 ? 8.942 -16.784 -12.629 1.00 89.44 391 GLU A O 1
ATOM 3223 N N . GLU A 1 392 ? 8.840 -18.754 -11.563 1.00 87.62 392 GLU A N 1
ATOM 3224 C CA . GLU A 1 392 ? 8.358 -19.493 -12.726 1.00 87.62 392 GLU A CA 1
ATOM 3225 C C . GLU A 1 392 ? 7.002 -18.948 -13.208 1.00 87.62 392 GLU A C 1
ATOM 3227 O O . GLU A 1 392 ? 6.115 -18.628 -12.416 1.00 87.62 392 GLU A O 1
ATOM 3232 N N . GLY A 1 393 ? 6.836 -18.840 -14.529 1.00 89.94 393 GLY A N 1
ATOM 3233 C CA . GLY A 1 393 ? 5.603 -18.333 -15.134 1.00 89.94 393 GLY A CA 1
ATOM 3234 C C . GLY A 1 393 ? 5.531 -16.811 -15.296 1.00 89.94 393 GLY A C 1
ATOM 3235 O O . GLY A 1 393 ? 4.474 -16.313 -15.685 1.00 89.94 393 GLY A O 1
ATOM 3236 N N . MET A 1 394 ? 6.625 -16.079 -15.065 1.00 94.81 394 MET A N 1
ATOM 3237 C CA . MET A 1 394 ? 6.727 -14.649 -15.375 1.00 94.81 394 MET A CA 1
ATOM 3238 C C . MET A 1 394 ? 8.143 -14.260 -15.839 1.00 94.81 394 MET A C 1
ATOM 3240 O O . MET A 1 394 ? 9.074 -15.061 -15.740 1.00 94.81 394 MET A O 1
ATOM 3244 N N . ASN A 1 395 ? 8.315 -13.051 -16.376 1.00 96.00 395 ASN A N 1
ATOM 3245 C CA . ASN A 1 395 ? 9.616 -12.497 -16.763 1.00 96.00 395 ASN A CA 1
ATOM 3246 C C . ASN A 1 395 ? 10.037 -11.323 -15.855 1.00 96.00 395 ASN A C 1
ATOM 3248 O O . ASN A 1 395 ? 9.336 -10.932 -14.921 1.00 96.00 395 ASN A O 1
ATOM 3252 N N . ILE A 1 396 ? 11.216 -10.754 -16.117 1.00 96.19 396 ILE A N 1
ATOM 3253 C CA . ILE A 1 396 ? 11.751 -9.636 -15.328 1.00 96.19 396 ILE A CA 1
ATOM 3254 C C . ILE A 1 396 ? 10.865 -8.378 -15.379 1.00 96.19 396 ILE A C 1
ATOM 3256 O O . ILE A 1 396 ? 10.746 -7.689 -14.368 1.00 96.19 396 ILE A O 1
ATOM 3260 N N . LEU A 1 397 ? 10.195 -8.113 -16.508 1.00 97.25 397 LEU A N 1
ATOM 3261 C CA . LEU A 1 397 ? 9.265 -6.989 -16.662 1.00 97.25 397 LEU A CA 1
ATOM 3262 C C . LEU A 1 397 ? 8.046 -7.155 -15.743 1.00 97.25 397 LEU A C 1
ATOM 3264 O O . LEU A 1 397 ? 7.620 -6.197 -15.097 1.00 97.25 397 LEU A O 1
ATOM 3268 N N . ASP A 1 398 ? 7.513 -8.374 -15.644 1.00 97.19 398 ASP A N 1
ATOM 3269 C CA . ASP A 1 398 ? 6.412 -8.703 -14.734 1.00 97.19 398 ASP A CA 1
ATOM 3270 C C . ASP A 1 398 ? 6.833 -8.537 -13.273 1.00 97.19 398 ASP A C 1
ATOM 3272 O O . ASP A 1 398 ? 6.108 -7.949 -12.475 1.00 97.19 398 ASP A O 1
ATOM 3276 N N . LYS A 1 399 ? 8.027 -9.026 -12.915 1.00 95.94 399 LYS A N 1
ATOM 3277 C CA . LYS A 1 399 ? 8.551 -8.921 -11.549 1.00 95.94 399 LYS A CA 1
ATOM 3278 C C . LYS A 1 399 ? 8.693 -7.463 -11.114 1.00 95.94 399 LYS A C 1
ATOM 3280 O O . LYS A 1 399 ? 8.259 -7.105 -10.020 1.00 95.94 399 LYS A O 1
ATOM 3285 N N . ILE A 1 400 ? 9.255 -6.625 -11.986 1.00 95.94 400 ILE A N 1
ATOM 3286 C CA . ILE A 1 400 ? 9.396 -5.177 -11.784 1.00 95.94 400 ILE A CA 1
ATOM 3287 C C . ILE A 1 400 ? 8.026 -4.504 -11.640 1.00 95.94 400 ILE A C 1
ATOM 3289 O O . ILE A 1 400 ? 7.855 -3.654 -10.767 1.00 95.94 400 ILE A O 1
ATOM 3293 N N . MET A 1 401 ? 7.053 -4.885 -12.472 1.00 95.44 401 MET A N 1
ATOM 3294 C CA . MET A 1 401 ? 5.682 -4.373 -12.416 1.00 95.44 401 MET A CA 1
ATOM 3295 C C . MET A 1 401 ? 5.016 -4.695 -11.069 1.00 95.44 401 MET A C 1
ATOM 3297 O O . MET A 1 401 ? 4.526 -3.793 -10.390 1.00 95.44 401 MET A O 1
ATOM 3301 N N . LEU A 1 402 ? 5.064 -5.964 -10.652 1.00 93.38 402 LEU A N 1
ATOM 3302 C CA . LEU A 1 402 ? 4.440 -6.440 -9.416 1.00 93.38 402 LEU A CA 1
ATOM 3303 C C . LEU A 1 402 ? 5.062 -5.812 -8.166 1.00 93.38 402 LEU A C 1
ATOM 3305 O O . LEU A 1 402 ? 4.337 -5.415 -7.255 1.00 93.38 402 LEU A O 1
ATOM 3309 N N . LEU A 1 403 ? 6.393 -5.688 -8.123 1.00 88.94 403 LEU A N 1
ATOM 3310 C CA . LEU A 1 403 ? 7.094 -5.063 -6.996 1.00 88.94 403 LEU A CA 1
ATOM 3311 C C . LEU A 1 403 ? 6.772 -3.571 -6.847 1.00 88.94 403 LEU A C 1
ATOM 3313 O O . LEU A 1 403 ? 6.864 -3.052 -5.742 1.00 88.94 403 LEU A O 1
ATOM 3317 N N . GLN A 1 404 ? 6.342 -2.914 -7.924 1.00 86.06 404 GLN A N 1
ATOM 3318 C CA . GLN A 1 404 ? 5.882 -1.522 -7.919 1.00 86.06 404 GLN A CA 1
ATOM 3319 C C . GLN A 1 404 ? 4.361 -1.394 -7.707 1.00 86.06 404 GLN A C 1
ATOM 3321 O O . GLN A 1 404 ? 3.765 -0.352 -7.974 1.00 86.06 404 GLN A O 1
ATOM 3326 N N . GLY A 1 405 ? 3.697 -2.460 -7.243 1.00 84.94 405 GLY A N 1
ATOM 3327 C CA . GLY A 1 405 ? 2.272 -2.441 -6.900 1.00 84.94 405 GLY A CA 1
ATOM 3328 C C . GLY A 1 405 ? 1.322 -2.396 -8.105 1.00 84.94 405 GLY A C 1
ATOM 3329 O O . GLY A 1 405 ? 0.130 -2.091 -7.950 1.00 84.94 405 GLY A O 1
ATOM 3330 N N . LEU A 1 406 ? 1.820 -2.701 -9.306 1.00 88.50 406 LEU A N 1
ATOM 3331 C CA . LEU A 1 406 ? 1.039 -2.803 -10.536 1.00 88.50 406 LEU A CA 1
ATOM 3332 C C . LEU A 1 406 ? 0.765 -4.275 -10.867 1.00 88.50 406 LEU A C 1
ATOM 3334 O O . LEU A 1 406 ? 1.657 -5.111 -10.794 1.00 88.50 406 LEU A O 1
ATOM 3338 N N . ASP A 1 407 ? -0.469 -4.593 -11.253 1.00 92.88 407 ASP A N 1
ATOM 3339 C CA . ASP A 1 407 ? -0.824 -5.897 -11.818 1.00 92.88 407 ASP A CA 1
ATOM 3340 C C . ASP A 1 407 ? -2.020 -5.715 -12.758 1.00 92.88 407 ASP A C 1
ATOM 3342 O O . ASP A 1 407 ? -3.049 -5.173 -12.350 1.00 92.88 407 ASP A O 1
ATOM 3346 N N . ASP A 1 408 ? -1.879 -6.134 -14.013 1.00 92.25 408 ASP A N 1
ATOM 3347 C CA . ASP A 1 408 ? -2.948 -6.141 -15.017 1.00 92.25 408 ASP A CA 1
ATOM 3348 C C . ASP A 1 408 ? -3.509 -7.553 -15.277 1.00 92.25 408 ASP A C 1
ATOM 3350 O O . ASP A 1 408 ? -4.321 -7.755 -16.184 1.00 92.25 408 ASP A O 1
ATOM 3354 N N . GLY A 1 409 ? -3.071 -8.541 -14.489 1.00 92.56 409 GLY A N 1
ATOM 3355 C CA . GLY A 1 409 ? -3.453 -9.943 -14.614 1.00 92.56 409 GLY A CA 1
ATOM 3356 C C . GLY A 1 409 ? -2.762 -10.693 -15.757 1.00 92.56 409 GLY A C 1
ATOM 3357 O O . GLY A 1 409 ? -3.096 -11.855 -15.994 1.00 92.56 409 GLY A O 1
ATOM 3358 N N . LYS A 1 410 ? -1.808 -10.076 -16.471 1.00 94.31 410 LYS A N 1
ATOM 3359 C CA . LYS A 1 410 ? -1.049 -10.705 -17.564 1.00 94.31 410 LYS A CA 1
ATOM 3360 C C . LYS A 1 410 ? 0.401 -10.953 -17.163 1.00 94.31 410 LYS A C 1
ATOM 3362 O O . LYS A 1 410 ? 0.928 -10.337 -16.241 1.00 94.31 410 LYS A O 1
ATOM 3367 N N . ARG A 1 411 ? 1.047 -11.901 -17.840 1.00 95.06 411 ARG A N 1
ATOM 3368 C CA . ARG A 1 411 ? 2.455 -12.269 -17.631 1.00 95.06 411 ARG A CA 1
ATOM 3369 C C . ARG A 1 411 ? 3.157 -12.416 -18.974 1.00 95.06 411 ARG A C 1
ATOM 3371 O O . ARG A 1 411 ? 2.501 -12.625 -19.995 1.00 95.06 411 ARG A O 1
ATOM 3378 N N . PHE A 1 412 ? 4.481 -12.368 -18.937 1.00 94.94 412 PHE A N 1
ATOM 3379 C CA . PHE A 1 412 ? 5.382 -12.266 -20.077 1.00 94.94 412 PHE A CA 1
ATOM 3380 C C . PHE A 1 412 ? 5.146 -10.988 -20.878 1.00 94.94 412 PHE A C 1
ATOM 3382 O O . PHE A 1 412 ? 4.968 -11.032 -22.095 1.00 94.94 412 PHE A O 1
ATOM 3389 N N . HIS A 1 413 ? 5.126 -9.850 -20.180 1.00 97.62 413 HIS A N 1
ATOM 3390 C CA . HIS A 1 413 ? 5.091 -8.547 -20.835 1.00 97.62 413 HIS A CA 1
ATOM 3391 C C . HIS A 1 413 ? 6.319 -8.338 -21.721 1.00 97.62 413 HIS A C 1
ATOM 3393 O O . HIS A 1 413 ? 7.443 -8.634 -21.322 1.00 97.62 413 HIS A O 1
ATOM 3399 N N . GLU A 1 414 ? 6.097 -7.797 -22.913 1.00 97.56 414 GLU A N 1
ATOM 3400 C CA . GLU A 1 414 ? 7.167 -7.367 -23.809 1.00 97.56 414 GLU A CA 1
ATOM 3401 C C . GLU A 1 414 ? 7.508 -5.890 -23.536 1.00 97.56 414 GLU A C 1
ATOM 3403 O O . GLU A 1 414 ? 6.618 -5.124 -23.147 1.00 97.56 414 GLU A O 1
ATOM 3408 N N . PRO A 1 415 ? 8.774 -5.471 -23.713 1.00 97.88 415 PRO A N 1
ATOM 3409 C CA . PRO A 1 415 ? 9.146 -4.061 -23.652 1.00 97.88 415 PRO A CA 1
ATOM 3410 C C . PRO A 1 415 ? 8.451 -3.269 -24.767 1.00 97.88 415 PRO A C 1
ATOM 3412 O O . PRO A 1 415 ? 8.102 -3.813 -25.813 1.00 97.88 415 PRO A O 1
ATOM 3415 N N . GLU A 1 416 ? 8.260 -1.969 -24.562 1.00 96.88 416 GLU A N 1
ATOM 3416 C CA . GLU A 1 416 ? 7.428 -1.133 -25.426 1.00 96.88 416 GLU A CA 1
ATOM 3417 C C . GLU A 1 416 ? 8.202 0.062 -25.982 1.00 96.88 416 GLU A C 1
ATOM 3419 O O . GLU A 1 416 ? 8.843 0.820 -25.254 1.00 96.88 416 GLU A O 1
ATOM 3424 N N . LEU A 1 417 ? 8.084 0.264 -27.294 1.00 95.62 417 LEU A N 1
ATOM 3425 C CA . LEU A 1 417 ? 8.498 1.481 -27.980 1.00 95.62 417 LEU A CA 1
ATOM 3426 C C . LEU A 1 417 ? 7.327 2.049 -28.774 1.00 95.62 417 LEU A C 1
ATOM 3428 O O . LEU A 1 417 ? 6.553 1.327 -29.398 1.00 95.62 417 LEU A O 1
ATOM 3432 N N . TYR A 1 418 ? 7.242 3.374 -28.787 1.00 92.25 418 TYR A N 1
ATOM 3433 C CA . TYR A 1 418 ? 6.141 4.113 -29.409 1.00 92.25 418 TYR A CA 1
ATOM 3434 C C . TYR A 1 418 ? 6.585 4.923 -30.634 1.00 92.25 418 TYR A C 1
ATOM 3436 O O . TYR A 1 418 ? 5.826 5.717 -31.188 1.00 92.25 418 TYR A O 1
ATOM 3444 N N . VAL A 1 419 ? 7.817 4.689 -31.087 1.00 89.69 419 VAL A N 1
ATOM 3445 C CA . VAL A 1 419 ? 8.409 5.304 -32.276 1.00 89.69 419 VAL A CA 1
ATOM 3446 C C . VAL A 1 419 ? 8.320 4.336 -33.447 1.00 89.69 419 VAL A C 1
ATOM 3448 O O . VAL A 1 419 ? 8.562 3.140 -33.302 1.00 89.69 419 VAL A O 1
ATOM 3451 N N . ARG A 1 420 ? 8.001 4.862 -34.633 1.00 88.06 420 ARG A N 1
ATOM 3452 C CA . ARG A 1 420 ? 8.082 4.107 -35.886 1.00 88.06 420 ARG A CA 1
ATOM 3453 C C . ARG A 1 420 ? 9.355 4.477 -36.626 1.00 88.06 420 ARG A C 1
ATOM 3455 O O . ARG A 1 420 ? 9.601 5.650 -36.884 1.00 88.06 420 ARG A O 1
ATOM 3462 N N . PHE A 1 421 ? 10.117 3.463 -37.009 1.00 90.44 421 PHE A N 1
ATOM 3463 C CA . PHE A 1 421 ? 11.351 3.623 -37.765 1.00 90.44 421 PHE A CA 1
ATOM 3464 C C . PHE A 1 421 ? 11.106 3.308 -39.236 1.00 90.44 421 PHE A C 1
ATOM 3466 O O . PHE A 1 421 ? 10.413 2.344 -39.559 1.00 90.44 421 PHE A O 1
ATOM 3473 N N . GLN A 1 422 ? 11.683 4.110 -40.130 1.00 89.94 422 GLN A N 1
ATOM 3474 C CA . GLN A 1 422 ? 11.641 3.825 -41.561 1.00 89.94 422 GLN A CA 1
ATOM 3475 C C . GLN A 1 422 ? 12.626 2.697 -41.888 1.00 89.94 422 GLN A C 1
ATOM 3477 O O . GLN A 1 422 ? 13.825 2.868 -41.629 1.00 89.94 422 GLN A O 1
ATOM 3482 N N . PRO A 1 423 ? 12.170 1.571 -42.465 1.00 91.19 423 PRO A N 1
ATOM 3483 C CA . PRO A 1 423 ? 13.070 0.498 -42.853 1.00 91.19 423 PRO A CA 1
ATOM 3484 C C . PRO A 1 423 ? 14.153 0.971 -43.832 1.00 91.19 423 PRO A C 1
ATOM 3486 O O . PRO A 1 423 ? 13.997 1.951 -44.561 1.00 91.19 423 PRO A O 1
ATOM 3489 N N . ARG A 1 424 ? 15.262 0.244 -43.823 1.00 92.62 424 ARG A N 1
ATOM 3490 C CA . ARG A 1 424 ? 16.420 0.286 -44.710 1.00 92.62 424 ARG A CA 1
ATOM 3491 C C . ARG A 1 424 ? 16.224 -0.807 -45.768 1.00 92.62 424 ARG A C 1
ATOM 3493 O O . ARG A 1 424 ? 16.490 -1.974 -45.474 1.00 92.62 424 ARG A O 1
ATOM 3500 N N . PRO A 1 425 ? 15.724 -0.484 -46.975 1.00 91.69 425 PRO A N 1
ATOM 3501 C CA . PRO A 1 425 ? 15.429 -1.504 -47.983 1.00 91.69 425 PRO A CA 1
ATOM 3502 C C . PRO A 1 425 ? 16.668 -2.298 -48.407 1.00 91.69 425 PRO A C 1
ATOM 3504 O O . PRO A 1 425 ? 16.551 -3.457 -48.778 1.00 91.69 425 PRO A O 1
ATOM 3507 N N . ASP A 1 426 ? 17.852 -1.696 -48.297 1.00 94.81 426 ASP A N 1
ATOM 3508 C CA . ASP A 1 426 ? 19.145 -2.313 -48.590 1.00 94.81 426 ASP A CA 1
ATOM 3509 C C . ASP A 1 426 ? 19.526 -3.457 -47.633 1.00 94.81 426 ASP A C 1
ATOM 3511 O O . ASP A 1 426 ? 20.436 -4.224 -47.932 1.00 94.81 426 ASP A O 1
ATOM 3515 N N . LEU A 1 427 ? 18.829 -3.599 -46.500 1.00 96.94 427 LEU A N 1
ATOM 3516 C CA . LEU A 1 427 ? 19.096 -4.636 -45.501 1.00 96.94 427 LEU A CA 1
ATOM 3517 C C . LEU A 1 427 ? 18.037 -5.747 -45.469 1.00 96.94 427 LEU A C 1
ATOM 3519 O O . LEU A 1 427 ? 18.134 -6.627 -44.617 1.00 96.94 427 LEU A O 1
ATOM 3523 N N . CYS A 1 428 ? 17.050 -5.747 -46.372 1.00 95.19 428 CYS A N 1
ATOM 3524 C CA . CYS A 1 428 ? 15.911 -6.676 -46.321 1.00 95.19 428 CYS A CA 1
ATOM 3525 C C . CYS A 1 428 ? 16.307 -8.163 -46.299 1.00 95.19 428 CYS A C 1
ATOM 3527 O O . CYS A 1 428 ? 15.655 -8.955 -45.621 1.00 95.19 428 CYS A O 1
ATOM 3529 N N . ASP A 1 429 ? 17.397 -8.527 -46.980 1.00 96.19 429 ASP A N 1
ATOM 3530 C CA . ASP A 1 429 ? 17.916 -9.898 -47.052 1.00 96.19 429 ASP A CA 1
ATOM 3531 C C . ASP A 1 429 ? 19.048 -10.175 -46.045 1.00 96.19 429 ASP A C 1
ATOM 3533 O O . ASP A 1 429 ? 19.496 -11.320 -45.895 1.00 96.19 429 ASP A O 1
ATOM 3537 N N . ALA A 1 430 ? 19.484 -9.146 -45.311 1.00 98.12 430 ALA A N 1
ATOM 3538 C CA . ALA A 1 430 ? 20.658 -9.202 -44.455 1.00 98.12 430 ALA A CA 1
ATOM 3539 C C . ALA A 1 430 ? 20.452 -10.106 -43.229 1.00 98.12 430 ALA A C 1
ATOM 3541 O O . ALA A 1 430 ? 19.464 -10.008 -42.498 1.00 98.12 430 ALA A O 1
ATOM 3542 N N . VAL A 1 431 ? 21.446 -10.948 -42.962 1.00 98.56 431 VAL A N 1
ATOM 3543 C CA . VAL A 1 431 ? 21.675 -11.570 -41.654 1.00 98.56 431 VAL A CA 1
ATOM 3544 C C . VAL A 1 431 ? 22.637 -10.668 -40.894 1.00 98.56 431 VAL A C 1
ATOM 3546 O O . VAL A 1 431 ? 23.805 -10.558 -41.281 1.00 98.56 431 VAL A O 1
ATOM 3549 N N . VAL A 1 432 ? 22.132 -9.996 -39.863 1.00 98.69 432 VAL A N 1
ATOM 3550 C CA . VAL A 1 432 ? 22.890 -9.040 -39.051 1.00 98.69 432 VAL A CA 1
ATOM 3551 C C . VAL A 1 432 ? 23.260 -9.689 -37.725 1.00 98.69 432 VAL A C 1
ATOM 3553 O O . VAL A 1 432 ? 22.393 -10.233 -37.043 1.00 98.69 432 VAL A O 1
ATOM 3556 N N . TYR A 1 433 ? 24.533 -9.598 -37.351 1.00 98.62 433 TYR A N 1
ATOM 3557 C CA . TYR A 1 433 ? 25.038 -10.009 -36.048 1.00 98.62 433 TYR A CA 1
ATOM 3558 C C . TYR A 1 433 ? 25.541 -8.811 -35.246 1.00 98.62 433 TYR A C 1
ATOM 3560 O O . TYR A 1 433 ? 26.415 -8.074 -35.705 1.00 98.62 433 TYR A O 1
ATOM 3568 N N . ASP A 1 434 ? 25.009 -8.633 -34.039 1.00 98.56 434 ASP A N 1
ATOM 3569 C CA . ASP A 1 434 ? 25.553 -7.707 -33.051 1.00 98.56 434 ASP A CA 1
ATOM 3570 C C . ASP A 1 434 ? 26.355 -8.462 -31.974 1.00 98.56 434 ASP A C 1
ATOM 3572 O O . ASP A 1 434 ? 25.758 -9.118 -31.110 1.00 98.56 434 ASP A O 1
ATOM 3576 N N . PRO A 1 435 ? 27.701 -8.381 -32.003 1.00 97.81 435 PRO A N 1
ATOM 3577 C CA . PRO A 1 435 ? 28.564 -9.059 -31.044 1.00 97.81 435 PRO A CA 1
ATOM 3578 C C . PRO A 1 435 ? 28.726 -8.295 -29.731 1.00 97.81 435 PRO A C 1
ATOM 3580 O O . PRO A 1 435 ? 29.456 -8.757 -28.858 1.00 97.81 435 PRO A O 1
ATOM 3583 N N . ASN A 1 436 ? 28.137 -7.106 -29.593 1.00 97.50 436 ASN A N 1
ATOM 3584 C CA . ASN A 1 436 ? 28.481 -6.179 -28.523 1.00 97.50 436 ASN A CA 1
ATOM 3585 C C . ASN A 1 436 ? 27.658 -6.410 -27.248 1.00 97.50 436 ASN A C 1
ATOM 3587 O O . ASN A 1 436 ? 26.469 -6.746 -27.275 1.00 97.50 436 ASN A O 1
ATOM 3591 N N . PHE A 1 437 ? 28.291 -6.181 -26.096 1.00 95.06 437 PHE A N 1
ATOM 3592 C CA . PHE A 1 437 ? 27.635 -6.232 -24.791 1.00 95.06 437 PHE A CA 1
ATOM 3593 C C . PHE A 1 437 ? 28.303 -5.291 -23.784 1.00 95.06 437 PHE A C 1
ATOM 3595 O O . PHE A 1 437 ? 29.365 -4.734 -24.029 1.00 95.06 437 PHE A O 1
ATOM 3602 N N . VAL A 1 438 ? 27.664 -5.092 -22.630 1.00 91.44 438 VAL A N 1
ATOM 3603 C CA . VAL A 1 438 ? 28.224 -4.289 -21.526 1.00 91.44 438 VAL A CA 1
ATOM 3604 C C . VAL A 1 438 ? 28.090 -5.051 -20.213 1.00 91.44 438 VAL A C 1
ATOM 3606 O O . VAL A 1 438 ? 29.080 -5.259 -19.504 1.00 91.44 438 VAL A O 1
ATOM 3609 N N . SER A 1 439 ? 26.861 -5.483 -19.925 1.00 89.62 439 SER A N 1
ATOM 3610 C CA . SER A 1 439 ? 26.508 -6.339 -18.792 1.00 89.62 439 SER A CA 1
ATOM 3611 C C . SER A 1 439 ? 26.865 -7.799 -19.074 1.00 89.62 439 SER A C 1
ATOM 3613 O O . SER A 1 439 ? 27.001 -8.191 -20.229 1.00 89.62 439 SER A O 1
ATOM 3615 N N . TYR A 1 440 ? 27.018 -8.601 -18.022 1.00 92.88 440 TYR A N 1
ATOM 3616 C CA . TYR A 1 440 ? 27.401 -10.009 -18.130 1.00 92.88 440 TYR A CA 1
ATOM 3617 C C . TYR A 1 440 ? 26.396 -10.825 -18.964 1.00 92.88 440 TYR A C 1
ATOM 3619 O O . TYR A 1 440 ? 25.204 -10.845 -18.662 1.00 92.88 440 TYR A O 1
ATOM 3627 N N . VAL A 1 441 ? 26.893 -11.516 -19.995 1.00 93.88 441 VAL A N 1
ATOM 3628 C CA . VAL A 1 441 ? 26.103 -12.341 -20.936 1.00 93.88 441 VAL A CA 1
ATOM 3629 C C . VAL A 1 441 ? 26.328 -13.849 -20.742 1.00 93.88 441 VAL A C 1
ATOM 3631 O O . VAL A 1 441 ? 25.897 -14.657 -21.564 1.00 93.88 441 VAL A O 1
ATOM 3634 N N . GLY A 1 442 ? 26.973 -14.230 -19.637 1.00 94.19 442 GLY A N 1
ATOM 3635 C CA . GLY A 1 442 ? 27.470 -15.583 -19.405 1.00 94.19 442 GLY A CA 1
ATOM 3636 C C . GLY A 1 442 ? 28.888 -15.788 -19.934 1.00 94.19 442 GLY A C 1
ATOM 3637 O O . GLY A 1 442 ? 29.419 -14.957 -20.671 1.00 94.19 442 GLY A O 1
ATOM 3638 N N . ASP A 1 443 ? 29.478 -16.917 -19.561 1.00 92.88 443 ASP A N 1
ATOM 3639 C CA . ASP A 1 443 ? 30.772 -17.370 -20.060 1.00 92.88 443 ASP A CA 1
ATOM 3640 C C . ASP A 1 443 ? 30.580 -17.913 -21.481 1.00 92.88 443 ASP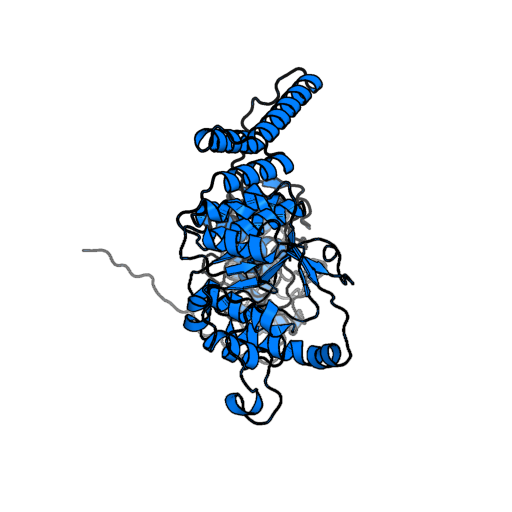 A C 1
ATOM 3642 O O . ASP A 1 443 ? 30.083 -19.030 -21.677 1.00 92.88 443 ASP A O 1
ATOM 3646 N N . ILE A 1 444 ? 30.883 -17.064 -22.463 1.00 93.12 444 ILE A N 1
ATOM 3647 C CA . ILE A 1 444 ? 30.737 -17.320 -23.897 1.00 93.12 444 ILE A CA 1
ATOM 3648 C C . ILE A 1 444 ? 31.959 -16.786 -24.647 1.00 9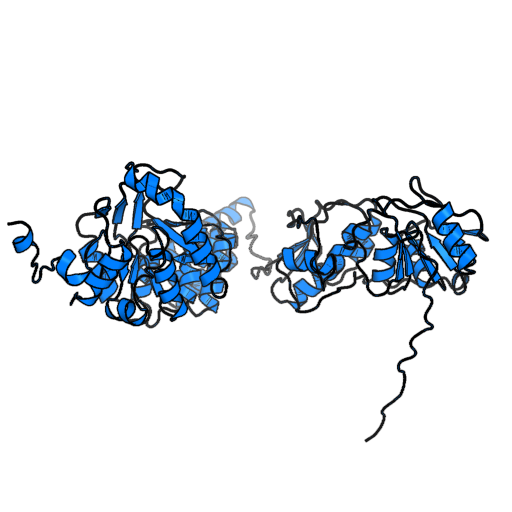3.12 444 ILE A C 1
ATOM 3650 O O . ILE A 1 444 ? 32.496 -15.736 -24.281 1.00 93.12 444 ILE A O 1
ATOM 3654 N N . SER A 1 445 ? 32.385 -17.484 -25.700 1.00 93.25 445 SER A N 1
ATOM 3655 C CA . SER A 1 445 ? 33.472 -17.040 -26.579 1.00 93.25 445 SER A CA 1
ATOM 3656 C C . SER A 1 445 ? 33.037 -16.845 -28.034 1.00 93.25 445 SER A C 1
ATOM 3658 O O . SER A 1 445 ? 32.024 -17.377 -28.495 1.00 93.25 445 SER A O 1
ATOM 3660 N N . SER A 1 446 ? 33.842 -16.086 -28.781 1.00 95.25 446 SER A N 1
ATOM 3661 C CA . SER A 1 446 ? 33.695 -15.939 -30.230 1.00 95.25 446 SER A CA 1
ATOM 3662 C C . SER A 1 446 ? 33.732 -17.285 -30.957 1.00 95.25 446 SER A C 1
ATOM 3664 O O . SER A 1 446 ? 32.909 -17.518 -31.844 1.00 95.25 446 SER A O 1
ATOM 3666 N N . GLU A 1 447 ? 34.624 -18.207 -30.566 1.00 93.94 447 GLU A N 1
ATOM 3667 C CA . GLU A 1 447 ? 34.741 -19.508 -31.240 1.00 93.94 447 GLU A CA 1
ATOM 3668 C C . GLU A 1 447 ? 33.479 -20.365 -31.083 1.00 93.94 447 GLU A C 1
ATOM 3670 O O . GLU A 1 447 ? 33.098 -21.085 -32.010 1.00 93.94 447 GLU A O 1
ATOM 3675 N N . GLU A 1 448 ? 32.810 -20.289 -29.930 1.00 93.19 448 GLU A N 1
ATOM 3676 C CA . GLU A 1 448 ? 31.562 -21.014 -29.671 1.00 93.19 448 GLU A CA 1
ATOM 3677 C C . GLU A 1 448 ? 30.426 -20.515 -30.570 1.00 93.19 448 GLU A C 1
ATOM 3679 O O . GLU A 1 448 ? 29.695 -21.318 -31.159 1.00 93.19 448 GLU A O 1
ATOM 3684 N N . ILE A 1 449 ? 30.314 -19.193 -30.734 1.00 95.25 449 ILE A N 1
ATOM 3685 C CA . ILE A 1 449 ? 29.328 -18.569 -31.624 1.00 95.25 449 ILE A CA 1
ATOM 3686 C C . ILE A 1 449 ? 29.623 -18.942 -33.075 1.00 95.25 449 ILE A C 1
ATOM 3688 O O . ILE A 1 449 ? 28.729 -19.400 -33.786 1.00 95.25 449 ILE A O 1
ATOM 3692 N N . GLU A 1 450 ? 30.876 -18.836 -33.517 1.00 94.25 450 GLU A N 1
ATOM 3693 C CA . GLU A 1 450 ? 31.252 -19.246 -34.870 1.00 94.25 450 GLU A CA 1
ATOM 3694 C C . GLU A 1 450 ? 30.987 -20.726 -35.141 1.00 94.25 450 GLU A C 1
ATOM 3696 O O . GLU A 1 450 ? 30.494 -21.090 -36.210 1.00 94.25 450 GLU A O 1
ATOM 3701 N N . SER A 1 451 ? 31.318 -21.595 -34.184 1.00 92.25 451 SER A N 1
ATOM 3702 C CA . SER A 1 451 ? 31.044 -23.026 -34.279 1.00 92.25 451 SER A CA 1
ATOM 3703 C C . SER A 1 451 ? 29.549 -23.272 -34.457 1.00 92.25 451 SER A C 1
ATOM 3705 O O . SER A 1 451 ? 29.144 -24.025 -35.345 1.00 92.25 451 SER A O 1
ATOM 3707 N N . PHE A 1 452 ? 28.708 -22.590 -33.676 1.00 92.12 452 PHE A N 1
ATOM 3708 C CA . PHE A 1 452 ? 27.262 -22.665 -33.835 1.00 92.12 452 PHE A CA 1
ATOM 3709 C C . PHE A 1 452 ? 26.813 -22.228 -35.237 1.00 92.12 452 PHE A C 1
ATOM 3711 O O . PHE A 1 452 ? 26.055 -22.956 -35.884 1.00 92.12 452 PHE A O 1
ATOM 3718 N N . LEU A 1 453 ? 27.287 -21.078 -35.724 1.00 94.75 453 LEU A N 1
ATOM 3719 C CA . LEU A 1 453 ? 26.915 -20.548 -37.039 1.00 94.75 453 LEU A CA 1
ATOM 3720 C C . LEU A 1 453 ? 27.313 -21.510 -38.166 1.00 94.75 453 LEU A C 1
ATOM 3722 O O . LEU A 1 453 ? 26.470 -21.855 -38.997 1.00 94.75 453 LEU A O 1
ATOM 3726 N N . ARG A 1 454 ? 28.552 -22.025 -38.138 1.00 93.69 454 ARG A N 1
ATOM 3727 C CA . ARG A 1 454 ? 29.057 -23.020 -39.101 1.00 93.69 454 ARG A CA 1
ATOM 3728 C C . ARG A 1 454 ? 28.214 -24.294 -39.100 1.00 93.69 454 ARG A C 1
ATOM 3730 O O . ARG A 1 454 ? 27.778 -24.739 -40.158 1.00 93.69 454 ARG A O 1
ATOM 3737 N N . ASN A 1 455 ? 27.937 -24.848 -37.919 1.00 91.88 455 ASN A N 1
ATOM 3738 C CA . ASN A 1 455 ? 27.181 -26.096 -37.770 1.00 91.88 455 ASN A CA 1
ATOM 3739 C C . ASN A 1 455 ? 25.712 -25.978 -38.198 1.00 91.88 455 ASN A C 1
ATOM 3741 O O . ASN A 1 455 ? 25.088 -26.986 -38.517 1.00 91.88 455 ASN A O 1
ATOM 3745 N N . ASN A 1 456 ? 25.153 -24.767 -38.191 1.00 91.38 456 ASN A N 1
ATOM 3746 C CA . ASN A 1 456 ? 23.779 -24.508 -38.622 1.00 91.38 456 ASN A CA 1
ATOM 3747 C C . ASN A 1 456 ? 23.706 -23.865 -40.015 1.00 91.38 456 ASN A C 1
ATOM 3749 O O . ASN A 1 456 ? 22.623 -23.457 -40.431 1.00 91.38 456 ASN A O 1
ATOM 3753 N N . HIS A 1 457 ? 24.833 -23.776 -40.732 1.00 94.94 457 HIS A N 1
ATOM 3754 C CA . HIS A 1 457 ? 24.931 -23.164 -42.059 1.00 94.94 457 HIS A CA 1
ATOM 3755 C C . HIS A 1 457 ? 24.366 -21.731 -42.117 1.00 94.94 457 HIS A C 1
ATOM 3757 O O . HIS A 1 457 ? 23.730 -21.336 -43.094 1.00 94.94 457 HIS A O 1
ATOM 3763 N N . ILE A 1 458 ? 24.587 -20.948 -41.057 1.00 95.44 458 ILE A N 1
ATOM 3764 C CA . ILE A 1 458 ? 24.162 -19.548 -40.979 1.00 95.44 458 ILE A CA 1
ATOM 3765 C C . ILE A 1 458 ? 25.312 -18.666 -41.464 1.00 95.44 458 ILE A C 1
ATOM 3767 O O . ILE A 1 458 ? 26.335 -18.551 -40.794 1.00 95.44 458 ILE A O 1
ATOM 3771 N N . HIS A 1 459 ? 25.122 -18.021 -42.615 1.00 97.50 459 HIS A N 1
ATOM 3772 C CA . HIS A 1 459 ? 26.052 -17.020 -43.138 1.00 97.50 459 HIS A CA 1
ATOM 3773 C C . HIS A 1 459 ? 25.672 -15.623 -42.645 1.00 97.50 459 HIS A C 1
ATOM 3775 O O . HIS A 1 459 ? 24.553 -15.162 -42.887 1.00 97.50 459 HIS A O 1
ATOM 3781 N N . VAL A 1 460 ? 26.589 -14.951 -41.948 1.00 98.25 460 VAL A N 1
ATOM 3782 C CA . VAL A 1 460 ? 26.384 -13.584 -41.458 1.00 98.25 460 VAL A CA 1
ATOM 3783 C C . VAL A 1 460 ? 26.807 -12.604 -42.540 1.00 98.25 460 VAL A C 1
ATOM 3785 O O . VAL A 1 460 ? 27.981 -12.456 -42.846 1.00 98.25 460 VAL A O 1
ATOM 3788 N N . THR A 1 461 ? 25.844 -11.883 -43.100 1.00 98.38 461 THR A N 1
ATOM 3789 C CA . THR A 1 461 ? 26.148 -10.872 -44.123 1.00 98.38 461 THR A CA 1
ATOM 3790 C C . THR A 1 461 ? 26.763 -9.612 -43.513 1.00 98.38 461 THR A C 1
ATOM 3792 O O . THR A 1 461 ? 27.640 -8.990 -44.100 1.00 98.38 461 THR A O 1
ATOM 3795 N N . HIS A 1 462 ? 26.316 -9.225 -42.317 1.00 98.50 462 HIS A N 1
ATOM 3796 C CA . HIS A 1 462 ? 26.687 -7.960 -41.699 1.00 98.50 462 HIS A CA 1
ATOM 3797 C C . HIS A 1 462 ? 27.005 -8.171 -40.222 1.00 98.50 462 HIS A C 1
ATOM 3799 O O . HIS A 1 462 ? 26.157 -8.652 -39.472 1.00 98.50 462 HIS A O 1
ATOM 3805 N N . GLN A 1 463 ? 28.192 -7.760 -39.788 1.00 98.25 463 GLN A N 1
ATOM 3806 C CA . GLN A 1 463 ? 28.533 -7.668 -38.369 1.00 98.25 463 GLN A CA 1
ATOM 3807 C C . GLN A 1 463 ? 28.524 -6.204 -37.929 1.00 98.25 463 GLN A C 1
ATOM 3809 O O . GLN A 1 463 ? 29.093 -5.344 -38.603 1.00 98.25 463 GLN A O 1
ATOM 3814 N N . MET A 1 464 ? 27.902 -5.904 -36.792 1.00 98.38 464 MET A N 1
ATOM 3815 C CA . MET A 1 464 ? 27.949 -4.564 -36.212 1.00 98.38 464 MET A CA 1
ATOM 3816 C C . MET A 1 464 ? 29.381 -4.194 -35.818 1.00 98.38 464 MET A C 1
ATOM 3818 O O . MET A 1 464 ? 30.144 -5.025 -35.326 1.00 98.38 464 MET A O 1
ATOM 3822 N N . LYS A 1 465 ? 29.748 -2.922 -36.009 1.00 97.31 465 LYS A N 1
ATOM 3823 C CA . LYS A 1 465 ? 31.032 -2.378 -35.548 1.00 97.31 465 LYS A CA 1
ATOM 3824 C C . LYS A 1 465 ? 31.258 -2.713 -34.070 1.00 97.31 465 LYS A C 1
ATOM 3826 O O . LYS A 1 465 ? 30.368 -2.536 -33.242 1.00 97.31 465 LYS A O 1
ATOM 3831 N N . LEU A 1 466 ? 32.476 -3.148 -33.762 1.00 97.19 466 LEU A N 1
ATOM 3832 C CA . LEU A 1 466 ? 32.850 -3.609 -32.431 1.00 97.19 466 LEU A CA 1
ATOM 3833 C C . LEU A 1 466 ? 33.004 -2.461 -31.432 1.00 97.19 466 LEU A C 1
ATOM 3835 O O . LEU A 1 466 ? 33.527 -1.389 -31.757 1.00 97.19 466 LEU A O 1
ATOM 3839 N N . TRP A 1 467 ? 32.588 -2.737 -30.204 1.00 92.31 467 TRP A N 1
ATOM 3840 C CA . TRP A 1 467 ? 32.873 -1.971 -28.997 1.00 92.31 467 TRP A CA 1
ATOM 3841 C C . TRP A 1 467 ? 33.905 -2.706 -28.134 1.00 92.31 467 TRP A C 1
ATOM 3843 O O . TRP A 1 467 ? 34.382 -3.783 -28.491 1.00 92.31 467 TRP A O 1
ATOM 3853 N N . GLU A 1 468 ? 34.257 -2.117 -26.991 1.00 92.25 468 GLU A N 1
ATOM 3854 C CA . GLU A 1 468 ? 35.272 -2.648 -26.074 1.00 92.25 468 GLU A CA 1
ATOM 3855 C C . GLU A 1 468 ? 34.999 -4.103 -25.660 1.00 92.25 468 GLU A C 1
ATOM 3857 O O . GLU A 1 468 ? 35.888 -4.945 -25.745 1.00 92.25 468 GLU A O 1
ATOM 3862 N N . LYS A 1 469 ? 33.757 -4.413 -25.266 1.00 95.19 469 LYS A N 1
ATOM 3863 C CA . LYS A 1 469 ? 33.322 -5.774 -24.935 1.00 95.19 469 LYS A CA 1
ATOM 3864 C C . LYS A 1 469 ? 32.490 -6.347 -26.073 1.00 95.19 469 LYS A C 1
ATOM 3866 O O . LYS A 1 469 ? 31.417 -5.828 -26.392 1.00 95.19 469 LYS A O 1
ATOM 3871 N N . ASN A 1 470 ? 32.986 -7.423 -26.672 1.00 96.81 470 ASN A N 1
ATOM 3872 C CA . ASN A 1 470 ? 32.337 -8.078 -27.795 1.00 96.81 470 ASN A CA 1
ATOM 3873 C C . ASN A 1 470 ? 32.705 -9.568 -27.884 1.00 96.81 470 ASN A C 1
ATOM 3875 O O . ASN A 1 470 ? 33.696 -10.003 -27.300 1.00 96.81 470 ASN A O 1
ATOM 3879 N N . CYS A 1 471 ? 31.909 -10.320 -28.641 1.00 96.50 471 CYS A N 1
ATOM 3880 C CA . CYS A 1 471 ? 32.225 -11.670 -29.112 1.00 96.50 471 CYS A CA 1
ATOM 3881 C C . CYS A 1 471 ? 32.203 -11.692 -30.648 1.00 96.50 471 CYS A C 1
ATOM 3883 O O . CYS A 1 471 ? 31.339 -12.314 -31.258 1.00 96.50 471 CYS A O 1
ATOM 3885 N N . ALA A 1 472 ? 33.097 -10.934 -31.286 1.00 96.94 472 ALA A N 1
ATOM 3886 C CA . ALA A 1 472 ? 33.140 -10.826 -32.744 1.00 96.94 472 ALA A CA 1
ATOM 3887 C C . ALA A 1 472 ? 33.406 -12.173 -33.430 1.00 96.94 472 ALA A C 1
ATOM 3889 O O . ALA A 1 472 ? 34.169 -12.986 -32.914 1.00 96.94 472 ALA A O 1
ATOM 3890 N N . ILE A 1 473 ? 32.838 -12.362 -34.617 1.00 97.19 473 ILE A N 1
ATOM 3891 C CA . ILE A 1 473 ? 33.182 -13.459 -35.530 1.00 97.19 473 ILE A CA 1
ATOM 3892 C C . ILE A 1 473 ? 34.069 -12.943 -36.670 1.00 97.19 473 ILE A C 1
ATOM 3894 O O . ILE A 1 473 ? 34.073 -11.744 -36.962 1.00 97.19 473 ILE A O 1
ATOM 3898 N N . GLU A 1 474 ? 34.788 -13.846 -37.330 1.00 95.25 474 GLU A N 1
ATOM 3899 C CA . GLU A 1 474 ? 35.697 -13.567 -38.447 1.00 95.25 474 GLU A CA 1
ATOM 3900 C C . GLU A 1 474 ? 35.031 -13.737 -39.820 1.00 95.25 474 GLU A C 1
ATOM 3902 O O . GLU A 1 474 ? 35.382 -13.039 -40.769 1.00 95.25 474 GLU A O 1
ATOM 3907 N N . TYR A 1 475 ? 34.048 -14.637 -39.935 1.00 93.56 475 TYR A N 1
ATOM 3908 C CA . TYR A 1 475 ? 33.425 -14.999 -41.214 1.00 93.56 475 TYR A CA 1
ATOM 3909 C C . TYR A 1 475 ? 32.108 -14.245 -41.443 1.00 93.56 475 TYR A C 1
ATOM 3911 O O . TYR A 1 475 ? 31.042 -14.687 -41.009 1.00 93.56 475 TYR A O 1
ATOM 3919 N N . TYR A 1 476 ? 32.196 -13.106 -42.134 1.00 96.88 476 TYR A N 1
ATOM 3920 C CA . TYR A 1 476 ? 31.063 -12.266 -42.532 1.00 96.88 476 TYR A CA 1
ATOM 3921 C C . TYR A 1 476 ? 31.400 -11.414 -43.772 1.00 96.88 476 TYR A C 1
ATOM 3923 O O . TYR A 1 476 ? 32.576 -11.246 -44.093 1.00 96.88 476 TYR A O 1
ATOM 3931 N N . ASP A 1 477 ? 30.398 -10.856 -44.467 1.00 97.50 477 ASP A N 1
ATOM 3932 C CA . ASP A 1 477 ? 30.650 -10.109 -45.718 1.00 97.50 477 ASP A CA 1
ATOM 3933 C C . ASP A 1 477 ? 31.106 -8.661 -45.481 1.00 97.50 477 ASP A C 1
ATOM 3935 O O . ASP A 1 477 ? 32.035 -8.181 -46.131 1.00 97.50 477 ASP A O 1
ATOM 3939 N N . THR A 1 478 ? 30.443 -7.928 -44.579 1.00 97.44 478 THR A N 1
ATOM 3940 C CA . THR A 1 478 ? 30.751 -6.508 -44.342 1.00 97.44 478 THR A CA 1
ATOM 3941 C C . THR A 1 478 ? 30.491 -6.045 -42.906 1.00 97.44 478 THR A C 1
ATOM 3943 O O . THR A 1 478 ? 29.722 -6.648 -42.155 1.00 97.44 478 THR A O 1
ATOM 3946 N N . ILE A 1 479 ? 31.128 -4.937 -42.514 1.00 97.69 479 ILE A N 1
ATOM 3947 C CA . ILE A 1 479 ? 30.910 -4.283 -41.216 1.00 97.69 479 ILE A CA 1
ATOM 3948 C C . ILE A 1 479 ? 29.818 -3.223 -41.356 1.00 97.69 479 ILE A C 1
ATOM 3950 O O . ILE A 1 479 ? 29.922 -2.314 -42.181 1.00 97.69 479 ILE A O 1
ATOM 3954 N N . LEU A 1 480 ? 28.820 -3.273 -40.476 1.00 96.25 480 LEU A N 1
ATOM 3955 C CA . LEU A 1 480 ? 27.744 -2.295 -40.395 1.00 96.25 480 LEU A CA 1
ATOM 3956 C C . LEU A 1 480 ? 28.031 -1.267 -39.290 1.00 96.25 480 LEU A C 1
ATOM 3958 O O . LEU A 1 480 ? 28.368 -1.611 -38.155 1.00 96.25 480 LEU A O 1
ATOM 3962 N N . ARG A 1 481 ? 27.913 0.020 -39.630 1.00 96.06 481 ARG A N 1
ATOM 3963 C CA . ARG A 1 481 ? 28.083 1.151 -38.708 1.00 96.06 481 ARG A CA 1
ATOM 3964 C C . ARG A 1 481 ? 26.774 1.913 -38.573 1.00 96.06 481 ARG A C 1
ATOM 3966 O O . ARG A 1 481 ? 26.052 2.075 -39.553 1.00 96.06 481 ARG A O 1
ATOM 3973 N N . THR A 1 482 ? 26.507 2.387 -37.367 1.00 93.88 482 THR A N 1
ATOM 3974 C CA . THR A 1 482 ? 25.348 3.217 -37.039 1.00 93.88 482 THR A CA 1
ATOM 3975 C C . THR A 1 482 ? 25.832 4.419 -36.251 1.00 93.88 482 THR A C 1
ATOM 3977 O O . THR A 1 482 ? 26.578 4.255 -35.284 1.00 93.88 482 THR A O 1
ATOM 3980 N N . ASP A 1 483 ? 25.401 5.607 -36.659 1.00 88.88 483 ASP A N 1
ATOM 3981 C CA . ASP A 1 483 ? 25.819 6.869 -36.038 1.00 88.88 483 ASP A CA 1
ATOM 3982 C C . ASP A 1 483 ? 24.849 7.334 -34.937 1.00 88.88 483 ASP A C 1
ATOM 3984 O O . ASP A 1 483 ? 25.127 8.297 -34.227 1.00 88.88 483 ASP A O 1
ATOM 3988 N N . SER A 1 484 ? 23.715 6.645 -34.787 1.00 92.94 484 SER A N 1
ATOM 3989 C CA . SER A 1 484 ? 22.684 6.918 -33.786 1.00 92.94 484 SER A CA 1
ATOM 3990 C C . SER A 1 484 ? 21.941 5.641 -33.393 1.00 92.94 484 SER A C 1
ATOM 3992 O O . SER A 1 484 ? 21.954 4.641 -34.125 1.00 92.94 484 SER A O 1
ATOM 3994 N N . LEU A 1 485 ? 21.251 5.676 -32.252 1.00 93.88 485 LEU A N 1
ATOM 3995 C CA . LEU A 1 485 ? 20.350 4.598 -31.844 1.00 93.88 485 LEU A CA 1
ATOM 3996 C C . LEU A 1 485 ? 19.176 4.453 -32.823 1.00 93.88 485 LEU A C 1
ATOM 3998 O O . LEU A 1 485 ? 18.727 3.341 -33.084 1.00 93.88 485 LEU A O 1
ATOM 4002 N N . GLU A 1 486 ? 18.705 5.554 -33.411 1.00 93.38 486 GLU A N 1
ATOM 4003 C CA . GLU A 1 486 ? 17.653 5.510 -34.432 1.00 93.38 486 GLU A CA 1
ATOM 4004 C C . GLU A 1 486 ? 18.091 4.712 -35.669 1.00 93.38 486 GLU A C 1
ATOM 4006 O O . GLU A 1 486 ? 17.360 3.824 -36.110 1.00 93.38 486 GLU A O 1
ATOM 4011 N N . GLU A 1 487 ? 19.303 4.947 -36.184 1.00 95.06 487 GLU A N 1
ATOM 4012 C CA . GLU A 1 487 ? 19.860 4.146 -37.281 1.00 95.06 487 GLU A CA 1
ATOM 4013 C C . GLU A 1 487 ? 20.002 2.673 -36.891 1.00 95.06 487 GLU A C 1
ATOM 4015 O O . GLU A 1 487 ? 19.715 1.787 -37.697 1.00 95.06 487 GLU A O 1
ATOM 4020 N N . PHE A 1 488 ? 20.369 2.382 -35.642 1.00 96.69 488 PHE A N 1
ATOM 4021 C CA . PHE A 1 488 ? 20.437 1.004 -35.166 1.00 96.69 488 PHE A CA 1
ATOM 4022 C C . PHE A 1 488 ? 19.062 0.323 -35.108 1.00 96.69 488 PHE A C 1
ATOM 4024 O O . PHE A 1 488 ? 18.916 -0.805 -35.582 1.00 96.69 488 PHE A O 1
ATOM 4031 N N . CYS A 1 489 ? 18.017 1.017 -34.652 1.00 97.06 489 CYS A N 1
ATOM 4032 C CA . CYS A 1 489 ? 16.641 0.519 -34.729 1.00 97.06 489 CYS A CA 1
ATOM 4033 C C . CYS A 1 489 ? 16.208 0.249 -36.180 1.00 97.06 489 CYS A C 1
ATOM 4035 O O . CYS A 1 489 ? 15.549 -0.758 -36.456 1.00 97.06 489 CYS A O 1
ATOM 4037 N N . ARG A 1 490 ? 16.613 1.110 -37.126 1.00 96.81 490 ARG A N 1
ATOM 4038 C CA . ARG A 1 490 ? 16.363 0.913 -38.564 1.00 96.81 490 ARG A CA 1
ATOM 4039 C C . ARG A 1 490 ? 17.085 -0.317 -39.108 1.00 96.81 490 ARG A C 1
ATOM 4041 O O . ARG A 1 490 ? 16.520 -1.020 -39.938 1.00 96.81 490 ARG A O 1
ATOM 4048 N N . VAL A 1 491 ? 18.289 -0.627 -38.637 1.00 97.75 491 VAL A N 1
ATOM 4049 C CA . VAL A 1 491 ? 18.983 -1.880 -38.982 1.00 97.75 491 VAL A CA 1
ATOM 4050 C C . VAL A 1 491 ? 18.200 -3.087 -38.463 1.00 97.75 491 VAL A C 1
ATOM 4052 O O . VAL A 1 491 ? 17.903 -4.000 -39.236 1.00 97.75 491 VAL A O 1
ATOM 4055 N N . ILE A 1 492 ? 17.800 -3.064 -37.186 1.00 97.69 492 ILE A N 1
ATOM 4056 C CA . ILE A 1 492 ? 17.069 -4.161 -36.532 1.00 97.69 492 ILE A CA 1
ATOM 4057 C C . ILE A 1 492 ? 15.761 -4.480 -37.264 1.00 97.69 492 ILE A C 1
ATOM 4059 O O . ILE A 1 492 ? 15.521 -5.640 -37.602 1.00 97.69 492 ILE A O 1
ATOM 4063 N N . ILE A 1 493 ? 14.929 -3.471 -37.546 1.00 96.62 493 ILE A N 1
ATOM 4064 C CA . ILE A 1 493 ? 13.629 -3.689 -38.205 1.00 96.62 493 ILE A CA 1
ATOM 4065 C C . ILE A 1 493 ? 13.779 -4.202 -39.645 1.00 96.62 493 ILE A C 1
ATOM 4067 O O . ILE A 1 493 ? 12.879 -4.865 -40.157 1.00 96.62 493 ILE A O 1
ATOM 4071 N N . SER A 1 494 ? 14.908 -3.911 -40.294 1.00 97.25 494 SER A N 1
ATOM 4072 C CA . SER A 1 494 ? 15.085 -4.153 -41.729 1.00 97.25 494 SER A CA 1
ATOM 4073 C C . SER A 1 494 ? 15.777 -5.459 -42.050 1.00 97.25 494 SER A C 1
ATOM 4075 O O . SER A 1 494 ? 15.492 -6.037 -43.090 1.00 97.25 494 SER A O 1
ATOM 4077 N N . CYS A 1 495 ? 16.674 -5.926 -41.180 1.00 97.81 495 CYS A N 1
ATOM 4078 C CA . CYS A 1 495 ? 17.389 -7.172 -41.415 1.00 97.81 495 CYS A CA 1
ATOM 4079 C C . CYS A 1 495 ? 16.417 -8.347 -41.574 1.00 97.81 495 CYS A C 1
ATOM 4081 O O . CYS A 1 495 ? 15.389 -8.412 -40.896 1.00 97.81 495 CYS A O 1
ATOM 4083 N N . ARG A 1 496 ? 16.751 -9.323 -42.419 1.00 97.81 496 ARG A N 1
ATOM 4084 C CA . ARG A 1 496 ? 16.017 -10.592 -42.512 1.00 97.81 496 ARG A CA 1
ATOM 4085 C C . ARG A 1 496 ? 16.079 -11.339 -41.187 1.00 97.81 496 ARG A C 1
ATOM 4087 O O . ARG A 1 496 ? 15.051 -11.756 -40.652 1.00 97.81 496 ARG A O 1
ATOM 4094 N N . GLN A 1 497 ? 17.279 -11.447 -40.623 1.00 98.19 497 GLN A N 1
ATOM 4095 C CA . GLN A 1 497 ? 17.550 -12.185 -39.395 1.00 98.19 497 GLN A CA 1
ATOM 4096 C C . GLN A 1 497 ? 18.504 -11.400 -38.499 1.00 98.19 497 GLN A C 1
ATOM 4098 O O . GLN A 1 497 ? 19.545 -10.940 -38.963 1.00 98.19 497 GLN A O 1
ATOM 4103 N N . LEU A 1 498 ? 18.149 -11.297 -37.217 1.00 98.69 498 LEU A N 1
ATOM 4104 C CA . LEU A 1 498 ? 18.990 -10.696 -36.192 1.00 98.69 498 LEU A CA 1
ATOM 4105 C C . LEU A 1 498 ? 19.597 -11.785 -35.306 1.00 98.69 498 LEU A C 1
ATOM 4107 O O . LEU A 1 498 ? 18.889 -12.640 -34.766 1.00 98.69 498 LEU A O 1
ATOM 4111 N N . LEU A 1 499 ? 20.911 -11.721 -35.151 1.00 98.62 499 LEU A N 1
ATOM 4112 C CA . LEU A 1 499 ? 21.710 -12.497 -34.218 1.00 98.62 499 LEU A CA 1
ATOM 4113 C C . LEU A 1 499 ? 22.290 -11.510 -33.205 1.00 98.62 499 LEU A C 1
ATOM 4115 O O . LEU A 1 499 ? 22.811 -10.465 -33.592 1.00 98.62 499 LEU A O 1
ATOM 4119 N N . CYS A 1 500 ? 22.223 -11.813 -31.918 1.00 98.19 500 CYS A N 1
ATOM 4120 C CA . CYS A 1 500 ? 22.845 -10.968 -30.901 1.00 98.19 500 CYS A CA 1
ATOM 4121 C C . CYS A 1 500 ? 23.182 -11.774 -29.651 1.00 98.19 500 CYS A C 1
ATOM 4123 O O . CYS A 1 500 ? 22.751 -12.917 -29.494 1.00 98.19 500 CYS A O 1
ATOM 4125 N N . LEU A 1 501 ? 23.969 -11.184 -28.760 1.00 97.69 501 LEU A N 1
ATOM 4126 C CA . LEU A 1 501 ? 24.120 -11.695 -27.401 1.00 97.69 501 LEU A CA 1
ATOM 4127 C C . LEU A 1 501 ? 22.872 -11.361 -26.576 1.00 97.69 501 LEU A C 1
ATOM 4129 O O . LEU A 1 501 ? 22.071 -10.509 -26.964 1.00 97.69 501 LEU A O 1
ATOM 4133 N N . SER A 1 502 ? 22.720 -11.977 -25.403 1.00 95.69 502 SER A N 1
ATOM 4134 C CA . SER A 1 502 ? 21.692 -11.601 -24.424 1.00 95.69 502 SER A CA 1
ATOM 4135 C C . SER A 1 502 ? 22.008 -10.258 -23.747 1.00 95.69 502 SER A C 1
ATOM 4137 O O . SER A 1 502 ? 22.188 -10.165 -22.532 1.00 95.69 502 SER A O 1
ATOM 4139 N N . SER A 1 503 ? 22.101 -9.219 -24.570 1.00 95.31 503 SER A N 1
ATOM 4140 C CA . SER A 1 503 ? 22.465 -7.846 -24.259 1.00 95.31 503 SER A CA 1
ATOM 4141 C C . SER A 1 503 ? 21.259 -6.914 -24.437 1.00 95.31 503 SER A C 1
ATOM 4143 O O . SER A 1 503 ? 20.139 -7.352 -24.707 1.00 95.31 503 SER A O 1
ATOM 4145 N N . GLY A 1 504 ? 21.484 -5.601 -24.318 1.00 95.56 504 GLY A N 1
ATOM 4146 C CA . GLY A 1 504 ? 20.450 -4.596 -24.582 1.00 95.56 504 GLY A CA 1
ATOM 4147 C C . GLY A 1 504 ? 19.860 -4.672 -25.996 1.00 95.56 504 GLY A C 1
ATOM 4148 O O . GLY A 1 504 ? 18.708 -4.291 -26.180 1.00 95.56 504 GLY A O 1
ATOM 4149 N N . THR A 1 505 ? 20.600 -5.216 -26.968 1.00 97.38 505 THR A N 1
ATOM 4150 C CA . THR A 1 505 ? 20.124 -5.426 -28.344 1.00 97.38 505 THR A CA 1
ATOM 4151 C C . THR A 1 505 ? 18.985 -6.434 -28.407 1.00 97.38 505 THR A C 1
ATOM 4153 O O . THR A 1 505 ? 18.024 -6.201 -29.136 1.00 97.38 505 THR A O 1
ATOM 4156 N N . ALA A 1 506 ? 19.031 -7.502 -27.603 1.00 97.94 506 ALA A N 1
ATOM 4157 C CA . ALA A 1 506 ? 17.924 -8.448 -27.507 1.00 97.94 506 ALA A CA 1
ATOM 4158 C C . ALA A 1 506 ? 16.666 -7.742 -26.973 1.00 97.94 506 ALA A C 1
ATOM 4160 O O . ALA A 1 506 ? 15.628 -7.750 -27.623 1.00 97.94 506 ALA A O 1
ATOM 4161 N N . THR A 1 507 ? 16.763 -7.022 -25.851 1.00 97.75 507 THR A N 1
ATOM 4162 C CA . THR A 1 507 ? 15.611 -6.287 -25.296 1.00 97.75 507 THR A CA 1
ATOM 4163 C C . THR A 1 507 ? 15.067 -5.230 -26.268 1.00 97.75 507 THR A C 1
ATOM 4165 O O . THR A 1 507 ? 13.855 -5.054 -26.378 1.00 97.75 507 THR A O 1
ATOM 4168 N N . LEU A 1 508 ? 15.942 -4.550 -27.015 1.00 97.62 508 LEU A N 1
ATOM 4169 C CA . LEU A 1 508 ? 15.544 -3.583 -28.040 1.00 97.62 508 LEU A CA 1
ATOM 4170 C C . LEU A 1 508 ? 14.834 -4.250 -29.226 1.00 97.62 508 LEU A C 1
ATOM 4172 O O . LEU A 1 508 ? 13.824 -3.737 -29.704 1.00 97.62 508 LEU A O 1
ATOM 4176 N N . ALA A 1 509 ? 15.320 -5.407 -29.680 1.00 98.19 509 ALA A N 1
ATOM 4177 C CA . ALA A 1 509 ? 14.683 -6.182 -30.738 1.00 98.19 509 ALA A CA 1
ATOM 4178 C C . ALA A 1 509 ? 13.284 -6.659 -30.329 1.00 98.19 509 ALA A C 1
ATOM 4180 O O . ALA A 1 509 ? 12.351 -6.542 -31.125 1.00 98.19 509 ALA A O 1
ATOM 4181 N N . ALA A 1 510 ? 13.117 -7.113 -29.081 1.00 98.12 510 ALA A N 1
ATOM 4182 C CA . ALA A 1 510 ? 11.810 -7.428 -28.511 1.00 98.12 510 ALA A CA 1
ATOM 4183 C C . ALA A 1 510 ? 10.860 -6.222 -28.570 1.00 98.12 510 ALA A C 1
ATOM 4185 O O . ALA A 1 510 ? 9.744 -6.353 -29.066 1.00 98.12 510 ALA A O 1
ATOM 4186 N N . ALA A 1 511 ? 11.333 -5.034 -28.175 1.00 97.56 511 ALA A N 1
ATOM 4187 C CA . ALA A 1 511 ? 10.517 -3.817 -28.162 1.00 97.56 511 ALA A CA 1
ATOM 4188 C C . ALA A 1 511 ? 10.095 -3.346 -29.564 1.00 97.56 511 ALA A C 1
ATOM 4190 O O . ALA A 1 511 ? 9.025 -2.767 -29.742 1.00 97.56 511 ALA A O 1
ATOM 4191 N N . ILE A 1 512 ? 10.929 -3.614 -30.574 1.00 95.81 512 ILE A N 1
ATOM 4192 C CA . ILE A 1 512 ? 10.630 -3.364 -31.994 1.00 95.81 512 ILE A CA 1
ATOM 4193 C C . ILE A 1 512 ? 9.686 -4.437 -32.572 1.00 95.81 512 ILE A C 1
ATOM 4195 O O . ILE A 1 512 ? 9.078 -4.230 -33.622 1.00 95.81 512 ILE A O 1
ATOM 4199 N N . GLY A 1 513 ? 9.553 -5.590 -31.911 1.00 95.69 513 GLY A N 1
ATOM 4200 C CA . GLY A 1 513 ? 8.827 -6.745 -32.436 1.00 95.69 513 GLY A CA 1
ATOM 4201 C C . GLY A 1 513 ? 9.624 -7.538 -33.476 1.00 95.69 513 GLY A C 1
ATOM 4202 O O . GLY A 1 513 ? 9.033 -8.205 -34.326 1.00 95.69 513 GLY A O 1
ATOM 4203 N N . LYS A 1 514 ? 10.963 -7.488 -33.429 1.00 96.75 514 LYS A N 1
ATOM 4204 C CA . LYS A 1 514 ? 11.858 -8.269 -34.293 1.00 96.75 514 LYS A CA 1
ATOM 4205 C C . LYS A 1 514 ? 12.320 -9.548 -33.574 1.00 96.75 514 LYS A C 1
ATOM 4207 O O . LYS A 1 514 ? 13.072 -9.458 -32.605 1.00 96.75 514 LYS A O 1
ATOM 4212 N N . PRO A 1 515 ? 11.954 -10.753 -34.056 1.00 98.00 515 PRO A N 1
ATOM 4213 C CA . PRO A 1 515 ? 12.536 -11.994 -33.555 1.00 98.00 515 PRO A CA 1
ATOM 4214 C C . PRO A 1 515 ? 14.049 -12.032 -33.761 1.00 98.00 515 PRO A C 1
ATOM 4216 O O . PRO A 1 515 ? 14.547 -11.698 -34.841 1.00 98.00 515 PRO A O 1
ATOM 4219 N N . ALA A 1 516 ? 14.760 -12.496 -32.738 1.00 98.19 516 ALA A N 1
ATOM 4220 C CA . ALA A 1 516 ? 16.206 -12.636 -32.740 1.00 98.19 516 ALA A CA 1
ATOM 4221 C C . ALA A 1 516 ? 16.617 -14.033 -32.266 1.00 98.19 516 ALA A C 1
ATOM 4223 O O . ALA A 1 516 ? 15.927 -14.671 -31.462 1.00 98.19 516 ALA A O 1
ATOM 4224 N N . ILE A 1 517 ? 17.766 -14.491 -32.755 1.00 98.06 517 ILE A N 1
ATOM 4225 C CA . ILE A 1 517 ? 18.511 -15.580 -32.128 1.00 98.06 517 ILE A CA 1
ATOM 4226 C C . ILE A 1 517 ? 19.473 -14.934 -31.133 1.00 98.06 517 ILE A C 1
ATOM 4228 O O . ILE A 1 517 ? 20.319 -14.124 -31.514 1.00 98.06 517 ILE A O 1
ATOM 4232 N N . VAL A 1 518 ? 19.301 -15.276 -29.860 1.00 98.25 518 VAL A N 1
ATOM 4233 C CA . VAL A 1 518 ? 19.991 -14.642 -28.740 1.00 98.25 518 VAL A CA 1
ATOM 4234 C C . VAL A 1 518 ? 20.947 -15.644 -28.111 1.00 98.25 518 VAL A C 1
ATOM 4236 O O . VAL A 1 518 ? 20.525 -16.637 -27.518 1.00 98.25 518 VAL A O 1
ATOM 4239 N N . PHE A 1 519 ? 22.240 -15.387 -28.242 1.00 97.56 519 PHE A N 1
ATOM 4240 C CA . PHE A 1 519 ? 23.290 -16.225 -27.682 1.00 97.56 519 PHE A CA 1
ATOM 4241 C C . PHE A 1 519 ? 23.602 -15.830 -26.240 1.00 97.56 519 PHE A C 1
ATOM 4243 O O . PHE A 1 519 ? 23.653 -14.646 -25.898 1.00 97.56 519 PHE A O 1
ATOM 4250 N N . TYR A 1 520 ? 23.839 -16.828 -25.396 1.00 96.62 520 TYR A N 1
ATOM 4251 C CA . TYR A 1 520 ? 24.305 -16.625 -24.030 1.00 96.62 520 TYR A CA 1
ATOM 4252 C C . TYR A 1 520 ? 25.248 -17.742 -23.586 1.00 96.62 520 TYR A C 1
ATOM 4254 O O . TYR A 1 520 ? 25.293 -18.815 -24.192 1.00 96.62 520 TYR A O 1
ATOM 4262 N N . GLY A 1 521 ? 26.016 -17.462 -22.537 1.00 94.62 521 GLY A N 1
ATOM 4263 C CA . GLY A 1 521 ? 26.956 -18.404 -21.942 1.00 94.62 521 GLY A CA 1
ATOM 4264 C C . GLY A 1 521 ? 26.484 -19.007 -20.619 1.00 94.62 521 GLY A C 1
ATOM 4265 O O . GLY A 1 521 ? 25.496 -18.580 -20.016 1.00 94.62 521 GLY A O 1
ATOM 4266 N N . ASN A 1 522 ? 27.240 -19.982 -20.125 1.00 92.31 522 ASN A N 1
ATOM 4267 C CA . ASN A 1 522 ? 27.077 -20.566 -18.801 1.00 92.31 522 ASN A CA 1
ATOM 4268 C C . ASN A 1 522 ? 27.161 -19.484 -17.716 1.00 92.31 522 ASN A C 1
ATOM 4270 O O . ASN A 1 522 ? 27.862 -18.490 -17.860 1.00 92.31 522 ASN A O 1
ATOM 4274 N N . GLY A 1 523 ? 26.403 -19.656 -16.634 1.00 89.94 523 GLY A N 1
ATOM 4275 C CA . GLY A 1 523 ? 26.343 -18.675 -15.546 1.00 89.94 523 GLY A CA 1
ATOM 4276 C C . GLY A 1 523 ? 25.397 -17.496 -15.796 1.00 89.94 523 GLY A C 1
ATOM 4277 O O . GLY A 1 523 ? 25.053 -16.790 -14.847 1.00 89.94 523 GLY A O 1
ATOM 4278 N N . GLN A 1 524 ? 24.900 -17.294 -17.022 1.00 92.94 524 GLN A N 1
ATOM 4279 C CA . GLN A 1 524 ? 23.880 -16.279 -17.258 1.00 92.94 524 GLN A CA 1
ATOM 4280 C C . GLN A 1 524 ? 22.534 -16.682 -16.632 1.00 92.94 524 GLN A C 1
ATOM 4282 O O . GLN A 1 524 ? 22.035 -17.789 -16.842 1.00 92.94 524 GLN A O 1
ATOM 4287 N N . LYS A 1 525 ? 21.919 -15.768 -15.872 1.00 90.44 525 LYS A N 1
ATOM 4288 C CA . LYS A 1 525 ? 20.623 -16.019 -15.230 1.00 90.44 525 LYS A CA 1
ATOM 4289 C C . LYS A 1 525 ? 19.474 -15.999 -16.259 1.00 90.44 525 LYS A C 1
ATOM 4291 O O . LYS A 1 525 ? 19.362 -15.012 -16.989 1.00 90.44 525 LYS A O 1
ATOM 4296 N N . PRO A 1 526 ? 18.547 -16.981 -16.236 1.00 89.56 526 PRO A N 1
ATOM 4297 C CA . PRO A 1 526 ? 17.382 -17.020 -17.132 1.00 89.56 526 PRO A CA 1
ATOM 4298 C C . PRO A 1 526 ? 16.456 -15.797 -17.057 1.00 89.56 526 PRO A C 1
ATOM 4300 O O . PRO A 1 526 ? 15.749 -15.500 -18.010 1.00 89.56 526 PRO A O 1
ATOM 4303 N N . MET A 1 527 ? 16.468 -15.044 -15.950 1.00 91.44 527 MET A N 1
ATOM 4304 C CA . MET A 1 527 ? 15.680 -13.808 -15.821 1.00 91.44 527 MET A CA 1
ATOM 4305 C C . MET A 1 527 ? 16.024 -12.743 -16.875 1.00 91.44 527 MET A C 1
ATOM 4307 O O . MET A 1 527 ? 15.201 -11.876 -17.155 1.00 91.44 527 MET A O 1
ATOM 4311 N N . PHE A 1 528 ? 17.215 -12.816 -17.479 1.00 92.25 528 PHE A N 1
ATOM 4312 C CA . PHE A 1 528 ? 17.642 -11.933 -18.567 1.00 92.25 528 PHE A CA 1
ATOM 4313 C C . PHE A 1 528 ? 17.217 -12.436 -19.955 1.00 92.25 528 PHE A C 1
ATOM 4315 O O . PHE A 1 528 ? 17.712 -11.940 -20.966 1.00 92.25 528 PHE A O 1
ATOM 4322 N N . HIS A 1 529 ? 16.272 -13.380 -20.017 1.00 93.25 529 HIS A N 1
ATOM 4323 C CA . HIS A 1 529 ? 15.587 -13.827 -21.233 1.00 93.25 529 HIS A CA 1
ATOM 4324 C C . HIS A 1 529 ? 14.154 -13.263 -21.266 1.00 93.25 529 HIS A C 1
ATOM 4326 O O . HIS A 1 529 ? 13.190 -14.011 -21.104 1.00 93.25 529 HIS A O 1
ATOM 4332 N N . PRO A 1 530 ? 13.980 -11.932 -21.399 1.00 89.56 530 PRO A N 1
ATOM 4333 C CA . PRO A 1 530 ? 12.701 -11.278 -21.127 1.00 89.56 530 PRO A CA 1
ATOM 4334 C C . PRO A 1 530 ? 11.597 -11.605 -22.142 1.00 89.56 530 PRO A C 1
ATOM 4336 O O . PRO A 1 530 ? 10.428 -11.492 -21.793 1.00 89.56 530 PRO A O 1
ATOM 4339 N N . SER A 1 531 ? 11.931 -11.990 -23.375 1.00 96.19 531 SER A N 1
ATOM 4340 C CA . SER A 1 531 ? 10.986 -11.989 -24.496 1.00 96.19 531 SER A CA 1
ATOM 4341 C C . SER A 1 531 ? 10.721 -13.383 -25.041 1.00 96.19 531 SER A C 1
ATOM 4343 O O . SER A 1 531 ? 11.644 -14.096 -25.426 1.00 96.19 531 SER A O 1
ATOM 4345 N N . ARG A 1 532 ? 9.450 -13.764 -25.187 1.00 94.94 532 ARG A N 1
ATOM 4346 C CA . ARG A 1 532 ? 9.096 -15.049 -25.826 1.00 94.94 532 ARG A CA 1
ATOM 4347 C C . ARG A 1 532 ? 9.234 -15.010 -27.347 1.00 94.94 532 ARG A C 1
ATOM 4349 O O . ARG A 1 532 ? 9.180 -16.055 -27.991 1.00 94.94 532 ARG A O 1
ATOM 4356 N N . LEU A 1 533 ? 9.426 -13.821 -27.916 1.00 96.56 533 LEU A N 1
ATOM 4357 C CA . LEU A 1 533 ? 9.669 -13.621 -29.341 1.00 96.56 533 LEU A CA 1
ATOM 4358 C C . LEU A 1 533 ? 11.023 -14.189 -29.789 1.00 96.56 533 LEU A C 1
ATOM 4360 O O . LEU A 1 533 ? 11.243 -14.441 -30.975 1.00 96.56 533 LEU A O 1
ATOM 4364 N N . HIS A 1 534 ? 11.963 -14.328 -28.858 1.00 97.75 534 HIS A N 1
ATOM 4365 C CA . HIS A 1 534 ? 13.338 -14.698 -29.152 1.00 97.75 534 HIS A CA 1
ATOM 4366 C C . HIS A 1 534 ? 13.597 -16.188 -28.994 1.00 97.75 534 HIS A C 1
ATOM 4368 O O . HIS A 1 534 ? 12.946 -16.899 -28.229 1.00 97.75 534 HIS A O 1
ATOM 4374 N N . ARG A 1 535 ? 14.632 -16.653 -29.694 1.00 96.94 535 ARG A N 1
ATOM 4375 C CA . ARG A 1 535 ? 15.211 -17.976 -29.484 1.00 96.94 535 ARG A CA 1
ATOM 4376 C C . ARG A 1 535 ? 16.518 -17.827 -28.717 1.00 96.94 535 ARG A C 1
ATOM 4378 O O . ARG A 1 535 ? 17.523 -17.434 -29.302 1.00 96.94 535 ARG A O 1
ATOM 4385 N N . TYR A 1 536 ? 16.503 -18.173 -27.434 1.00 96.19 536 TYR A N 1
ATOM 4386 C CA . TYR A 1 536 ? 17.694 -18.151 -26.583 1.00 96.19 536 TYR A CA 1
ATOM 4387 C C . TYR A 1 536 ? 18.493 -19.444 -26.725 1.00 96.19 536 TYR A C 1
ATOM 4389 O O . TYR A 1 536 ? 17.930 -20.538 -26.655 1.00 96.19 536 TYR A O 1
ATOM 4397 N N . LEU A 1 537 ? 19.804 -19.324 -26.924 1.00 94.38 537 LEU A N 1
ATOM 4398 C CA . LEU A 1 537 ? 20.708 -20.448 -27.144 1.00 94.38 537 LEU A CA 1
ATOM 4399 C C . LEU A 1 537 ? 21.944 -20.329 -26.254 1.00 94.38 537 LEU A C 1
ATOM 4401 O O . LEU A 1 537 ? 22.711 -19.376 -26.376 1.00 94.38 537 LEU A O 1
ATOM 4405 N N . ASN A 1 538 ? 22.145 -21.330 -25.394 1.00 91.88 538 ASN A N 1
ATOM 4406 C CA . ASN A 1 538 ? 23.390 -21.470 -24.652 1.00 91.88 538 ASN A CA 1
ATOM 4407 C C . ASN A 1 538 ? 24.462 -22.058 -25.579 1.00 91.88 538 ASN A C 1
ATOM 4409 O O . ASN A 1 538 ? 24.383 -23.239 -25.930 1.00 91.88 538 ASN A O 1
ATOM 4413 N N . CYS A 1 539 ? 25.447 -21.249 -25.967 1.00 83.44 539 CYS A N 1
ATOM 4414 C CA . CYS A 1 539 ? 26.519 -21.678 -26.869 1.00 83.44 539 CYS A CA 1
ATOM 4415 C C . CYS A 1 539 ? 27.675 -22.392 -26.159 1.00 83.44 539 CYS A C 1
ATOM 4417 O O . CYS A 1 539 ? 28.401 -23.131 -26.820 1.00 83.44 539 CYS A O 1
ATOM 4419 N N . SER A 1 540 ? 27.809 -22.257 -24.836 1.00 74.25 540 SER A N 1
ATOM 4420 C CA . SER A 1 540 ? 28.854 -22.938 -24.055 1.00 74.25 540 SER A CA 1
ATOM 4421 C C . SER A 1 540 ? 28.406 -24.268 -23.439 1.00 74.25 540 SER A C 1
ATOM 4423 O O . SER A 1 540 ? 29.165 -24.952 -22.743 1.00 74.25 540 SER A O 1
ATOM 4425 N N . ALA A 1 541 ? 27.179 -24.711 -23.726 1.00 62.66 541 ALA A N 1
ATOM 4426 C CA . ALA A 1 541 ? 26.732 -26.064 -23.421 1.00 62.66 541 ALA A CA 1
ATOM 4427 C C . ALA A 1 541 ? 27.231 -27.049 -24.497 1.00 62.66 541 ALA A C 1
ATOM 4429 O O . ALA A 1 541 ? 26.818 -26.976 -25.654 1.00 62.66 541 ALA A O 1
ATOM 4430 N N . LYS A 1 542 ? 28.023 -28.060 -24.098 1.00 54.50 542 LYS A N 1
ATOM 4431 C CA . LYS A 1 542 ? 28.581 -29.137 -24.962 1.00 54.50 542 LYS A CA 1
ATOM 4432 C C . LYS A 1 542 ? 27.550 -29.942 -25.797 1.00 54.50 542 LYS A C 1
ATOM 4434 O O . LYS A 1 542 ? 27.940 -30.832 -26.542 1.00 54.50 542 LYS A O 1
ATOM 4439 N N . ASN A 1 543 ? 26.251 -29.646 -25.685 1.00 44.00 543 ASN A N 1
ATOM 4440 C CA . ASN A 1 543 ? 25.129 -30.364 -26.299 1.00 44.00 543 ASN A CA 1
ATOM 4441 C C . ASN A 1 543 ? 24.234 -29.506 -27.224 1.00 44.00 543 ASN A C 1
ATOM 4443 O O . ASN A 1 543 ? 23.151 -29.964 -27.592 1.00 44.00 543 ASN A O 1
ATOM 4447 N N . ALA A 1 544 ? 24.645 -28.304 -27.655 1.00 45.88 544 ALA A N 1
ATOM 4448 C CA . ALA A 1 544 ? 23.838 -27.450 -28.552 1.00 45.88 544 ALA A CA 1
ATOM 4449 C C . ALA A 1 544 ? 23.515 -28.076 -29.941 1.00 45.88 544 ALA A C 1
ATOM 4451 O O . ALA A 1 544 ? 22.760 -27.510 -30.728 1.00 45.88 544 ALA A O 1
ATOM 4452 N N . HIS A 1 545 ? 24.030 -29.275 -30.235 1.00 43.56 545 HIS A N 1
ATOM 4453 C CA . HIS A 1 545 ? 23.911 -29.987 -31.513 1.00 43.56 545 HIS A CA 1
ATOM 4454 C C . HIS A 1 545 ? 22.567 -30.696 -31.788 1.00 43.56 545 HIS A C 1
ATOM 4456 O O . HIS A 1 545 ? 22.446 -31.376 -32.806 1.00 43.56 545 HIS A O 1
ATOM 4462 N N . ARG A 1 546 ? 21.535 -30.590 -30.935 1.00 41.69 546 ARG A N 1
ATOM 4463 C CA . ARG A 1 546 ? 20.238 -31.257 -31.189 1.00 41.69 546 ARG A CA 1
ATOM 4464 C C . ARG A 1 546 ? 19.030 -30.406 -30.798 1.00 41.69 546 ARG A C 1
ATOM 4466 O O . ARG A 1 546 ? 18.580 -30.473 -29.660 1.00 41.69 546 ARG A O 1
ATOM 4473 N N . LYS A 1 547 ? 18.476 -29.687 -31.783 1.00 34.25 547 LYS A N 1
ATOM 4474 C CA . LYS A 1 547 ? 17.035 -29.581 -32.129 1.00 34.25 547 LYS A CA 1
ATOM 4475 C C . LYS A 1 547 ? 16.804 -28.342 -33.009 1.00 34.25 547 LYS A C 1
ATOM 4477 O O . LYS A 1 547 ? 16.615 -27.234 -32.512 1.00 34.25 547 LYS A O 1
ATOM 4482 N N . MET A 1 548 ? 16.776 -28.540 -34.325 1.00 37.31 548 MET A N 1
ATOM 4483 C CA . MET A 1 548 ? 15.899 -27.760 -35.200 1.00 37.31 548 MET A CA 1
ATOM 4484 C C . MET A 1 548 ? 14.650 -28.613 -35.430 1.00 37.31 548 MET A C 1
ATOM 4486 O O . MET A 1 548 ? 14.756 -29.716 -35.953 1.00 37.31 548 MET A O 1
ATOM 4490 N N . ILE A 1 549 ? 13.494 -28.137 -34.971 1.00 33.94 549 ILE A N 1
ATOM 4491 C CA . ILE A 1 549 ? 12.192 -28.600 -35.456 1.00 33.94 549 ILE A CA 1
ATOM 4492 C C . ILE A 1 549 ? 11.649 -27.443 -36.298 1.00 33.94 549 ILE A C 1
ATOM 4494 O O . ILE A 1 549 ? 11.704 -26.290 -35.871 1.00 33.94 549 ILE A O 1
ATOM 4498 N N . GLU A 1 550 ? 11.229 -27.783 -37.511 1.00 29.50 550 GLU A N 1
ATOM 4499 C CA . GLU A 1 550 ? 10.636 -26.933 -38.547 1.00 29.50 550 GLU A CA 1
ATOM 4500 C C . GLU A 1 550 ? 9.461 -26.052 -38.062 1.00 29.50 550 GLU A C 1
ATOM 4502 O O . GLU A 1 550 ? 8.865 -26.321 -37.015 1.00 29.50 550 GLU A O 1
ATOM 4507 N N . PRO A 1 551 ? 9.123 -24.978 -38.806 1.00 30.66 551 PRO A N 1
ATOM 4508 C CA . PRO A 1 551 ? 8.232 -23.920 -38.337 1.00 30.66 551 PRO A CA 1
ATOM 4509 C C . PRO A 1 551 ? 6.778 -24.389 -38.204 1.00 30.66 551 PRO A C 1
ATOM 4511 O O . PRO A 1 551 ? 6.198 -24.965 -39.126 1.00 30.66 551 PRO A O 1
ATOM 4514 N N . ALA A 1 552 ? 6.150 -24.065 -37.072 1.00 26.81 552 ALA A N 1
ATOM 4515 C CA . ALA A 1 552 ? 4.714 -24.231 -36.891 1.00 26.81 552 ALA A CA 1
ATOM 4516 C C . ALA A 1 552 ? 3.946 -23.205 -37.746 1.00 26.81 552 ALA A C 1
ATOM 4518 O O . ALA A 1 552 ? 3.737 -22.059 -37.355 1.00 26.81 552 ALA A O 1
ATOM 4519 N N . ASN A 1 553 ? 3.507 -23.650 -38.920 1.00 32.53 553 ASN A N 1
ATOM 4520 C CA . ASN A 1 553 ? 2.386 -23.074 -39.653 1.00 32.53 553 ASN A CA 1
ATOM 4521 C C . ASN A 1 553 ? 1.086 -23.250 -38.839 1.00 32.53 553 ASN A C 1
ATOM 4523 O O . ASN A 1 553 ? 0.561 -24.359 -38.768 1.00 32.53 553 ASN A O 1
ATOM 4527 N N . ALA A 1 554 ? 0.534 -22.171 -38.277 1.00 26.66 554 ALA A N 1
ATOM 4528 C CA . ALA A 1 554 ? -0.876 -22.054 -37.871 1.00 26.66 554 ALA A CA 1
ATOM 4529 C C . ALA A 1 554 ? -1.206 -20.572 -37.605 1.00 26.66 554 ALA A C 1
ATOM 4531 O O . ALA A 1 554 ? -0.485 -19.922 -36.865 1.00 26.66 554 ALA A O 1
ATOM 4532 N N . MET A 1 555 ? -2.253 -19.929 -38.113 1.00 26.91 555 MET A N 1
ATOM 4533 C CA . MET A 1 555 ? -3.243 -20.217 -39.143 1.00 26.91 555 MET A CA 1
ATOM 4534 C C . MET A 1 555 ? -3.691 -18.846 -39.665 1.00 26.91 555 MET A C 1
ATOM 4536 O O . MET A 1 555 ? -4.210 -18.031 -38.907 1.00 26.91 555 MET A O 1
ATOM 4540 N N . ALA A 1 556 ? -3.563 -18.624 -40.967 1.00 25.56 556 ALA A N 1
ATOM 4541 C CA . ALA A 1 556 ? -4.378 -17.665 -41.692 1.00 25.56 556 ALA A CA 1
ATOM 4542 C C . ALA A 1 556 ? -5.418 -18.484 -42.466 1.00 25.56 556 ALA A C 1
ATOM 4544 O O . ALA A 1 556 ? -5.079 -19.081 -43.482 1.00 25.56 556 ALA A O 1
ATOM 4545 N N . LYS A 1 557 ? -6.657 -18.568 -41.964 1.00 27.30 557 LYS A N 1
ATOM 4546 C CA . LYS A 1 557 ? -7.855 -18.932 -42.743 1.00 27.30 557 LYS A CA 1
ATOM 4547 C C . LYS A 1 557 ? -9.112 -18.382 -42.057 1.00 27.30 557 LYS A C 1
ATOM 4549 O O . LYS A 1 557 ? -9.595 -18.927 -41.076 1.00 27.30 557 LYS A O 1
ATOM 4554 N N . VAL A 1 558 ? -9.561 -17.248 -42.594 1.00 27.95 558 VAL A N 1
ATOM 4555 C CA . VAL A 1 558 ? -10.934 -16.936 -43.028 1.00 27.95 558 VAL A CA 1
ATOM 4556 C C . VAL A 1 558 ? -12.079 -17.635 -42.279 1.00 27.95 558 VAL A C 1
ATOM 4558 O O . VAL A 1 558 ? -12.295 -18.827 -42.462 1.00 27.95 558 VAL A O 1
ATOM 4561 N N . PHE A 1 559 ? -12.929 -16.836 -41.628 1.00 24.56 559 PHE A N 1
ATOM 4562 C CA . PHE A 1 559 ? -14.380 -17.020 -41.710 1.00 24.56 559 PHE A CA 1
ATOM 4563 C C . PHE A 1 559 ? -15.045 -15.682 -42.053 1.00 24.56 559 PHE A C 1
ATOM 4565 O O . PHE A 1 559 ? -14.985 -14.718 -41.295 1.00 24.56 559 PHE A O 1
ATOM 4572 N N . VAL A 1 560 ? -15.657 -15.656 -43.236 1.00 25.81 560 VAL A N 1
ATOM 4573 C CA . VAL A 1 560 ? -16.651 -14.687 -43.696 1.00 25.81 560 VAL A CA 1
ATOM 4574 C C . VAL A 1 560 ? -17.931 -15.485 -43.983 1.00 25.81 560 VAL A C 1
ATOM 4576 O O . VAL A 1 560 ? -17.856 -16.529 -44.629 1.00 25.81 560 VAL A O 1
ATOM 4579 N N . HIS A 1 561 ? -19.063 -14.925 -43.531 1.00 29.44 561 HIS A N 1
ATOM 4580 C CA . HIS A 1 561 ? -20.485 -15.293 -43.718 1.00 29.44 561 HIS A CA 1
ATOM 4581 C C . HIS A 1 561 ? -20.995 -16.504 -42.911 1.00 29.44 561 HIS A C 1
ATOM 4583 O O . HIS A 1 561 ? -20.395 -17.570 -42.934 1.00 29.44 561 HIS A O 1
ATOM 4589 N N . LYS A 1 562 ? -22.109 -16.424 -42.171 1.00 31.33 562 LYS A N 1
ATOM 4590 C CA . LYS A 1 562 ? -23.338 -15.615 -42.296 1.00 31.33 562 LYS A CA 1
ATOM 4591 C C . LYS A 1 562 ? -23.697 -14.849 -41.028 1.00 31.33 562 LYS A C 1
ATOM 4593 O O . LYS A 1 562 ? -23.351 -15.350 -39.938 1.00 31.33 562 LYS A O 1
#